Protein AF-0000000083546016 (afdb_homodimer)

Nearest PDB structures (foldseek):
  2onk-assembly2_I  TM=8.745E-01  e=1.067E-13  Archaeoglobus fulgidus
  3d31-assembly1_C  TM=8.884E-01  e=7.406E-13  unclassified
  7cad-assembly1_A  TM=8.449E-01  e=3.581E-08  Mycolicibacterium smegmatis MC2 155
  7ahh-assembly1_B  TM=7.602E-01  e=4.481E-05  Lactococcus lactis subsp. lactis
  7ahh-assembly1_A  TM=7.840E-01  e=1.034E-04  Lactococcus lactis subsp. lactis

Organism: NCBI:txid360422

Radius of gyration: 24.47 Å; Cα contacts (8 Å, |Δi|>4): 768; chains: 2; bounding box: 69×60×58 Å

Secondary structure (DSSP, 8-state):
--HHHHHHHHHHHHHHHHHHHHHHHHHHHHHS-HHHHHHHTTSHHHHHHHHHHHHHHHHHHHHHHHHHHHHHHHHHH---TTHHHHHHHHHHHHHS-HHHHHHHHHHHHSTTSTTHHHHGGGT---TTSHHHHHHHHHHHHHHHHHHHHHHHHHHS-HHHHHHHHHTT--HHHHIIIIIHHHTHHHHHHHHHHHHHHHHT--HHHHHHT---TTTT--HHHHHHHHHTT-HHHHHHHHHHHHHHHHHHHHHHHHHHHHHHHH--/--HHHHHHHHHHHHHHHHHHHHHHHHHHHHHS-HHHHHHHTTSHHHHHHHHHHHHHHHHHHHHHHHHHHHHHHHHHH---TTHHHHHHHHHHHHHS-HHHHHHHHHHHHSTTSTTHHHHGGGT---TTSHHHHHHHHHHHHHHHHHHHHHHHHHHS-HHHHHHHHHTT--HHHHIIIIIHHHTHHHHHHHHHHHHHHHHT--HHHHHHT---TTTT--HHHHHHHHHTT-HHHHHHHHHHHHHHHHHHHHHHHHHHHHHHHH--

Foldseek 3Di:
DVVVVVVVVVVVVVVVVVCCVVCVVVVVLVPQDQVVLVVCCPPLQLVLQACLLVVLLVVLLVVLCVPLLVVLLCLQPDDDPCSVVVLVVLCVLQVDDLQRLLVVLQQQCACPHVNVVVCVVVVDGQFQFSVQLNVSLNSNLSSLLNVLNNVLLNPFDVVQLVVCVVVPDDPVRCCVPGRCVSSVVSNLVSSLRSSLSSSQRDNSLCRGNNCDGSGSNHLNNSLVVCVVPDNSNSSSSVSVSVCVSVVVSVVSVCVSVVVVVVVD/DVVVVVVVVVVVVVVVVVVCVVCVVVVVLVPQDQVVLVVCCPPLQLVLQACLLVVLLVVLLVVLCVPLLVVLLCLQPDDDPCSVVVLVVLCVLQVDDLQRLLVLLQQQCACPHVNVVVCVVVVDGQFQFSVQLNVSLNSNLSSLLNVLNNVLLNVFDVVQLVVCVVVPDDPVRCCVPGRCVSSVVSNLVSSLRSSLSSSQRDNSLCRGNNCDGSGSNHLNNSLVVCVVPDNSNSSSSVSVSVCVSVVVSVVSVCVSVVVVVVVD

InterPro domains:
  IPR000515 ABC transporter type 1, transmembrane domain MetI-like [PF00528] (68-252)
  IPR000515 ABC transporter type 1, transmembrane domain MetI-like [PS50928] (50-252)
  IPR000515 ABC transporter type 1, transmembrane domain MetI-like [cd06261] (50-246)
  IPR006469 NifC-like ABC-type porter [TIGR01581] (37-250)
  IPR011867 Molybdenum transport system permease protein ModB [TIGR02141] (52-255)
  IPR035906 MetI-like superfamily [G3DSA:1.10.3720.10] (4-261)
  IPR035906 MetI-like superfamily [SSF161098] (6-252)

Structure (mmCIF, N/CA/C/O backbone):
data_AF-0000000083546016-model_v1
#
loop_
_entity.id
_entity.type
_entity.pdbx_description
1 polymer 'Molybdenum transport system permease'
#
loop_
_atom_site.group_PDB
_atom_site.id
_atom_site.type_symbol
_atom_site.label_atom_id
_atom_site.label_alt_id
_atom_site.label_comp_id
_atom_site.label_asym_id
_atom_site.label_entity_id
_atom_site.label_seq_id
_atom_site.pdbx_PDB_ins_code
_atom_site.Cartn_x
_atom_site.Cartn_y
_atom_site.Cartn_z
_atom_site.occupancy
_atom_site.B_iso_or_equiv
_atom_site.auth_seq_id
_atom_site.auth_comp_id
_atom_site.auth_asym_id
_atom_site.auth_atom_id
_atom_site.pdbx_PDB_model_num
ATOM 1 N N . MET A 1 1 ? -35.812 15.867 20.047 1 38.53 1 MET A N 1
ATOM 2 C CA . MET A 1 1 ? -34.75 15.422 20.938 1 38.53 1 MET A CA 1
ATOM 3 C C . MET A 1 1 ? -34.406 13.953 20.703 1 38.53 1 MET A C 1
ATOM 5 O O . MET A 1 1 ? -33.344 13.484 21.062 1 38.53 1 MET A O 1
ATOM 9 N N . LYS A 1 2 ? -35.688 13.141 20.5 1 45.38 2 LYS A N 1
ATOM 10 C CA . LYS A 1 2 ? -35.875 11.703 20.359 1 45.38 2 LYS A CA 1
ATOM 11 C C . LYS A 1 2 ? -35.156 11.18 19.109 1 45.38 2 LYS A C 1
ATOM 13 O O . LYS A 1 2 ? -34.594 10.086 19.125 1 45.38 2 LYS A O 1
ATOM 18 N N . ASP A 1 3 ? -35.188 12 17.922 1 54.38 3 ASP A N 1
ATOM 19 C CA . ASP A 1 3 ? -34.719 11.68 16.578 1 54.38 3 ASP A CA 1
ATOM 20 C C . ASP A 1 3 ? -33.219 11.633 16.516 1 54.38 3 ASP A C 1
ATOM 22 O O . ASP A 1 3 ? -32.625 10.875 15.727 1 54.38 3 ASP A O 1
ATOM 26 N N . LYS A 1 4 ? -32.594 12.281 17.641 1 64.38 4 LYS A N 1
ATOM 27 C CA . LYS A 1 4 ? -31.141 12.32 17.766 1 64.38 4 LYS A CA 1
ATOM 28 C C . LYS A 1 4 ? -30.594 10.977 18.203 1 64.38 4 LYS A C 1
ATOM 30 O O . LYS A 1 4 ? -29.531 10.539 17.734 1 64.38 4 LYS A O 1
ATOM 35 N N . GLY A 1 5 ? -31.672 10.273 18.812 1 83.12 5 GLY A N 1
ATOM 36 C CA . GLY A 1 5 ? -31.219 9.016 19.406 1 83.12 5 GLY A CA 1
ATOM 37 C C . GLY A 1 5 ? -31.125 7.887 18.406 1 83.12 5 GLY A C 1
ATOM 38 O O . GLY A 1 5 ? -30.141 7.152 18.375 1 83.12 5 GLY A O 1
ATOM 39 N N . LEU A 1 6 ? -32.156 7.836 17.516 1 90.44 6 LEU A N 1
ATOM 40 C CA . LEU A 1 6 ? -32.188 6.742 16.547 1 90.44 6 LEU A CA 1
ATOM 41 C C . LEU A 1 6 ? -31.078 6.883 15.523 1 90.44 6 LEU A C 1
ATOM 43 O O . LEU A 1 6 ? -30.438 5.891 15.148 1 90.44 6 LEU A O 1
ATOM 47 N N . PHE A 1 7 ? -30.875 8.109 15.141 1 93.75 7 PHE A N 1
ATOM 48 C CA . PHE A 1 7 ? -29.828 8.398 14.18 1 93.75 7 PHE A CA 1
ATOM 49 C C . PHE A 1 7 ? -28.469 8 14.742 1 93.75 7 PHE A C 1
ATOM 51 O O . PHE A 1 7 ? -27.688 7.328 14.062 1 93.75 7 PHE A O 1
ATOM 58 N N . ARG A 1 8 ? -28.266 8.312 15.922 1 93.88 8 ARG A N 1
ATOM 59 C CA . ARG A 1 8 ? -27.016 7.977 16.594 1 93.88 8 ARG A CA 1
ATOM 60 C C . ARG A 1 8 ? -26.859 6.465 16.734 1 93.88 8 ARG A C 1
ATOM 62 O O . ARG A 1 8 ? -25.766 5.926 16.547 1 93.88 8 ARG A O 1
ATOM 69 N N . ILE A 1 9 ? -27.953 5.824 17.031 1 95.62 9 ILE A N 1
ATOM 70 C CA . ILE A 1 9 ? -27.938 4.383 17.25 1 95.62 9 ILE A CA 1
ATOM 71 C C . ILE A 1 9 ? -27.641 3.672 15.93 1 95.62 9 ILE A C 1
ATOM 73 O O . ILE A 1 9 ? -26.859 2.715 15.891 1 95.62 9 ILE A O 1
ATOM 77 N N . ILE A 1 10 ? -28.219 4.145 14.875 1 96.5 10 ILE A N 1
ATOM 78 C CA . ILE A 1 10 ? -28 3.549 13.562 1 96.5 10 ILE A CA 1
ATOM 79 C C . ILE A 1 10 ? -26.547 3.713 13.148 1 96.5 10 ILE A C 1
ATOM 81 O O . ILE A 1 10 ? -25.922 2.768 12.656 1 96.5 10 ILE A O 1
ATOM 85 N N . LEU A 1 11 ? -26.016 4.898 13.383 1 96.81 11 LEU A N 1
ATOM 86 C CA . LEU A 1 11 ? -24.609 5.148 13.078 1 96.81 11 LEU A CA 1
ATOM 87 C C . LEU A 1 11 ? -23.703 4.238 13.906 1 96.81 11 LEU A C 1
ATOM 89 O O . LEU A 1 11 ? -22.734 3.682 13.391 1 96.81 11 LEU A O 1
ATOM 93 N N . ALA A 1 12 ? -24.047 4.098 15.141 1 96.69 12 ALA A N 1
ATOM 94 C CA . ALA A 1 12 ? -23.266 3.252 16.031 1 96.69 12 ALA A CA 1
ATOM 95 C C . ALA A 1 12 ? -23.312 1.793 15.586 1 96.69 12 ALA A C 1
ATOM 97 O O . ALA A 1 12 ? -22.297 1.09 15.656 1 96.69 12 ALA A O 1
ATOM 98 N N . LEU A 1 13 ? -24.453 1.396 15.141 1 97.38 13 LEU A N 1
ATOM 99 C CA . LEU A 1 13 ? -24.609 0.02 14.68 1 97.38 13 LEU A CA 1
ATOM 100 C C . LEU A 1 13 ? -23.781 -0.229 13.422 1 97.38 13 LEU A C 1
ATOM 102 O O . LEU A 1 13 ? -23.109 -1.264 13.305 1 97.38 13 LEU A O 1
ATOM 106 N N . ILE A 1 14 ? -23.781 0.69 12.523 1 97.81 14 ILE A N 1
ATOM 107 C CA . ILE A 1 14 ? -23.016 0.555 11.289 1 97.81 14 ILE A CA 1
ATOM 108 C C . ILE A 1 14 ? -21.531 0.559 11.602 1 97.81 14 ILE A C 1
ATOM 110 O O . ILE A 1 14 ? -20.766 -0.245 11.055 1 97.81 14 ILE A O 1
ATOM 114 N N . CYS A 1 15 ? -21.141 1.42 12.445 1 97.56 15 CYS A N 1
ATOM 115 C CA . CYS A 1 15 ? -19.75 1.455 12.898 1 97.56 15 CYS A CA 1
ATOM 116 C C . CYS A 1 15 ? -19.359 0.138 13.555 1 97.56 15 CYS A C 1
ATOM 118 O O . CYS A 1 15 ? -18.266 -0.382 13.312 1 97.56 15 CYS A O 1
ATOM 120 N N . GLY A 1 16 ? -20.281 -0.344 14.398 1 97.12 16 GLY A N 1
ATOM 121 C CA . GLY A 1 16 ? -20.031 -1.631 15.023 1 97.12 16 GLY A CA 1
ATOM 122 C C . GLY A 1 16 ? -19.844 -2.758 14.031 1 97.12 16 GLY A C 1
ATOM 123 O O . GLY A 1 16 ? -18.938 -3.588 14.188 1 97.12 16 GLY A O 1
ATOM 124 N N . ILE A 1 17 ? -20.609 -2.781 13.016 1 97.19 17 ILE A N 1
ATOM 125 C CA . ILE A 1 17 ? -20.516 -3.789 11.969 1 97.19 17 ILE A CA 1
ATOM 126 C C . ILE A 1 17 ? -19.188 -3.654 11.242 1 97.19 17 ILE A C 1
ATOM 128 O O . ILE A 1 17 ? -18.531 -4.656 10.953 1 97.19 17 ILE A O 1
ATOM 132 N N . CYS A 1 18 ? -18.797 -2.438 10.969 1 97.25 18 CYS A N 1
ATOM 133 C CA . CYS A 1 18 ? -17.531 -2.164 10.305 1 97.25 18 CYS A CA 1
ATOM 134 C C . CYS A 1 18 ? -16.359 -2.66 11.148 1 97.25 18 CYS A C 1
ATOM 136 O O . CYS A 1 18 ? -15.484 -3.357 10.648 1 97.25 18 CYS A O 1
ATOM 138 N N . VAL A 1 19 ? -16.438 -2.375 12.414 1 96.5 19 VAL A N 1
ATOM 139 C CA . VAL A 1 19 ? -15.375 -2.766 13.344 1 96.5 19 VAL A CA 1
ATOM 140 C C . VAL A 1 19 ? -15.32 -4.289 13.453 1 96.5 19 VAL A C 1
ATOM 142 O O . VAL A 1 19 ? -14.242 -4.879 13.445 1 96.5 19 VAL A O 1
ATOM 145 N N . LEU A 1 20 ? -16.469 -4.914 13.5 1 95.38 20 LEU A N 1
ATOM 146 C CA . LEU A 1 20 ? -16.531 -6.371 13.594 1 95.38 20 LEU A CA 1
ATOM 147 C C . LEU A 1 20 ? -15.953 -7.016 12.336 1 95.38 20 LEU A C 1
ATOM 149 O O . LEU A 1 20 ? -15.227 -8.008 12.422 1 95.38 20 LEU A O 1
ATOM 153 N N . PHE A 1 21 ? -16.297 -6.461 11.242 1 95.94 21 PHE A N 1
ATOM 154 C CA . PHE A 1 21 ? -15.781 -6.973 9.977 1 95.94 21 PHE A CA 1
ATOM 155 C C . PHE A 1 21 ? -14.258 -6.883 9.945 1 95.94 21 PHE A C 1
ATOM 157 O O . PHE A 1 21 ? -13.586 -7.82 9.5 1 95.94 21 PHE A O 1
ATOM 164 N N . LEU A 1 22 ? -13.68 -5.805 10.414 1 94.81 22 LEU A N 1
ATOM 165 C CA . LEU A 1 22 ? -12.25 -5.551 10.336 1 94.81 22 LEU A CA 1
ATOM 166 C C . LEU A 1 22 ? -11.492 -6.348 11.391 1 94.81 22 LEU A C 1
ATOM 168 O O . LEU A 1 22 ? -10.367 -6.789 11.156 1 94.81 22 LEU A O 1
ATOM 172 N N . ILE A 1 23 ? -12.102 -6.609 12.531 1 93.38 23 ILE A N 1
ATOM 173 C CA . ILE A 1 23 ? -11.398 -7.219 13.648 1 93.38 23 ILE A CA 1
ATOM 174 C C . ILE A 1 23 ? -11.484 -8.742 13.555 1 93.38 23 ILE A C 1
ATOM 176 O O . ILE A 1 23 ? -10.594 -9.453 14.023 1 93.38 23 ILE A O 1
ATOM 180 N N . THR A 1 24 ? -12.477 -9.32 12.961 1 92.88 24 THR A N 1
ATOM 181 C CA . THR A 1 24 ? -12.742 -10.75 12.969 1 92.88 24 THR A CA 1
ATOM 182 C C . THR A 1 24 ? -11.594 -11.523 12.32 1 92.88 24 THR A C 1
ATOM 184 O O . THR A 1 24 ? -11.102 -12.5 12.883 1 92.88 24 THR A O 1
ATOM 187 N N . PRO A 1 25 ? -11.055 -11.078 11.102 1 92.25 25 PRO A N 1
ATOM 188 C CA . PRO A 1 25 ? -9.906 -11.828 10.578 1 92.25 25 PRO A CA 1
ATOM 189 C C . PRO A 1 25 ? -8.688 -11.75 11.492 1 92.25 25 PRO A C 1
ATOM 191 O O . PRO A 1 25 ? -7.934 -12.719 11.602 1 92.25 25 PRO A O 1
ATOM 194 N N . ILE A 1 26 ? -8.555 -10.688 12.133 1 89.31 26 ILE A N 1
ATOM 195 C CA . ILE A 1 26 ? -7.387 -10.461 12.984 1 89.31 26 ILE A CA 1
ATOM 196 C C . ILE A 1 26 ? -7.465 -11.375 14.211 1 89.31 26 ILE A C 1
ATOM 198 O O . ILE A 1 26 ? -6.438 -11.812 14.727 1 89.31 26 ILE A O 1
ATOM 202 N N . ILE A 1 27 ? -8.664 -11.672 14.641 1 89.81 27 ILE A N 1
ATOM 203 C CA . ILE A 1 27 ? -8.883 -12.578 15.758 1 89.81 27 ILE A CA 1
ATOM 204 C C . ILE A 1 27 ? -8.32 -13.961 15.422 1 89.81 27 ILE A C 1
ATOM 206 O O . ILE A 1 27 ? -7.789 -14.648 16.297 1 89.81 27 ILE A O 1
ATOM 210 N N . ALA A 1 28 ? -8.383 -14.352 14.148 1 87.25 28 ALA A N 1
ATOM 211 C CA . ALA A 1 28 ? -7.859 -15.648 13.711 1 87.25 28 ALA A CA 1
ATOM 212 C C . ALA A 1 28 ? -6.367 -15.758 14 1 87.25 28 ALA A C 1
ATOM 214 O O . ALA A 1 28 ? -5.875 -16.844 14.336 1 87.25 28 ALA A O 1
ATOM 215 N N . LEU A 1 29 ? -5.734 -14.695 13.883 1 83.19 29 LEU A N 1
ATOM 216 C CA . LEU A 1 29 ? -4.305 -14.672 14.164 1 83.19 29 LEU A CA 1
ATOM 217 C C . LEU A 1 29 ? -4.027 -14.984 15.625 1 83.19 29 LEU A C 1
ATOM 219 O O . LEU A 1 29 ? -3.045 -15.664 15.945 1 83.19 29 LEU A O 1
ATOM 223 N N . PHE A 1 30 ? -4.965 -14.523 16.438 1 82.19 30 PHE A N 1
ATOM 224 C CA . PHE A 1 30 ? -4.754 -14.68 17.875 1 82.19 30 PHE A CA 1
ATOM 225 C C . PHE A 1 30 ? -5.219 -16.047 18.344 1 82.19 30 PHE A C 1
ATOM 227 O O . PHE A 1 30 ? -4.758 -16.547 19.375 1 82.19 30 PHE A O 1
ATOM 234 N N . THR A 1 31 ? -6.078 -16.656 17.656 1 81.56 31 THR A N 1
ATOM 235 C CA . THR A 1 31 ? -6.605 -17.953 18.062 1 81.56 31 THR A CA 1
ATOM 236 C C . THR A 1 31 ? -5.73 -19.078 17.531 1 81.56 31 THR A C 1
ATOM 238 O O . THR A 1 31 ? -5.855 -20.234 17.969 1 81.56 31 THR A O 1
ATOM 241 N N . PHE A 1 32 ? -4.941 -18.719 16.578 1 81.94 32 PHE A N 1
ATOM 242 C CA . PHE A 1 32 ? -4.02 -19.719 16.062 1 81.94 32 PHE A CA 1
ATOM 243 C C . PHE A 1 32 ? -2.982 -20.094 17.109 1 81.94 32 PHE A C 1
ATOM 245 O O . PHE A 1 32 ? -2.51 -19.234 17.859 1 81.94 32 PHE A O 1
ATOM 252 N N . PRO A 1 33 ? -2.766 -21.422 17.156 1 75 33 PRO A N 1
ATOM 253 C CA . PRO A 1 33 ? -1.81 -21.859 18.188 1 75 33 PRO A CA 1
ATOM 254 C C . PRO A 1 33 ? -0.412 -21.281 17.969 1 75 33 PRO A C 1
ATOM 256 O O . PRO A 1 33 ? 0.22 -21.562 16.938 1 75 33 PRO A O 1
ATOM 259 N N . TRP A 1 34 ? 0.053 -20.641 18.844 1 77.19 34 TRP A N 1
ATOM 260 C CA . TRP A 1 34 ? 1.316 -19.906 18.734 1 77.19 34 TRP A CA 1
ATOM 261 C C . TRP A 1 34 ? 2.498 -20.844 19 1 77.19 34 TRP A C 1
ATOM 263 O O . TRP A 1 34 ? 3.58 -20.656 18.438 1 77.19 34 TRP A O 1
ATOM 273 N N . GLY A 1 35 ? 2.303 -21.812 19.859 1 74.25 35 GLY A N 1
ATOM 274 C CA . GLY A 1 35 ? 3.361 -22.766 20.141 1 74.25 35 GLY A CA 1
ATOM 275 C C . GLY A 1 35 ? 3.838 -23.516 18.906 1 74.25 35 GLY A C 1
ATOM 276 O O . GLY A 1 35 ? 5.043 -23.625 18.672 1 74.25 35 GLY A O 1
ATOM 277 N N . ARG A 1 36 ? 2.971 -23.922 18.078 1 75.56 36 ARG A N 1
ATOM 278 C CA . ARG A 1 36 ? 3.301 -24.609 16.828 1 75.56 36 ARG A CA 1
ATOM 279 C C . ARG A 1 36 ? 3.99 -23.672 15.852 1 75.56 36 ARG A C 1
ATOM 281 O O . ARG A 1 36 ? 4.918 -24.062 15.148 1 75.56 36 ARG A O 1
ATOM 288 N N . SER A 1 37 ? 3.557 -22.422 15.891 1 76.5 37 SER A N 1
ATOM 289 C CA . SER A 1 37 ? 4.121 -21.438 14.984 1 76.5 37 SER A CA 1
ATOM 290 C C . SER A 1 37 ? 5.574 -21.125 15.328 1 76.5 37 SER A C 1
ATOM 292 O O . SER A 1 37 ? 6.414 -21 14.438 1 76.5 37 SER A O 1
ATOM 294 N N . LEU A 1 38 ? 5.836 -21.172 16.609 1 75.12 38 LEU A N 1
ATOM 295 C CA . LEU A 1 38 ? 7.199 -20.859 17.031 1 75.12 38 LEU A CA 1
ATOM 296 C C . LEU A 1 38 ? 8.141 -22.016 16.703 1 75.12 38 LEU A C 1
ATOM 298 O O . LEU A 1 38 ? 9.305 -21.797 16.375 1 75.12 38 LEU A O 1
ATOM 302 N N . ASN A 1 39 ? 7.586 -23.172 16.688 1 79.94 39 ASN A N 1
ATOM 303 C CA . ASN A 1 39 ? 8.383 -24.328 16.297 1 79.94 39 ASN A CA 1
ATOM 304 C C . ASN A 1 39 ? 8.695 -24.312 14.805 1 79.94 39 ASN A C 1
ATOM 306 O O . ASN A 1 39 ? 9.711 -24.875 14.375 1 79.94 39 ASN A O 1
ATOM 310 N N . LEU A 1 40 ? 7.832 -23.625 14.141 1 82.19 40 LEU A N 1
ATOM 311 C CA . LEU A 1 40 ? 8.023 -23.562 12.695 1 82.19 40 LEU A CA 1
ATOM 312 C C . LEU A 1 40 ? 9.172 -22.625 12.344 1 82.19 40 LEU A C 1
ATOM 314 O O . LEU A 1 40 ? 9.742 -22.703 11.258 1 82.19 40 LEU A O 1
ATOM 318 N N . ILE A 1 41 ? 9.484 -21.797 13.25 1 79.5 41 ILE A N 1
ATOM 319 C CA . ILE A 1 41 ? 10.586 -20.859 13.023 1 79.5 41 ILE A CA 1
ATOM 320 C C . ILE A 1 41 ? 11.875 -21.625 12.781 1 79.5 41 ILE A C 1
ATOM 322 O O . ILE A 1 41 ? 12.734 -21.188 12.016 1 79.5 41 ILE A O 1
ATOM 326 N N . LEU A 1 42 ? 11.875 -22.828 13.289 1 82.44 42 LEU A N 1
ATOM 327 C CA . LEU A 1 42 ? 13.094 -23.625 13.188 1 82.44 42 LEU A CA 1
ATOM 328 C C . LEU A 1 42 ? 13.047 -24.531 11.953 1 82.44 42 LEU A C 1
ATOM 330 O O . LEU A 1 42 ? 14.047 -25.156 11.609 1 82.44 42 LEU A O 1
ATOM 334 N N . ASP A 1 43 ? 11.945 -24.484 11.336 1 88.25 43 ASP A N 1
ATOM 335 C CA . ASP A 1 43 ? 11.836 -25.219 10.086 1 88.25 43 ASP A CA 1
ATOM 336 C C . ASP A 1 43 ? 12.695 -24.578 8.992 1 88.25 43 ASP A C 1
ATOM 338 O O . ASP A 1 43 ? 12.719 -23.359 8.852 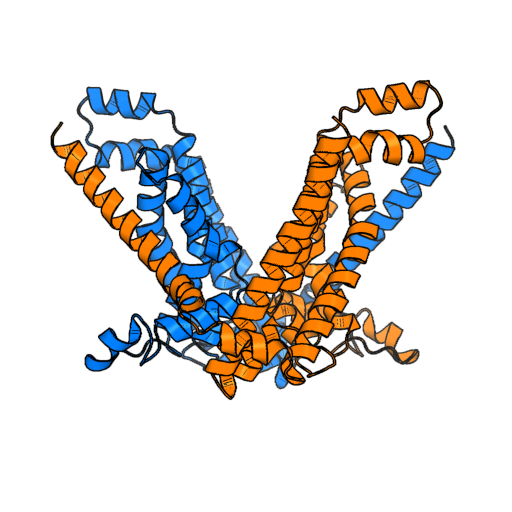1 88.25 43 ASP A O 1
ATOM 342 N N . SER A 1 44 ? 13.414 -25.438 8.273 1 90.88 44 SER A N 1
ATOM 343 C CA . SER A 1 44 ? 14.375 -24.953 7.281 1 90.88 44 SER A CA 1
ATOM 344 C C . SER A 1 44 ? 13.695 -24.062 6.25 1 90.88 44 SER A C 1
ATOM 346 O O . SER A 1 44 ? 14.25 -23.047 5.84 1 90.88 44 SER A O 1
ATOM 348 N N . PHE A 1 45 ? 12.492 -24.422 5.84 1 91.75 45 PHE A N 1
ATOM 34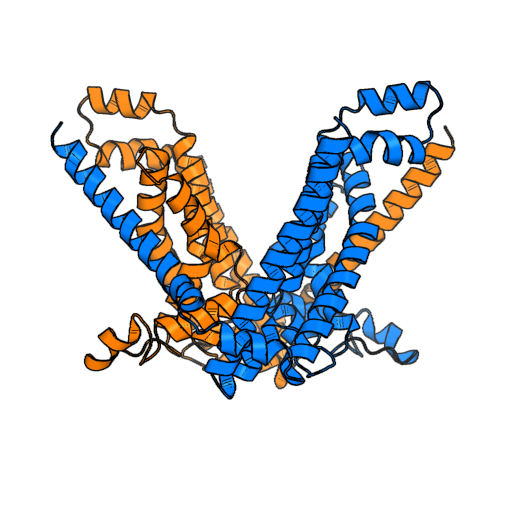9 C CA . PHE A 1 45 ? 11.719 -23.656 4.871 1 91.75 45 PHE A CA 1
ATOM 350 C C . PHE A 1 45 ? 11.398 -22.266 5.406 1 91.75 45 PHE A C 1
ATOM 352 O O . PHE A 1 45 ? 11.602 -21.266 4.715 1 91.75 45 PHE A O 1
ATOM 359 N N . VAL A 1 46 ? 10.969 -22.219 6.633 1 92 46 VAL A N 1
ATOM 360 C CA . VAL A 1 46 ? 10.555 -20.969 7.262 1 92 46 VAL A CA 1
ATOM 361 C C . VAL A 1 46 ? 11.789 -20.125 7.598 1 92 46 VAL A C 1
ATOM 363 O O . VAL A 1 46 ? 11.797 -18.906 7.379 1 92 46 VAL A O 1
ATOM 366 N N . LEU A 1 47 ? 12.797 -20.766 8.047 1 93.31 47 LEU A N 1
ATOM 367 C CA . LEU A 1 47 ? 14.023 -20.078 8.414 1 93.31 47 LEU A CA 1
ATOM 368 C C . LEU A 1 47 ? 14.648 -19.406 7.199 1 93.31 47 LEU A C 1
ATOM 370 O O . LEU A 1 47 ? 15.148 -18.281 7.293 1 93.31 47 LEU A O 1
ATOM 374 N N . LYS A 1 48 ? 14.672 -20.094 6.117 1 96.06 48 LYS A N 1
ATOM 375 C CA . LYS A 1 48 ? 15.219 -19.516 4.891 1 96.06 48 LYS A CA 1
ATOM 376 C C . LYS A 1 48 ? 14.445 -18.266 4.48 1 96.06 48 LYS A C 1
ATOM 378 O O . LYS A 1 48 ? 15.039 -17.266 4.078 1 96.06 48 LYS A O 1
ATOM 383 N N . ALA A 1 49 ? 13.148 -18.312 4.57 1 96.44 49 ALA A N 1
ATOM 384 C CA . ALA A 1 49 ? 12.305 -17.172 4.23 1 96.44 49 ALA A CA 1
ATOM 385 C C . ALA A 1 49 ? 12.555 -1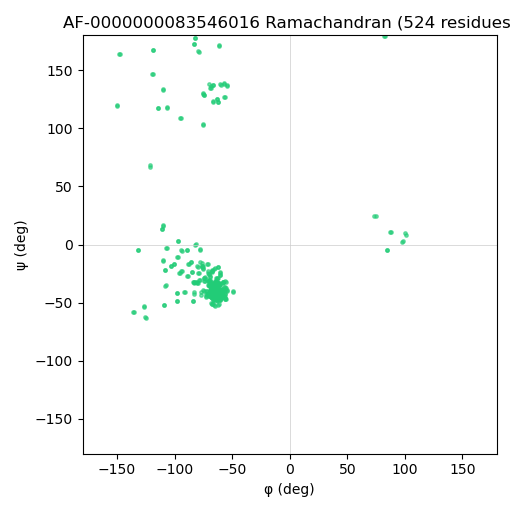6 5.184 1 96.44 49 ALA A C 1
ATOM 387 O O . ALA A 1 49 ? 12.586 -14.852 4.758 1 96.44 49 ALA A O 1
ATOM 388 N N . ILE A 1 50 ? 12.742 -16.328 6.469 1 94.62 50 ILE A N 1
ATOM 389 C CA . ILE A 1 50 ? 13.039 -15.312 7.465 1 94.62 50 ILE A CA 1
ATOM 390 C C . ILE A 1 50 ? 14.367 -14.633 7.125 1 94.62 50 ILE A C 1
ATOM 392 O O . ILE A 1 50 ? 14.461 -13.398 7.121 1 94.62 50 ILE A O 1
ATOM 396 N N . ILE A 1 51 ? 15.328 -15.422 6.797 1 96.56 51 ILE A N 1
ATOM 397 C CA . ILE A 1 51 ? 16.672 -14.914 6.512 1 96.56 51 ILE A CA 1
ATOM 398 C C . ILE A 1 51 ? 16.641 -14.039 5.262 1 96.56 51 ILE A C 1
ATOM 400 O O . ILE A 1 51 ? 17.172 -12.93 5.258 1 96.56 51 ILE A O 1
ATOM 404 N N . ILE A 1 52 ? 15.984 -14.508 4.23 1 97.88 52 ILE A N 1
ATOM 405 C CA . ILE A 1 52 ? 15.891 -13.742 2.99 1 97.88 52 ILE A CA 1
ATOM 406 C C . ILE A 1 52 ? 15.141 -12.438 3.25 1 97.88 52 ILE A C 1
ATOM 408 O O . ILE A 1 52 ? 15.547 -11.375 2.758 1 97.88 52 ILE A O 1
ATOM 412 N N . SER A 1 53 ? 14.062 -12.461 4.004 1 97.38 53 SER A N 1
ATOM 413 C CA . SER A 1 53 ? 13.281 -11.273 4.309 1 97.38 53 SER A CA 1
ATOM 414 C C . SER A 1 53 ? 14.109 -10.258 5.098 1 97.38 53 SER A C 1
ATOM 416 O O . SER A 1 53 ? 14.148 -9.078 4.742 1 97.38 53 SER A O 1
ATOM 418 N N . LEU A 1 54 ? 14.781 -10.711 6.121 1 95.75 54 LEU A N 1
ATOM 419 C CA . LEU A 1 54 ? 15.539 -9.805 6.977 1 95.75 54 LEU A CA 1
ATOM 420 C C . LEU A 1 54 ? 16.766 -9.266 6.246 1 95.75 54 LEU A C 1
ATOM 422 O O . LEU A 1 54 ? 17.062 -8.07 6.324 1 95.75 54 LEU A O 1
ATOM 426 N N . LYS A 1 55 ? 17.453 -10.141 5.523 1 98 55 LYS A N 1
ATOM 427 C CA . LYS A 1 55 ? 18.625 -9.711 4.781 1 98 55 LYS A CA 1
ATOM 428 C C . LYS A 1 55 ? 18.266 -8.711 3.691 1 98 55 LYS A C 1
ATOM 430 O O . LYS A 1 55 ? 18.922 -7.688 3.527 1 98 55 LYS A O 1
ATOM 435 N N . SER A 1 56 ? 17.25 -9.008 2.959 1 98.38 56 SER A N 1
ATOM 436 C CA . SER A 1 56 ? 16.875 -8.141 1.851 1 98.38 56 SER A CA 1
ATOM 437 C C . SER A 1 56 ? 16.344 -6.797 2.354 1 98.38 56 SER A C 1
ATOM 439 O O . SER A 1 56 ? 16.688 -5.746 1.812 1 98.38 56 SER A O 1
ATOM 441 N N . THR A 1 57 ? 15.516 -6.82 3.389 1 97.31 57 THR A N 1
ATOM 442 C CA . THR A 1 57 ? 14.961 -5.562 3.875 1 97.31 57 THR A CA 1
ATOM 443 C C . THR A 1 57 ? 16.031 -4.723 4.555 1 97.31 57 THR A C 1
ATOM 445 O O . THR A 1 57 ? 16 -3.492 4.496 1 97.31 57 THR A O 1
ATOM 448 N N . PHE A 1 58 ? 16.969 -5.383 5.184 1 96.62 58 PHE A N 1
ATOM 449 C CA . PHE A 1 58 ? 18.094 -4.664 5.77 1 96.62 58 PHE A CA 1
ATOM 450 C C . PHE A 1 58 ? 18.891 -3.938 4.695 1 96.62 58 PHE A C 1
ATOM 452 O O . PHE A 1 58 ? 19.172 -2.744 4.82 1 96.62 58 PHE A O 1
ATOM 459 N N . LEU A 1 59 ? 19.25 -4.652 3.715 1 98.56 59 LEU A N 1
ATOM 460 C CA . LEU A 1 59 ? 20.016 -4.059 2.617 1 98.56 59 LEU A CA 1
ATOM 461 C C . LEU A 1 59 ? 19.203 -2.975 1.92 1 98.56 59 LEU A C 1
ATOM 463 O O . LEU A 1 59 ? 19.734 -1.922 1.563 1 98.56 59 LEU A O 1
ATOM 467 N N . SER A 1 60 ? 17.906 -3.225 1.669 1 98.62 60 SER A N 1
ATOM 468 C CA . SER A 1 60 ? 17.031 -2.229 1.061 1 98.62 60 SER A CA 1
ATOM 469 C C . SER A 1 60 ? 16.984 -0.951 1.893 1 98.62 60 SER A C 1
ATOM 471 O O . SER A 1 60 ? 17.062 0.153 1.35 1 98.62 60 SER A O 1
ATOM 473 N N . LEU A 1 61 ? 16.859 -1.147 3.211 1 97.31 61 LEU A N 1
ATOM 474 C CA . LEU A 1 61 ? 16.781 0.014 4.09 1 97.31 61 LEU A CA 1
ATOM 475 C C . LEU A 1 61 ? 18.078 0.822 4.035 1 97.31 61 LEU A C 1
ATOM 477 O O . LEU A 1 61 ? 18.047 2.055 4.023 1 97.31 61 LEU A O 1
ATOM 481 N N . LEU A 1 62 ? 19.203 0.159 3.998 1 98.38 62 LEU A N 1
ATOM 482 C CA . LEU A 1 62 ? 20.484 0.836 3.891 1 98.38 62 LEU A CA 1
ATOM 483 C C . LEU A 1 62 ? 20.547 1.68 2.623 1 98.38 62 LEU A C 1
ATOM 485 O O . LEU A 1 62 ? 20.984 2.832 2.66 1 98.38 62 LEU A O 1
ATOM 489 N N . ILE A 1 63 ? 20.094 1.16 1.554 1 98.75 63 ILE A N 1
ATOM 490 C CA . ILE A 1 63 ? 20.109 1.87 0.279 1 98.75 63 ILE A CA 1
ATOM 491 C C . ILE A 1 63 ? 19.125 3.035 0.328 1 98.75 63 ILE A C 1
ATOM 493 O O . ILE A 1 63 ? 19.438 4.141 -0.119 1 98.75 63 ILE A O 1
ATOM 497 N N . ILE A 1 64 ? 17.953 2.805 0.885 1 98.69 64 ILE A N 1
ATOM 498 C CA . ILE A 1 64 ? 16.906 3.811 0.985 1 98.69 64 ILE A CA 1
ATOM 499 C C . ILE A 1 64 ? 17.406 5 1.802 1 98.69 64 ILE A C 1
ATOM 501 O O . ILE A 1 64 ? 17.203 6.152 1.415 1 98.69 64 ILE A O 1
ATOM 505 N N . ILE A 1 65 ? 18.094 4.707 2.859 1 98.19 65 ILE A N 1
ATOM 506 C CA . ILE A 1 65 ? 18.609 5.781 3.703 1 98.19 65 ILE A CA 1
ATOM 507 C C . ILE A 1 65 ? 19.766 6.477 3.008 1 98.19 65 ILE A C 1
ATOM 509 O O . ILE A 1 65 ? 19.828 7.711 2.961 1 98.19 65 ILE A O 1
ATOM 513 N N . ALA A 1 66 ? 20.688 5.758 2.434 1 98.5 66 ALA A N 1
ATOM 514 C CA . ALA A 1 66 ? 21.891 6.297 1.813 1 98.5 66 ALA A CA 1
ATOM 515 C C . ALA A 1 66 ? 21.547 7.207 0.639 1 98.5 66 ALA A C 1
ATOM 517 O O . ALA A 1 66 ? 22.172 8.25 0.442 1 98.5 66 ALA A O 1
ATOM 518 N N . VAL A 1 67 ? 20.531 6.852 -0.109 1 98.62 67 VAL A N 1
ATOM 519 C CA . VAL A 1 67 ? 20.156 7.609 -1.298 1 98.62 67 VAL A CA 1
ATOM 520 C C . VAL A 1 67 ? 19.016 8.57 -0.964 1 98.62 67 VAL A C 1
ATOM 522 O O . VAL A 1 67 ? 19.016 9.719 -1.409 1 98.62 67 VAL A O 1
ATOM 525 N N . GLY A 1 68 ? 18.078 8.07 -0.192 1 98.62 68 GLY A N 1
ATOM 526 C CA . GLY A 1 68 ? 16.875 8.844 0.11 1 98.62 68 GLY A CA 1
ATOM 527 C C . GLY A 1 68 ? 17.156 10.055 0.987 1 98.62 68 GLY A C 1
ATOM 528 O O . GLY A 1 68 ? 16.531 11.102 0.818 1 98.62 68 GLY A O 1
ATOM 529 N N . MET A 1 69 ? 18.047 9.898 1.917 1 98.44 69 MET A N 1
ATOM 530 C CA . MET A 1 69 ? 18.312 10.984 2.852 1 98.44 69 MET A CA 1
ATOM 531 C C . MET A 1 69 ? 18.922 12.188 2.129 1 98.44 69 MET A C 1
ATOM 533 O O . MET A 1 69 ? 18.406 13.305 2.238 1 98.44 69 MET A O 1
ATOM 537 N N . PRO A 1 70 ? 19.984 12 1.362 1 98.31 70 PRO A N 1
ATOM 538 C CA . PRO A 1 70 ? 20.5 13.148 0.618 1 98.31 70 PRO A CA 1
ATOM 539 C C . PRO A 1 70 ? 19.484 13.719 -0.379 1 98.31 70 PRO A C 1
ATOM 541 O O . PRO A 1 70 ? 19.438 14.93 -0.591 1 98.31 70 PRO A O 1
ATOM 544 N N . THR A 1 71 ? 18.703 12.875 -0.963 1 98.69 71 THR A N 1
ATOM 545 C CA . THR A 1 71 ? 17.688 13.328 -1.905 1 98.69 71 THR A CA 1
ATOM 546 C C . THR A 1 71 ? 16.641 14.188 -1.201 1 98.69 71 THR A C 1
ATOM 548 O O . THR A 1 71 ? 16.281 15.273 -1.683 1 98.69 71 THR A O 1
ATOM 551 N N . ALA A 1 72 ? 16.188 13.695 -0.09 1 98.62 72 ALA A N 1
ATOM 552 C CA . ALA A 1 72 ? 15.211 14.438 0.694 1 98.62 72 ALA A CA 1
ATOM 553 C C . ALA A 1 72 ? 15.766 15.797 1.123 1 98.62 72 ALA A C 1
ATOM 555 O O . ALA A 1 72 ? 15.055 16.812 1.081 1 98.62 72 ALA A O 1
ATOM 556 N N . TYR A 1 73 ? 17.016 15.812 1.554 1 98.38 73 TYR A N 1
ATOM 557 C CA . TYR A 1 73 ? 17.656 17.047 1.977 1 98.38 73 TYR A CA 1
ATOM 558 C C . TYR A 1 73 ? 17.75 18.031 0.816 1 98.38 73 TYR A C 1
ATOM 560 O O . TYR A 1 73 ? 17.469 19.219 0.972 1 98.38 73 TYR A O 1
ATOM 568 N N . TYR A 1 74 ? 18.156 17.5 -0.299 1 98 74 TYR A N 1
ATOM 569 C CA . TYR A 1 74 ? 18.25 18.328 -1.494 1 98 74 TYR A CA 1
ATOM 570 C C . TYR A 1 74 ? 16.906 18.953 -1.845 1 98 74 TYR A C 1
ATOM 572 O O . TYR A 1 74 ? 16.812 20.141 -2.123 1 98 74 TYR A O 1
ATOM 580 N N . MET A 1 75 ? 15.891 18.172 -1.795 1 97.56 75 MET A N 1
ATOM 581 C CA . MET A 1 75 ? 14.547 18.625 -2.15 1 97.56 75 MET A CA 1
ATOM 582 C C . MET A 1 75 ? 14.016 19.609 -1.12 1 97.56 75 MET A C 1
ATOM 584 O O . MET A 1 75 ? 13.227 20.5 -1.454 1 97.56 75 MET A O 1
ATOM 588 N N . ALA A 1 76 ? 14.469 19.484 0.072 1 97.44 76 ALA A N 1
ATOM 589 C CA . ALA A 1 76 ? 13.984 20.344 1.145 1 97.44 76 ALA A CA 1
ATOM 590 C C . ALA A 1 76 ? 14.68 21.703 1.103 1 97.44 76 ALA A C 1
ATOM 592 O O . ALA A 1 76 ? 14.07 22.734 1.41 1 97.44 76 ALA A O 1
ATOM 593 N N . ARG A 1 77 ? 15.938 21.781 0.683 1 96.12 77 ARG A N 1
ATOM 594 C CA . ARG A 1 77 ? 16.734 22.984 0.915 1 96.12 77 ARG A CA 1
ATOM 595 C C . ARG A 1 77 ? 16.953 23.75 -0.383 1 96.12 77 ARG A C 1
ATOM 597 O O . ARG A 1 77 ? 17.25 24.953 -0.358 1 96.12 77 ARG A O 1
ATOM 604 N N . TYR A 1 78 ? 16.828 23.062 -1.492 1 95.62 78 TYR A N 1
ATOM 605 C CA . TYR A 1 78 ? 17.188 23.75 -2.732 1 95.62 78 TYR A CA 1
ATOM 606 C C . TYR A 1 78 ? 15.984 23.844 -3.668 1 95.62 78 TYR A C 1
ATOM 608 O O . TYR A 1 78 ? 15.109 22.984 -3.658 1 95.62 78 TYR A O 1
ATOM 616 N N . SER A 1 79 ? 15.977 24.922 -4.383 1 94.56 79 SER A N 1
ATOM 617 C CA . SER A 1 79 ? 15.008 25.125 -5.457 1 94.56 79 SER A CA 1
ATOM 618 C C . SER A 1 79 ? 15.68 25.078 -6.824 1 94.56 79 SER A C 1
ATOM 620 O O . SER A 1 79 ? 16.828 25.516 -6.977 1 94.56 79 SER A O 1
ATOM 622 N N . PHE A 1 80 ? 15.141 24.406 -7.688 1 94.75 80 PHE A N 1
ATOM 623 C CA . PHE A 1 80 ? 15.672 24.281 -9.039 1 94.75 80 PHE A CA 1
ATOM 624 C C . PHE A 1 80 ? 14.547 24.109 -10.055 1 94.75 80 PHE A C 1
ATOM 626 O O . PHE A 1 80 ? 13.406 23.812 -9.68 1 94.75 80 PHE A O 1
ATOM 633 N N . TRP A 1 81 ? 14.953 24.328 -11.305 1 91.88 81 TRP A N 1
ATOM 634 C CA . TRP A 1 81 ? 13.992 24.188 -12.391 1 91.88 81 TRP A CA 1
ATOM 635 C C . TRP A 1 81 ? 13.555 22.734 -12.547 1 91.88 81 TRP A C 1
ATOM 637 O O . TRP A 1 81 ? 14.391 21.828 -12.578 1 91.88 81 TRP A O 1
ATOM 647 N N . GLY A 1 82 ? 12.227 22.406 -12.484 1 94.56 82 GLY A N 1
ATOM 648 C CA . GLY A 1 82 ? 11.695 21.062 -12.664 1 94.56 82 GLY A CA 1
ATOM 649 C C . GLY A 1 82 ? 11.43 20.344 -11.359 1 94.56 82 GLY A C 1
ATOM 650 O O . GLY A 1 82 ? 11.18 19.125 -11.352 1 94.56 82 GLY A O 1
ATOM 651 N N . LYS A 1 83 ? 11.664 21.031 -10.297 1 95.12 83 LYS A N 1
ATOM 652 C CA . LYS A 1 83 ? 11.492 20.453 -8.969 1 95.12 83 LYS A CA 1
ATOM 653 C C . LYS A 1 83 ? 10.133 19.766 -8.844 1 95.12 83 LYS A C 1
ATOM 655 O O . LYS A 1 83 ? 10.039 18.672 -8.281 1 95.12 83 LYS A O 1
ATOM 660 N N . ARG A 1 84 ? 9.156 20.359 -9.375 1 92.81 84 ARG A N 1
ATOM 661 C CA . ARG A 1 84 ? 7.812 19.781 -9.32 1 92.81 84 ARG A CA 1
ATOM 662 C C . ARG A 1 84 ? 7.762 18.438 -10.039 1 92.81 84 ARG A C 1
ATOM 664 O O . ARG A 1 84 ? 7.129 17.5 -9.555 1 92.81 84 ARG A O 1
ATOM 671 N N . PHE A 1 85 ? 8.422 18.344 -11.117 1 92.25 85 PHE A N 1
ATOM 672 C CA . PHE A 1 85 ? 8.453 17.094 -11.883 1 92.25 85 PHE A CA 1
ATOM 673 C C . PHE A 1 85 ? 9.195 16.016 -11.117 1 92.25 85 PHE A C 1
ATOM 675 O O . PHE A 1 85 ? 8.773 14.852 -11.117 1 92.25 85 PHE A O 1
ATOM 682 N N . VAL A 1 86 ? 10.273 16.391 -10.492 1 94.81 86 VAL A N 1
ATOM 683 C CA . VAL A 1 86 ? 11.031 15.438 -9.695 1 94.81 86 VAL A CA 1
ATOM 684 C C . VAL A 1 86 ? 10.164 14.906 -8.555 1 94.81 86 VAL A C 1
ATOM 686 O O . VAL A 1 86 ? 10.188 13.711 -8.25 1 94.81 86 VAL A O 1
ATOM 689 N N . GLU A 1 87 ? 9.406 15.773 -8 1 92.88 87 GLU A N 1
ATOM 690 C CA . GLU A 1 87 ? 8.5 15.391 -6.922 1 92.88 87 GLU A CA 1
ATOM 691 C C . GLU A 1 87 ? 7.465 14.375 -7.406 1 92.88 87 GLU A C 1
ATOM 693 O O . GLU A 1 87 ? 7.172 13.398 -6.715 1 92.88 87 GLU A O 1
ATOM 698 N N . ILE A 1 88 ? 6.949 14.555 -8.57 1 90.38 88 ILE A N 1
ATOM 699 C CA . ILE A 1 88 ? 5.953 13.664 -9.148 1 90.38 88 ILE A CA 1
ATOM 700 C C . ILE A 1 88 ? 6.574 12.289 -9.414 1 90.38 88 ILE A C 1
ATOM 702 O O . ILE A 1 88 ? 5.996 11.266 -9.055 1 90.38 88 ILE A O 1
ATOM 706 N N . ILE A 1 89 ? 7.738 12.297 -9.914 1 91.5 89 ILE A N 1
ATOM 707 C CA . ILE A 1 89 ? 8.43 11.055 -10.242 1 91.5 89 ILE A CA 1
ATOM 708 C C . ILE A 1 89 ? 8.688 10.258 -8.969 1 91.5 89 ILE A C 1
ATOM 710 O O . ILE A 1 89 ? 8.5 9.039 -8.938 1 91.5 89 ILE A O 1
ATOM 714 N N . MET A 1 90 ? 9.094 10.938 -7.957 1 93.25 90 MET A N 1
ATOM 715 C CA . MET A 1 90 ? 9.43 10.273 -6.699 1 93.25 90 MET A CA 1
ATOM 716 C C . MET A 1 90 ? 8.195 9.633 -6.07 1 93.25 90 MET A C 1
ATOM 718 O O . MET A 1 90 ? 8.305 8.648 -5.34 1 93.25 90 MET A O 1
ATOM 722 N N . GLN A 1 91 ? 7.035 10.062 -6.441 1 89.88 91 GLN A N 1
ATOM 723 C CA . GLN A 1 91 ? 5.801 9.57 -5.844 1 89.88 91 GLN A CA 1
ATOM 724 C C . GLN A 1 91 ? 5.168 8.484 -6.711 1 89.88 91 GLN A C 1
ATOM 726 O O . GLN A 1 91 ? 4.262 7.777 -6.27 1 89.88 91 GLN A O 1
ATOM 731 N N . LEU A 1 92 ? 5.598 8.266 -7.891 1 87.88 92 LEU A N 1
ATOM 732 C CA . LEU A 1 92 ? 4.98 7.383 -8.867 1 87.88 92 LEU A CA 1
ATOM 733 C C . LEU A 1 92 ? 4.941 5.945 -8.359 1 87.88 92 LEU A C 1
ATOM 735 O O . LEU A 1 92 ? 3.93 5.258 -8.508 1 87.88 92 LEU A O 1
ATOM 739 N N . PRO A 1 93 ? 6.016 5.441 -7.719 1 91.44 93 PRO A N 1
ATOM 740 C CA . PRO A 1 93 ? 5.965 4.059 -7.234 1 91.44 93 PRO A CA 1
ATOM 741 C C . PRO A 1 93 ? 4.848 3.834 -6.215 1 91.44 93 PRO A C 1
ATOM 743 O O . PRO A 1 93 ? 4.32 2.725 -6.105 1 91.44 93 PRO A O 1
ATOM 746 N N . LEU A 1 94 ? 4.449 4.895 -5.5 1 88.94 94 LEU A N 1
ATOM 747 C CA . LEU A 1 94 ? 3.414 4.777 -4.477 1 88.94 94 LEU A CA 1
ATOM 748 C C . LEU A 1 94 ? 2.051 4.527 -5.113 1 88.94 94 LEU A C 1
ATOM 750 O O . LEU A 1 94 ? 1.166 3.941 -4.484 1 88.94 94 LEU A O 1
ATOM 754 N N . VAL A 1 95 ? 1.897 4.957 -6.34 1 83.56 95 VAL A N 1
ATOM 755 C CA . VAL A 1 95 ? 0.591 4.902 -6.988 1 83.56 95 VAL A CA 1
ATOM 756 C C . VAL A 1 95 ? 0.531 3.699 -7.93 1 83.56 95 VAL A C 1
ATOM 758 O O . VAL A 1 95 ? -0.552 3.281 -8.344 1 83.56 95 VAL A O 1
ATOM 761 N N . LEU A 1 96 ? 1.644 3.164 -8.258 1 89.88 96 LEU A N 1
ATOM 762 C CA . LEU A 1 96 ? 1.698 2.041 -9.188 1 89.88 96 LEU A CA 1
ATOM 763 C C . LEU A 1 96 ? 1.254 0.751 -8.508 1 89.88 96 LEU A C 1
ATOM 765 O O . LEU A 1 96 ? 1.699 0.443 -7.402 1 89.88 96 LEU A O 1
ATOM 769 N N . PRO A 1 97 ? 0.331 0.049 -9.172 1 92 97 PRO A N 1
ATOM 770 C CA . PRO A 1 97 ? 0.061 -1.292 -8.648 1 92 97 PRO A CA 1
ATOM 771 C C . PRO A 1 97 ? 1.323 -2.143 -8.523 1 92 97 PRO A C 1
ATOM 773 O O . PRO A 1 97 ? 2.184 -2.109 -9.406 1 92 97 PRO A O 1
ATOM 776 N N . PRO A 1 98 ? 1.436 -2.834 -7.461 1 93.5 98 PRO A N 1
ATOM 777 C CA . PRO A 1 98 ? 2.652 -3.623 -7.254 1 93.5 98 PRO A CA 1
ATOM 778 C C . PRO A 1 98 ? 2.926 -4.594 -8.398 1 93.5 98 PRO A C 1
ATOM 780 O O . PRO A 1 98 ? 4.082 -4.789 -8.789 1 93.5 98 PRO A O 1
ATOM 783 N N . ALA A 1 99 ? 1.872 -5.191 -8.945 1 94.81 99 ALA A N 1
ATOM 784 C CA . ALA A 1 99 ? 2.043 -6.113 -10.062 1 94.81 99 ALA A CA 1
ATOM 785 C C . ALA A 1 99 ? 2.641 -5.402 -11.273 1 94.81 99 ALA A C 1
ATOM 787 O O . ALA A 1 99 ? 3.516 -5.949 -11.953 1 94.81 99 ALA A O 1
ATOM 788 N N . VAL A 1 100 ? 2.189 -4.211 -11.484 1 94.5 100 VAL A N 1
ATOM 789 C CA . VAL A 1 100 ? 2.705 -3.42 -12.602 1 94.5 100 VAL A CA 1
ATOM 790 C C . VAL A 1 100 ? 4.16 -3.035 -12.328 1 94.5 100 VAL A C 1
ATOM 792 O O . VAL A 1 100 ? 5.012 -3.154 -13.211 1 94.5 100 VAL A O 1
ATOM 795 N N . ALA A 1 101 ? 4.414 -2.584 -11.109 1 95.56 101 ALA A N 1
ATOM 796 C CA . ALA A 1 101 ? 5.777 -2.211 -10.734 1 95.56 101 ALA A CA 1
ATOM 797 C C . ALA A 1 101 ? 6.738 -3.375 -10.938 1 95.56 101 ALA A C 1
ATOM 799 O O . ALA A 1 101 ? 7.824 -3.201 -11.5 1 95.56 101 ALA A O 1
ATOM 800 N N . GLY A 1 102 ? 6.355 -4.562 -10.523 1 96.75 102 GLY A N 1
ATOM 801 C CA . GLY A 1 102 ? 7.188 -5.742 -10.695 1 96.75 102 GLY A CA 1
ATOM 802 C C . GLY A 1 102 ? 7.469 -6.062 -12.156 1 96.75 102 GLY A C 1
ATOM 803 O O . GLY A 1 102 ? 8.602 -6.379 -12.516 1 96.75 102 GLY A O 1
ATOM 804 N N . LEU A 1 103 ? 6.453 -5.965 -12.938 1 95.44 103 LEU A N 1
ATOM 805 C CA . LEU A 1 103 ? 6.613 -6.25 -14.359 1 95.44 103 LEU A CA 1
ATOM 806 C C . LEU A 1 103 ? 7.52 -5.219 -15.023 1 95.44 103 LEU A C 1
ATOM 808 O O . LEU A 1 103 ? 8.359 -5.57 -15.852 1 95.44 103 LEU A O 1
ATOM 812 N N . LEU A 1 104 ? 7.312 -4.004 -14.648 1 94.88 104 LEU A N 1
ATOM 813 C CA . LEU A 1 104 ? 8.133 -2.945 -15.219 1 94.88 104 LEU A CA 1
ATOM 814 C C . LEU A 1 104 ? 9.602 -3.131 -14.844 1 94.88 104 LEU A C 1
ATOM 816 O O . LEU A 1 104 ? 10.492 -2.906 -15.664 1 94.88 104 LEU A O 1
ATOM 820 N N . LEU A 1 105 ? 9.867 -3.506 -13.625 1 96.69 105 LEU A N 1
ATOM 821 C CA . LEU A 1 105 ? 11.227 -3.807 -13.211 1 96.69 105 LEU A CA 1
ATOM 822 C C . LEU A 1 105 ? 11.789 -4.98 -14.008 1 96.69 105 LEU A C 1
ATOM 824 O O . LEU A 1 105 ? 12.953 -4.961 -14.406 1 96.69 105 LEU A O 1
ATOM 828 N N . LEU A 1 106 ? 10.938 -6 -14.211 1 95.5 106 LEU A N 1
ATOM 829 C CA . LEU A 1 106 ? 11.352 -7.18 -14.969 1 95.5 106 LEU A CA 1
ATOM 830 C C . LEU A 1 106 ? 11.75 -6.801 -16.391 1 95.5 106 LEU A C 1
ATOM 832 O O . LEU A 1 106 ? 12.805 -7.215 -16.875 1 95.5 106 LEU A O 1
ATOM 836 N N . VAL A 1 107 ? 10.984 -5.992 -17.016 1 93.12 107 VAL A N 1
ATOM 837 C CA . VAL A 1 107 ? 11.234 -5.633 -18.406 1 93.12 107 VAL A CA 1
ATOM 838 C C . VAL A 1 107 ? 12.422 -4.672 -18.484 1 93.12 107 VAL A C 1
ATOM 840 O O . VAL A 1 107 ? 13.172 -4.684 -19.453 1 93.12 107 VAL A O 1
ATOM 843 N N . THR A 1 108 ? 12.648 -3.895 -17.469 1 94.69 108 THR A N 1
ATOM 844 C CA . THR A 1 108 ? 13.742 -2.926 -17.453 1 94.69 108 THR A CA 1
ATOM 845 C C . THR A 1 108 ? 15.07 -3.623 -17.188 1 94.69 108 THR A C 1
ATOM 847 O O . THR A 1 108 ? 16.062 -3.336 -17.875 1 94.69 108 THR A O 1
ATOM 850 N N . PHE A 1 109 ? 15.086 -4.555 -16.297 1 95.69 109 PHE A N 1
ATOM 851 C CA . PHE A 1 109 ? 16.344 -5.125 -15.836 1 95.69 109 PHE A CA 1
ATOM 852 C C . PHE A 1 109 ? 16.531 -6.531 -16.391 1 95.69 109 PHE A C 1
ATOM 854 O O . PHE A 1 109 ? 17.547 -7.184 -16.109 1 95.69 109 PHE A O 1
ATOM 861 N N . GLY A 1 110 ? 15.555 -7.016 -17.109 1 92.69 110 GLY A N 1
ATOM 862 C CA . GLY A 1 110 ? 15.711 -8.297 -17.766 1 92.69 110 GLY A CA 1
ATOM 863 C C . GLY A 1 110 ? 16.844 -8.32 -18.781 1 92.69 110 GLY A C 1
ATOM 864 O O . GLY A 1 110 ? 17.391 -7.273 -19.125 1 92.69 110 GLY A O 1
ATOM 865 N N . ARG A 1 111 ? 17.141 -9.484 -19.281 1 89.5 111 ARG A N 1
ATOM 866 C CA . ARG A 1 111 ? 18.297 -9.695 -20.141 1 89.5 111 ARG A CA 1
ATOM 867 C C . ARG A 1 111 ? 18.234 -8.781 -21.359 1 89.5 111 ARG A C 1
ATOM 869 O O . ARG A 1 111 ? 19.25 -8.234 -21.781 1 89.5 111 ARG A O 1
ATOM 876 N N . ASN A 1 112 ? 17.094 -8.516 -21.906 1 86.62 112 ASN A N 1
ATOM 877 C CA . ASN A 1 112 ? 16.938 -7.688 -23.094 1 86.62 112 ASN A CA 1
ATOM 878 C C . ASN A 1 112 ? 16.281 -6.352 -22.766 1 86.62 112 ASN A C 1
ATOM 880 O O . ASN A 1 112 ? 15.781 -5.66 -23.656 1 86.62 112 ASN A O 1
ATOM 884 N N . GLY A 1 113 ? 16.25 -6.008 -21.484 1 89.75 113 GLY A N 1
ATOM 885 C CA . GLY A 1 113 ? 15.578 -4.793 -21.062 1 89.75 113 GLY A CA 1
ATOM 886 C C . GLY A 1 113 ? 16.422 -3.547 -21.219 1 89.75 113 GLY A C 1
ATOM 887 O O . GLY A 1 113 ? 17.578 -3.625 -21.656 1 89.75 113 GLY A O 1
ATOM 888 N N . LEU A 1 114 ? 15.898 -2.457 -20.922 1 88.94 114 LEU A N 1
ATOM 889 C CA . LEU A 1 114 ? 16.531 -1.148 -21.078 1 88.94 114 LEU A CA 1
ATOM 890 C C . LEU A 1 114 ? 17.875 -1.099 -20.375 1 88.94 114 LEU A C 1
ATOM 892 O O . LEU A 1 114 ? 18.844 -0.545 -20.906 1 88.94 114 LEU A O 1
ATOM 896 N N . ILE A 1 115 ? 17.984 -1.703 -19.203 1 92.75 115 ILE A N 1
ATOM 897 C CA . ILE A 1 115 ? 19.219 -1.672 -18.422 1 92.75 115 ILE A CA 1
ATOM 898 C C . ILE A 1 115 ? 19.875 -3.049 -18.453 1 92.75 115 ILE A C 1
ATOM 900 O O . ILE A 1 115 ? 21.094 -3.154 -18.562 1 92.75 115 ILE A O 1
ATOM 904 N N . GLY A 1 116 ? 19.062 -4.035 -18.453 1 93.31 116 GLY A N 1
ATOM 905 C CA . GLY A 1 116 ? 19.578 -5.395 -18.375 1 93.31 116 GLY A CA 1
ATOM 906 C C . GLY A 1 116 ? 20.469 -5.762 -19.562 1 93.31 116 GLY A C 1
ATOM 907 O O . GLY A 1 116 ? 21.438 -6.5 -19.406 1 93.31 116 GLY A O 1
ATOM 908 N N . LYS A 1 117 ? 20.125 -5.211 -20.703 1 92.44 117 LYS A N 1
ATOM 909 C CA . LYS A 1 117 ? 20.875 -5.543 -21.906 1 92.44 117 LYS A CA 1
ATOM 910 C C . LYS A 1 117 ? 22.328 -5.086 -21.797 1 92.44 117 LYS A C 1
ATOM 912 O O . LYS A 1 117 ? 23.234 -5.684 -22.391 1 92.44 117 LYS A O 1
ATOM 917 N N . HIS A 1 118 ? 22.578 -4.043 -21.047 1 93 118 HIS A N 1
ATOM 918 C CA . HIS A 1 118 ? 23.938 -3.521 -20.875 1 93 118 HIS A CA 1
ATOM 919 C C . HIS A 1 118 ? 24.672 -4.254 -19.75 1 93 118 HIS A C 1
ATOM 921 O O . HIS A 1 118 ? 25.891 -4.195 -19.656 1 93 118 HIS A O 1
ATOM 927 N N . LEU A 1 119 ? 23.953 -4.977 -18.922 1 93.25 119 LEU A N 1
ATOM 928 C CA . LEU A 1 119 ? 24.547 -5.723 -17.828 1 93.25 119 LEU A CA 1
ATOM 929 C C . LEU A 1 119 ? 24.797 -7.172 -18.219 1 93.25 119 LEU A C 1
ATOM 931 O O . LEU A 1 119 ? 25.719 -7.809 -17.719 1 93.25 119 LEU A O 1
ATOM 935 N N . ALA A 1 120 ? 24.078 -7.664 -19.156 1 91.25 120 ALA A N 1
ATOM 936 C CA . ALA A 1 120 ? 24.078 -9.07 -19.547 1 91.25 120 ALA A CA 1
ATOM 937 C C . ALA A 1 120 ? 25.438 -9.484 -20.094 1 91.25 120 ALA A C 1
ATOM 939 O O . ALA A 1 120 ? 25.953 -10.562 -19.75 1 91.25 120 ALA A O 1
ATOM 940 N N . PRO A 1 121 ? 26.062 -8.602 -20.875 1 93.06 121 PRO A N 1
ATOM 941 C CA . PRO A 1 121 ? 27.375 -8.984 -21.391 1 93.06 121 PRO A CA 1
ATOM 942 C C . PRO A 1 121 ? 28.406 -9.203 -20.297 1 93.06 121 PRO A C 1
ATOM 944 O O . PRO A 1 121 ? 29.406 -9.914 -20.5 1 93.06 121 PRO A O 1
ATOM 947 N N . PHE A 1 122 ? 28.172 -8.695 -19.141 1 94.81 122 PHE A N 1
ATOM 948 C CA . PHE A 1 122 ? 29.094 -8.859 -18.016 1 94.81 122 PHE A CA 1
ATOM 949 C C . PHE A 1 122 ? 28.656 -10.008 -17.125 1 94.81 122 PHE A C 1
ATOM 951 O O . PHE A 1 122 ? 29.203 -10.18 -16.031 1 94.81 122 PHE A O 1
ATOM 958 N N . GLY A 1 123 ? 27.547 -10.703 -17.547 1 92.56 123 GLY A N 1
ATOM 959 C CA . GLY A 1 123 ? 27.078 -11.867 -16.812 1 92.56 123 GLY A CA 1
ATOM 960 C C . GLY A 1 123 ? 26.125 -11.523 -15.695 1 92.56 123 GLY A C 1
ATOM 961 O O . GLY A 1 123 ? 25.812 -12.367 -14.844 1 92.56 123 GLY A O 1
ATOM 962 N N . ILE A 1 124 ? 25.703 -10.32 -15.703 1 93 124 ILE A N 1
ATOM 963 C CA . ILE A 1 124 ? 24.812 -9.875 -14.633 1 93 124 ILE A CA 1
ATOM 964 C C . ILE A 1 124 ? 23.359 -9.992 -15.086 1 93 124 ILE A C 1
ATOM 966 O O . ILE A 1 124 ? 22.938 -9.328 -16.031 1 93 124 ILE A O 1
ATOM 970 N N . GLN A 1 125 ? 22.641 -10.969 -14.492 1 93.38 125 GLN A N 1
ATOM 971 C CA . GLN A 1 125 ? 21.203 -11.133 -14.68 1 93.38 125 GLN A CA 1
ATOM 972 C C . GLN A 1 125 ? 20.453 -10.883 -13.375 1 93.38 125 GLN A C 1
ATOM 974 O O . GLN A 1 125 ? 20.594 -11.648 -12.414 1 93.38 125 GLN A O 1
ATOM 979 N N . LEU A 1 126 ? 19.641 -9.93 -13.344 1 95.88 126 LEU A N 1
ATOM 980 C CA . LEU A 1 126 ? 19.078 -9.445 -12.086 1 95.88 126 LEU A CA 1
ATOM 981 C C . LEU A 1 126 ? 17.766 -10.148 -11.766 1 95.88 126 LEU A C 1
ATOM 983 O O . LEU A 1 126 ? 17.547 -10.57 -10.633 1 95.88 126 LEU A O 1
ATOM 987 N N . PRO A 1 127 ? 16.844 -10.398 -12.758 1 94.94 127 PRO A N 1
ATOM 988 C CA . PRO A 1 127 ? 15.586 -11.062 -12.414 1 94.94 127 PRO A CA 1
ATOM 989 C C . PRO A 1 127 ? 15.805 -12.414 -11.734 1 94.94 127 PRO A C 1
ATOM 991 O O . PRO A 1 127 ? 16.75 -13.125 -12.062 1 94.94 127 PRO A O 1
ATOM 994 N N . PHE A 1 128 ? 15 -12.711 -10.695 1 96.25 128 PHE A N 1
ATOM 995 C CA . PHE A 1 128 ? 14.961 -13.992 -10 1 96.25 128 PHE A CA 1
ATOM 996 C C . PHE A 1 128 ? 16.188 -14.18 -9.133 1 96.25 128 PHE A C 1
ATOM 998 O O . PHE A 1 128 ? 16.641 -15.305 -8.914 1 96.25 128 PHE A O 1
ATOM 1005 N N . THR A 1 129 ? 16.766 -13.055 -8.758 1 97.88 129 THR A N 1
ATOM 1006 C CA . THR A 1 129 ? 17.891 -13.086 -7.844 1 97.88 129 THR A CA 1
ATOM 1007 C C . THR A 1 129 ? 17.562 -12.336 -6.555 1 97.88 129 THR A C 1
ATOM 1009 O O . THR A 1 129 ? 16.578 -11.609 -6.484 1 97.88 129 THR A O 1
ATOM 1012 N N . PHE A 1 130 ? 18.422 -12.555 -5.605 1 98.5 130 PHE A N 1
ATOM 1013 C CA . PHE A 1 130 ? 18.312 -11.852 -4.332 1 98.5 130 PHE A CA 1
ATOM 1014 C C . PHE A 1 130 ? 18.375 -10.344 -4.539 1 98.5 130 PHE A C 1
ATOM 1016 O O . PHE A 1 130 ? 17.656 -9.586 -3.891 1 98.5 130 PHE A O 1
ATOM 1023 N N . ILE A 1 131 ? 19.172 -9.891 -5.414 1 98.25 131 ILE A N 1
ATOM 1024 C CA . ILE A 1 131 ? 19.328 -8.469 -5.688 1 98.25 131 ILE A CA 1
ATOM 1025 C C . ILE A 1 131 ? 18.031 -7.906 -6.27 1 98.25 131 ILE A C 1
ATOM 1027 O O . ILE A 1 131 ? 17.672 -6.758 -6.004 1 98.25 131 ILE A O 1
ATOM 1031 N N . ALA A 1 132 ? 17.328 -8.719 -7.047 1 98.56 132 ALA A N 1
ATOM 1032 C CA . ALA A 1 132 ? 16.031 -8.297 -7.59 1 98.56 132 ALA A CA 1
ATOM 1033 C C . ALA A 1 132 ? 15.031 -8.031 -6.477 1 98.56 132 ALA A C 1
ATOM 1035 O O . ALA A 1 132 ? 14.211 -7.113 -6.574 1 98.56 132 ALA A O 1
ATOM 1036 N N . VAL A 1 133 ? 15.086 -8.875 -5.398 1 98.75 133 VAL A N 1
ATOM 1037 C CA . VAL A 1 133 ? 14.234 -8.641 -4.234 1 98.75 133 VAL A CA 1
ATOM 1038 C C . VAL A 1 133 ? 14.531 -7.266 -3.646 1 98.75 133 VAL A C 1
ATOM 1040 O O . VAL A 1 133 ? 13.617 -6.473 -3.404 1 98.75 133 VAL A O 1
ATOM 1043 N N . VAL A 1 134 ? 15.773 -6.957 -3.51 1 98.88 134 VAL A N 1
ATOM 1044 C CA . VAL A 1 134 ? 16.219 -5.703 -2.914 1 98.88 134 VAL A CA 1
ATOM 1045 C C . VAL A 1 134 ? 15.789 -4.531 -3.793 1 98.88 134 VAL A C 1
ATOM 1047 O O . VAL A 1 134 ? 15.266 -3.533 -3.295 1 98.88 134 VAL A O 1
ATOM 1050 N N . ILE A 1 135 ? 15.961 -4.672 -5.094 1 98.62 135 ILE A N 1
ATOM 1051 C CA . ILE A 1 135 ? 15.617 -3.613 -6.039 1 98.62 135 ILE A CA 1
ATOM 1052 C C . ILE A 1 135 ? 14.117 -3.338 -5.977 1 98.62 135 ILE A C 1
ATOM 1054 O O . ILE A 1 135 ? 13.695 -2.18 -5.941 1 98.62 135 ILE A O 1
ATOM 1058 N N . ALA A 1 136 ? 13.32 -4.41 -5.973 1 98.5 136 ALA A N 1
ATOM 1059 C CA . ALA A 1 136 ? 11.875 -4.258 -5.875 1 98.5 136 ALA A CA 1
ATOM 1060 C C . ALA A 1 136 ? 11.484 -3.535 -4.59 1 98.5 136 ALA A C 1
ATOM 1062 O O . ALA A 1 136 ? 10.664 -2.611 -4.617 1 98.5 136 ALA A O 1
ATOM 1063 N N . GLN A 1 137 ? 12.07 -3.893 -3.467 1 98.56 137 GLN A N 1
ATOM 1064 C CA . GLN A 1 137 ? 11.789 -3.297 -2.166 1 98.56 137 GLN A CA 1
ATOM 1065 C C . GLN A 1 137 ? 12.188 -1.824 -2.137 1 98.56 137 GLN A C 1
ATOM 1067 O O . GLN A 1 137 ? 11.445 -0.982 -1.633 1 98.56 137 GLN A O 1
ATOM 1072 N N . VAL A 1 138 ? 13.336 -1.507 -2.691 1 98.69 138 VAL A N 1
ATOM 1073 C CA . VAL A 1 138 ? 13.812 -0.128 -2.727 1 98.69 138 VAL A CA 1
ATOM 1074 C C . VAL A 1 138 ? 12.875 0.722 -3.576 1 98.69 138 VAL A C 1
ATOM 1076 O O . VAL A 1 138 ? 12.492 1.828 -3.18 1 98.69 138 VAL A O 1
ATOM 1079 N N . PHE A 1 139 ? 12.477 0.203 -4.723 1 98.25 139 PHE A N 1
ATOM 1080 C CA . PHE A 1 139 ? 11.617 0.923 -5.652 1 98.25 139 PHE A CA 1
ATOM 1081 C C . PHE A 1 139 ? 10.289 1.281 -4.996 1 98.25 139 PHE A C 1
ATOM 1083 O O . PHE A 1 139 ? 9.805 2.404 -5.145 1 98.25 139 PHE A O 1
ATOM 1090 N N . ILE A 1 140 ? 9.805 0.346 -4.258 1 96.81 140 ILE A N 1
ATOM 1091 C CA . ILE A 1 140 ? 8.461 0.488 -3.711 1 96.81 140 ILE A CA 1
ATOM 1092 C C . ILE A 1 140 ? 8.508 1.318 -2.43 1 96.81 140 ILE A C 1
ATOM 1094 O O . ILE A 1 140 ? 7.602 2.115 -2.166 1 96.81 140 ILE A O 1
ATOM 1098 N N . ALA A 1 141 ? 9.547 1.27 -1.628 1 97.69 141 ALA A N 1
ATOM 1099 C CA . ALA A 1 141 ? 9.547 1.804 -0.268 1 97.69 141 ALA A CA 1
ATOM 1100 C C . ALA A 1 141 ? 10.289 3.135 -0.202 1 97.69 141 ALA A C 1
ATOM 1102 O O . ALA A 1 141 ? 10.07 3.93 0.716 1 97.69 141 ALA A O 1
ATOM 1103 N N . MET A 1 142 ? 11.086 3.455 -1.138 1 98 142 MET A N 1
ATOM 1104 C CA . MET A 1 142 ? 11.977 4.613 -1.092 1 98 142 MET A CA 1
ATOM 1105 C C . MET A 1 142 ? 11.172 5.91 -1.016 1 98 142 MET A C 1
ATOM 1107 O O . MET A 1 142 ? 11.5 6.805 -0.232 1 98 142 MET A O 1
ATOM 1111 N N . PRO A 1 143 ? 10.125 6.051 -1.804 1 97.19 143 PRO A N 1
ATOM 1112 C CA . PRO A 1 143 ? 9.367 7.301 -1.746 1 97.19 143 PRO A CA 1
ATOM 1113 C C . PRO A 1 143 ? 8.828 7.602 -0.348 1 97.19 143 PRO A C 1
ATOM 1115 O O . PRO A 1 143 ? 8.734 8.766 0.042 1 97.19 143 PRO A O 1
ATOM 1118 N N . ILE A 1 144 ? 8.508 6.559 0.384 1 96.31 144 ILE A N 1
ATOM 1119 C CA . ILE A 1 144 ? 7.965 6.723 1.729 1 96.31 144 ILE A CA 1
ATOM 1120 C C . ILE A 1 144 ? 9.016 7.379 2.627 1 96.31 144 ILE A C 1
ATOM 1122 O O . ILE A 1 144 ? 8.719 8.352 3.33 1 96.31 144 ILE A O 1
ATOM 1126 N N . PHE A 1 145 ? 10.219 6.949 2.564 1 97.94 145 PHE A N 1
ATOM 1127 C CA . PHE A 1 145 ? 11.289 7.52 3.363 1 97.94 145 PHE A CA 1
ATOM 1128 C C . PHE A 1 145 ? 11.586 8.953 2.934 1 97.94 145 PHE A C 1
ATOM 1130 O O . PHE A 1 145 ? 11.742 9.836 3.777 1 97.94 145 PHE A O 1
ATOM 1137 N N . ILE A 1 146 ? 11.664 9.172 1.635 1 98.38 146 ILE A N 1
ATOM 1138 C CA . ILE A 1 146 ? 12.016 10.484 1.111 1 98.38 146 ILE A CA 1
ATOM 1139 C C . ILE A 1 146 ? 10.977 11.516 1.554 1 98.38 146 ILE A C 1
ATOM 1141 O O . ILE A 1 146 ? 11.32 12.625 1.968 1 98.38 146 ILE A O 1
ATOM 1145 N N . GLN A 1 147 ? 9.734 11.133 1.494 1 96.62 147 GLN A N 1
ATOM 1146 C CA . GLN A 1 147 ? 8.672 12.055 1.881 1 96.62 147 GLN A CA 1
ATOM 1147 C C . GLN A 1 147 ? 8.758 12.398 3.365 1 96.62 147 GLN A C 1
ATOM 1149 O O . GLN A 1 147 ? 8.688 13.57 3.74 1 96.62 147 GLN A O 1
ATOM 1154 N N . ALA A 1 148 ? 8.922 11.422 4.184 1 95.94 148 ALA A N 1
ATOM 1155 C CA . ALA A 1 148 ? 9.023 11.648 5.625 1 95.94 148 ALA A CA 1
ATOM 1156 C C . ALA A 1 148 ? 10.25 12.484 5.965 1 95.94 148 ALA A C 1
ATOM 1158 O O . ALA A 1 148 ? 10.164 13.438 6.738 1 95.94 148 ALA A O 1
ATOM 1159 N N . ALA A 1 149 ? 11.352 12.164 5.363 1 97.94 149 ALA A N 1
ATOM 1160 C CA . ALA A 1 149 ? 12.609 12.867 5.621 1 97.94 149 ALA A CA 1
ATOM 1161 C C . ALA A 1 149 ? 12.523 14.32 5.16 1 97.94 149 ALA A C 1
ATOM 1163 O O . ALA A 1 149 ? 12.953 15.234 5.875 1 97.94 149 ALA A O 1
ATOM 1164 N N . ARG A 1 150 ? 11.969 14.5 3.996 1 97.94 150 ARG A N 1
ATOM 1165 C CA . ARG A 1 150 ? 11.836 15.852 3.461 1 97.94 150 ARG A CA 1
ATOM 1166 C C . ARG A 1 150 ? 10.992 16.719 4.379 1 97.94 150 ARG A C 1
ATOM 1168 O O . ARG A 1 150 ? 11.359 17.859 4.684 1 97.94 150 ARG A O 1
ATOM 1175 N N . THR A 1 151 ? 9.867 16.188 4.793 1 96.38 151 THR A N 1
ATOM 1176 C CA . THR A 1 151 ? 8.992 16.922 5.703 1 96.38 151 THR A CA 1
ATOM 1177 C C . THR A 1 151 ? 9.727 17.266 7 1 96.38 151 THR A C 1
ATOM 1179 O O . THR A 1 151 ? 9.578 18.375 7.527 1 96.38 151 THR A O 1
ATOM 1182 N N . GLY A 1 152 ? 10.484 16.344 7.5 1 96.75 152 GLY A N 1
ATOM 1183 C CA . GLY A 1 152 ? 11.289 16.594 8.688 1 96.75 152 GLY A CA 1
ATOM 1184 C C . GLY A 1 152 ? 12.32 17.688 8.484 1 96.75 152 GLY A C 1
ATOM 1185 O O . GLY A 1 152 ? 12.477 18.562 9.344 1 96.75 152 GLY A O 1
ATOM 1186 N N . PHE A 1 153 ? 13.016 17.672 7.383 1 98.19 153 PHE A N 1
ATOM 1187 C CA . PHE A 1 153 ? 14.023 18.672 7.078 1 98.19 153 PHE A CA 1
ATOM 1188 C C . PHE A 1 153 ? 13.391 20.047 6.926 1 98.19 153 PHE A C 1
ATOM 1190 O O . PHE A 1 153 ? 13.961 21.047 7.355 1 98.19 153 PHE A O 1
ATOM 1197 N N . GLU A 1 154 ? 12.234 20.062 6.32 1 97.38 154 GLU A N 1
ATOM 1198 C CA . GLU A 1 154 ? 11.555 21.328 6.066 1 97.38 154 GLU A CA 1
ATOM 1199 C C . GLU A 1 154 ? 11.102 21.984 7.367 1 97.38 154 GLU A C 1
ATOM 1201 O O . GLU A 1 154 ? 10.953 23.203 7.438 1 97.38 154 GLU A O 1
ATOM 1206 N N . LYS A 1 155 ? 10.945 21.219 8.344 1 96.44 155 LYS A N 1
ATOM 1207 C CA . LYS A 1 155 ? 10.484 21.734 9.633 1 96.44 155 LYS A CA 1
ATOM 1208 C C . LYS A 1 155 ? 11.625 22.391 10.406 1 96.44 155 LYS A C 1
ATOM 1210 O O . LYS A 1 155 ? 11.391 23.141 11.359 1 96.44 155 LYS A O 1
ATOM 1215 N N . VAL A 1 156 ? 12.828 22.094 10.062 1 96.5 156 VAL A N 1
ATOM 1216 C CA . VAL A 1 156 ? 13.984 22.688 10.727 1 96.5 156 VAL A CA 1
ATOM 1217 C C . VAL A 1 156 ? 14.156 24.141 10.289 1 96.5 156 VAL A C 1
ATOM 1219 O O . VAL A 1 156 ? 14.203 24.422 9.094 1 96.5 156 VAL A O 1
ATOM 1222 N N . ASP A 1 157 ? 14.281 25.031 11.219 1 96.5 157 ASP A N 1
ATOM 1223 C CA . ASP A 1 157 ? 14.438 26.453 10.945 1 96.5 157 ASP A CA 1
ATOM 1224 C C . ASP A 1 157 ? 15.734 26.734 10.188 1 96.5 157 ASP A C 1
ATOM 1226 O O . ASP A 1 157 ? 16.828 26.453 10.68 1 96.5 157 ASP A O 1
ATOM 1230 N N . ARG A 1 158 ? 15.617 27.344 9.141 1 95 158 ARG A N 1
ATOM 1231 C CA . ARG A 1 158 ? 16.766 27.641 8.297 1 95 158 ARG A CA 1
ATOM 1232 C C . ARG A 1 158 ? 17.703 28.641 8.969 1 95 158 ARG A C 1
ATOM 1234 O O . ARG A 1 158 ? 18.891 28.703 8.648 1 95 158 ARG A O 1
ATOM 1241 N N . GLU A 1 159 ? 17.156 29.375 9.883 1 96.25 159 GLU A N 1
ATOM 1242 C CA . GLU A 1 159 ? 17.953 30.359 10.586 1 96.25 159 GLU A CA 1
ATOM 1243 C C . GLU A 1 159 ? 19.062 29.703 11.414 1 96.25 159 GLU A C 1
ATOM 1245 O O . GLU A 1 159 ? 20.141 30.25 11.57 1 96.25 159 GLU A O 1
ATOM 1250 N N . LEU A 1 160 ? 18.797 28.5 11.922 1 95.88 160 LEU A N 1
ATOM 1251 C CA . LEU A 1 160 ? 19.797 27.75 12.664 1 95.88 160 LEU A CA 1
ATOM 1252 C C . LEU A 1 160 ? 20.953 27.344 11.766 1 95.88 160 LEU A C 1
ATOM 1254 O O . LEU A 1 160 ? 22.109 27.438 12.164 1 95.88 160 LEU A O 1
ATOM 1258 N N . GLU A 1 161 ? 20.625 26.922 10.617 1 94.88 161 GLU A N 1
ATOM 1259 C CA . GLU A 1 161 ? 21.656 26.531 9.656 1 94.88 161 GLU A CA 1
ATOM 1260 C C . GLU A 1 161 ? 22.469 27.734 9.195 1 94.88 161 GLU A C 1
ATOM 1262 O O . GLU A 1 161 ? 23.688 27.656 9.086 1 94.88 161 GLU A O 1
ATOM 1267 N N . ASN A 1 162 ? 21.812 28.859 8.938 1 94.5 162 ASN A N 1
ATOM 1268 C CA . ASN A 1 162 ? 22.469 30.078 8.508 1 94.5 162 ASN A CA 1
ATOM 1269 C C . ASN A 1 162 ? 23.422 30.609 9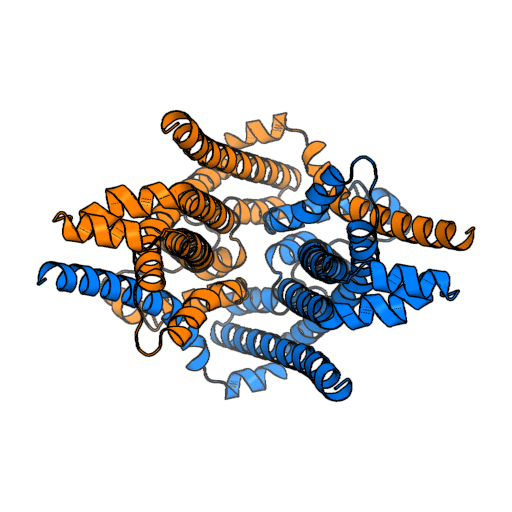.578 1 94.5 162 ASN A C 1
ATOM 1271 O O . ASN A 1 162 ? 24.531 31.047 9.266 1 94.5 162 ASN A O 1
ATOM 1275 N N . SER A 1 163 ? 22.969 30.609 10.789 1 96 163 SER A N 1
ATOM 1276 C CA . SER A 1 163 ? 23.812 31.062 11.898 1 96 163 SER A CA 1
ATOM 1277 C C . SER A 1 163 ? 25.062 30.219 12.023 1 96 163 SER A C 1
ATOM 1279 O O . SER A 1 163 ? 26.156 30.75 12.242 1 96 163 SER A O 1
ATOM 1281 N N . ALA A 1 164 ? 24.922 28.938 11.883 1 95.19 164 ALA A N 1
ATOM 1282 C CA . ALA A 1 164 ? 26.062 28.031 11.953 1 95.19 164 ALA A CA 1
ATOM 1283 C C . ALA A 1 164 ? 27.031 28.281 10.797 1 95.19 164 ALA A C 1
ATOM 1285 O O . ALA A 1 164 ? 28.25 28.172 10.969 1 95.19 164 ALA A O 1
ATOM 1286 N N . ALA A 1 165 ? 26.438 28.609 9.68 1 94 165 ALA A N 1
ATOM 1287 C CA . ALA A 1 165 ? 27.266 28.906 8.516 1 94 165 ALA A CA 1
ATOM 1288 C C . ALA A 1 165 ? 28.078 30.188 8.75 1 94 165 ALA A C 1
ATOM 1290 O O . ALA A 1 165 ? 29.25 30.266 8.359 1 94 165 ALA A O 1
ATOM 1291 N N . VAL A 1 166 ? 27.438 31.141 9.359 1 94.5 166 VAL A N 1
ATOM 1292 C CA . VAL A 1 166 ? 28.094 32.406 9.664 1 94.5 166 VAL A CA 1
ATOM 1293 C C . VAL A 1 166 ? 29.234 32.156 10.641 1 94.5 166 VAL A C 1
ATOM 1295 O O . VAL A 1 166 ? 30.281 32.812 10.555 1 94.5 166 VAL A O 1
ATOM 1298 N N . LEU A 1 167 ? 29.094 31.203 11.5 1 95.38 167 LEU A N 1
ATOM 1299 C CA . LEU A 1 167 ? 30.094 30.859 12.5 1 95.38 167 LEU A CA 1
ATOM 1300 C C . LEU A 1 167 ? 31.188 29.969 11.898 1 95.38 167 LEU A C 1
ATOM 1302 O O . LEU A 1 167 ? 32.094 29.562 12.602 1 95.38 167 LEU A O 1
ATOM 1306 N N . GLY A 1 168 ? 31.047 29.672 10.625 1 93.81 168 GLY A N 1
ATOM 1307 C CA . GLY A 1 168 ? 32.094 28.953 9.922 1 93.81 168 GLY A CA 1
ATOM 1308 C C . GLY A 1 168 ? 31.781 27.469 9.75 1 93.81 168 GLY A C 1
ATOM 1309 O O . GLY A 1 168 ? 32.656 26.703 9.344 1 93.81 168 GLY A O 1
ATOM 1310 N N . GLY A 1 169 ? 30.594 27.062 10.078 1 94.19 169 GLY A N 1
ATOM 1311 C CA . GLY A 1 169 ? 30.219 25.672 9.891 1 94.19 169 GLY A CA 1
ATOM 1312 C C . GLY A 1 169 ? 30.109 25.266 8.438 1 94.19 169 GLY A C 1
ATOM 1313 O O . GLY A 1 169 ? 29.547 26 7.617 1 94.19 169 GLY A O 1
ATOM 1314 N N . SER A 1 170 ? 30.656 24.078 8.148 1 95.31 170 SER A N 1
ATOM 1315 C CA . SER A 1 170 ? 30.516 23.547 6.797 1 95.31 170 SER A CA 1
ATOM 1316 C C . SER A 1 170 ? 29.141 22.922 6.578 1 95.31 170 SER A C 1
ATOM 1318 O O . SER A 1 170 ? 28.422 22.672 7.539 1 95.31 170 SER A O 1
ATOM 1320 N N . ASN A 1 171 ? 28.797 22.672 5.336 1 95.12 171 ASN A N 1
ATOM 1321 C CA . ASN A 1 171 ? 27.5 22.094 5.008 1 95.12 171 ASN A CA 1
ATOM 1322 C C . ASN A 1 171 ? 27.328 20.719 5.656 1 95.12 171 ASN A C 1
ATOM 1324 O O . ASN A 1 171 ? 26.25 20.391 6.152 1 95.12 171 ASN A O 1
ATOM 1328 N N . LEU A 1 172 ? 28.359 19.953 5.59 1 95.25 172 LEU A N 1
ATOM 1329 C CA . LEU A 1 172 ? 28.297 18.625 6.172 1 95.25 172 LEU A CA 1
ATOM 1330 C C . LEU A 1 172 ? 28.156 18.688 7.691 1 95.25 172 LEU A C 1
ATOM 1332 O O . LEU A 1 172 ? 27.438 17.891 8.289 1 95.25 172 LEU A O 1
ATOM 1336 N N . GLN A 1 173 ? 28.875 19.672 8.305 1 95.75 173 GLN A N 1
ATOM 1337 C CA . GLN A 1 173 ? 28.781 19.875 9.75 1 95.75 173 GLN A CA 1
ATOM 1338 C C . GLN A 1 173 ? 27.375 20.312 10.148 1 95.75 173 GLN A C 1
ATOM 1340 O O . GLN A 1 173 ? 26.828 19.828 11.133 1 95.75 173 GLN A O 1
ATOM 1345 N N . ILE A 1 174 ? 26.891 21.203 9.359 1 96.69 174 ILE A N 1
ATOM 1346 C CA . ILE A 1 174 ? 25.562 21.734 9.633 1 96.69 174 ILE A CA 1
ATOM 1347 C C . ILE A 1 174 ? 24.531 20.625 9.484 1 96.69 174 ILE A C 1
ATOM 1349 O O . ILE A 1 174 ? 23.641 20.484 10.328 1 96.69 174 ILE A O 1
ATOM 1353 N N . PHE A 1 175 ? 24.688 19.797 8.445 1 96.94 175 PHE A N 1
ATOM 1354 C CA . PHE A 1 175 ? 23.766 18.703 8.234 1 96.94 175 PHE A CA 1
ATOM 1355 C C . PHE A 1 175 ? 23.828 17.719 9.398 1 96.94 175 PHE A C 1
ATOM 1357 O O . PHE A 1 175 ? 22.797 17.359 9.977 1 96.94 175 PHE A O 1
ATOM 1364 N N . TYR A 1 176 ? 24.984 17.297 9.82 1 96.56 176 TYR A N 1
ATOM 1365 C CA . TYR A 1 176 ? 25.156 16.219 10.781 1 96.56 176 TYR A CA 1
ATOM 1366 C C . TYR A 1 176 ? 24.906 16.703 12.203 1 96.56 176 TYR A C 1
ATOM 1368 O O . TYR A 1 176 ? 24.422 15.938 13.047 1 96.56 176 TYR A O 1
ATOM 1376 N N . HIS A 1 177 ? 25.078 18.031 12.477 1 96.44 177 HIS A N 1
ATOM 1377 C CA . HIS A 1 177 ? 25.031 18.484 13.859 1 96.44 177 HIS A CA 1
ATOM 1378 C C . HIS A 1 177 ? 23.766 19.312 14.125 1 96.44 177 HIS A C 1
ATOM 1380 O O . HIS A 1 177 ? 23.406 19.531 15.281 1 96.44 177 HIS A O 1
ATOM 1386 N N . ILE A 1 178 ? 23.094 19.719 13.102 1 96.69 178 ILE A N 1
ATOM 1387 C CA . ILE A 1 178 ? 21.922 20.562 13.305 1 96.69 178 ILE A CA 1
ATOM 1388 C C . ILE A 1 178 ? 20.703 19.938 12.633 1 96.69 178 ILE A C 1
ATOM 1390 O O . ILE A 1 178 ? 19.797 19.438 13.305 1 96.69 178 ILE A O 1
ATOM 1394 N N . THR A 1 179 ? 20.734 19.797 11.328 1 97.5 179 THR A N 1
ATOM 1395 C CA . THR A 1 179 ? 19.547 19.406 10.555 1 97.5 179 THR A CA 1
ATOM 1396 C C . THR A 1 179 ? 19.125 17.984 10.883 1 97.5 179 THR A C 1
ATOM 1398 O O . THR A 1 179 ? 17.969 17.719 11.195 1 97.5 179 THR A O 1
ATOM 1401 N N . MET A 1 180 ? 20.094 17.062 10.828 1 97.19 180 MET A N 1
ATOM 1402 C CA . MET A 1 180 ? 19.797 15.641 11.016 1 97.19 180 MET A CA 1
ATOM 1403 C C . MET A 1 180 ? 19.297 15.383 12.43 1 97.19 180 MET A C 1
ATOM 1405 O O . MET A 1 180 ? 18.234 14.766 12.617 1 97.19 180 MET A O 1
ATOM 1409 N N . PRO A 1 181 ? 19.969 15.945 13.469 1 96 181 PRO A N 1
ATOM 1410 C CA . PRO A 1 181 ? 19.484 15.711 14.828 1 96 181 PRO A CA 1
ATOM 1411 C C . PRO A 1 181 ? 18.109 16.328 15.086 1 96 181 PRO A C 1
ATOM 1413 O O . PRO A 1 181 ? 17.297 15.758 15.797 1 96 181 PRO A O 1
ATOM 1416 N N . LEU A 1 182 ? 17.844 17.484 14.492 1 96 182 LEU A N 1
ATOM 1417 C CA . LEU A 1 182 ? 16.578 18.172 14.719 1 96 182 LEU A CA 1
ATOM 1418 C C . LEU A 1 182 ? 15.445 17.5 13.93 1 96 182 LEU A C 1
ATOM 1420 O O . LEU A 1 182 ? 14.266 17.734 14.211 1 96 182 LEU A O 1
ATOM 1424 N N . SER A 1 183 ? 15.75 16.656 12.938 1 96.69 183 SER A N 1
ATOM 1425 C CA . SER A 1 183 ? 14.75 15.969 12.133 1 96.69 183 SER A CA 1
ATOM 1426 C C . SER A 1 183 ? 14.75 14.469 12.422 1 96.69 183 SER A C 1
ATOM 1428 O O . SER A 1 183 ? 14.195 13.688 11.648 1 96.69 183 SER A O 1
ATOM 1430 N N . LYS A 1 184 ? 15.359 14.055 13.43 1 94.25 184 LYS A N 1
ATOM 1431 C CA . LYS A 1 184 ? 15.602 12.641 13.703 1 94.25 184 LYS A CA 1
ATOM 1432 C C . LYS A 1 184 ? 14.297 11.859 13.797 1 94.25 184 LYS A C 1
ATOM 1434 O O . LYS A 1 184 ? 14.211 10.719 13.344 1 94.25 184 LYS A O 1
ATOM 1439 N N . ASN A 1 185 ? 13.273 12.461 14.414 1 91.56 185 ASN A N 1
ATOM 1440 C CA . ASN A 1 185 ? 12 11.766 14.562 1 91.56 185 ASN A CA 1
ATOM 1441 C C . ASN A 1 185 ? 11.367 11.469 13.211 1 91.56 185 ASN A C 1
ATOM 1443 O O . ASN A 1 185 ? 10.852 10.367 12.984 1 91.56 185 ASN A O 1
ATOM 1447 N N . SER A 1 186 ? 11.445 12.406 12.336 1 94.81 186 SER A N 1
ATOM 1448 C CA . SER A 1 186 ? 10.914 12.211 10.992 1 94.81 186 SER A CA 1
ATOM 1449 C C . SER A 1 186 ? 11.719 11.164 10.227 1 94.81 186 SER A C 1
ATOM 1451 O O . SER A 1 186 ? 11.156 10.359 9.484 1 94.81 186 SER A O 1
ATOM 1453 N N . LEU A 1 187 ? 13.039 11.148 10.406 1 95.75 187 LEU A N 1
ATOM 1454 C CA . LEU A 1 187 ? 13.898 10.18 9.734 1 95.75 187 LEU A CA 1
ATOM 1455 C C . LEU A 1 187 ? 13.617 8.766 10.234 1 95.75 187 LEU A C 1
ATOM 1457 O O . LEU A 1 187 ? 13.508 7.836 9.43 1 95.75 187 LEU A O 1
ATOM 1461 N N . ILE A 1 188 ? 13.453 8.656 11.484 1 92.88 188 ILE A N 1
ATOM 1462 C CA . ILE A 1 188 ? 13.195 7.352 12.086 1 92.88 188 ILE A CA 1
ATOM 1463 C C . ILE A 1 188 ? 11.82 6.844 11.648 1 92.88 188 ILE A C 1
ATOM 1465 O O . ILE A 1 188 ? 11.68 5.68 11.266 1 92.88 188 ILE A O 1
ATOM 1469 N N . THR A 1 189 ? 10.828 7.746 11.719 1 91.75 189 THR A N 1
ATOM 1470 C CA . THR A 1 189 ? 9.484 7.379 11.281 1 91.75 189 THR A CA 1
ATOM 1471 C C . THR A 1 189 ? 9.492 6.934 9.828 1 91.75 189 THR A C 1
ATOM 1473 O O . THR A 1 189 ? 8.891 5.914 9.477 1 91.75 189 THR A O 1
ATOM 1476 N N . GLY A 1 190 ? 10.211 7.699 9.023 1 94.38 190 GLY A N 1
ATOM 1477 C CA . GLY A 1 190 ? 10.336 7.32 7.629 1 94.38 190 GLY A CA 1
ATOM 1478 C C . GLY A 1 190 ? 11.016 5.977 7.434 1 94.38 190 GLY A C 1
ATOM 1479 O O . GLY A 1 190 ? 10.586 5.172 6.605 1 94.38 190 GLY A O 1
ATOM 1480 N N . ALA A 1 191 ? 12.047 5.727 8.188 1 94.81 191 ALA A N 1
ATOM 1481 C CA . ALA A 1 191 ? 12.781 4.469 8.094 1 94.81 191 ALA A CA 1
ATOM 1482 C C . ALA A 1 191 ? 11.906 3.287 8.5 1 94.81 191 ALA A C 1
ATOM 1484 O O . ALA A 1 191 ? 11.898 2.252 7.828 1 94.81 191 ALA A O 1
ATOM 1485 N N . ILE A 1 192 ? 11.164 3.463 9.508 1 92.19 192 ILE A N 1
ATOM 1486 C CA . ILE A 1 192 ? 10.297 2.412 10.023 1 92.19 192 ILE A CA 1
ATOM 1487 C C . ILE A 1 192 ? 9.203 2.105 9.008 1 92.19 192 ILE A C 1
ATOM 1489 O O . ILE A 1 192 ? 8.961 0.942 8.672 1 92.19 192 ILE A O 1
ATOM 1493 N N . LEU A 1 193 ? 8.57 3.16 8.508 1 91.5 193 LEU A N 1
ATOM 1494 C CA . LEU A 1 193 ? 7.465 2.982 7.57 1 91.5 193 LEU A CA 1
ATOM 1495 C C . LEU A 1 193 ? 7.953 2.363 6.266 1 91.5 193 LEU A C 1
ATOM 1497 O O . LEU A 1 193 ? 7.281 1.502 5.695 1 91.5 193 LEU A O 1
ATOM 1501 N N . SER A 1 194 ? 9.102 2.826 5.797 1 95.44 194 SER A N 1
ATOM 1502 C CA . SER A 1 194 ? 9.648 2.275 4.559 1 95.44 194 SER A CA 1
ATOM 1503 C C . SER A 1 194 ? 10.078 0.824 4.742 1 95.44 194 SER A C 1
ATOM 1505 O O . SER A 1 194 ? 9.914 0.004 3.836 1 95.44 194 SER A O 1
ATOM 1507 N N . TRP A 1 195 ? 10.664 0.512 5.844 1 94.56 195 TRP A N 1
ATOM 1508 C CA . TRP A 1 195 ? 11.055 -0.87 6.109 1 94.56 195 TRP A CA 1
ATOM 1509 C C . TRP A 1 195 ? 9.828 -1.775 6.168 1 94.56 195 TRP A C 1
ATOM 1511 O O . TRP A 1 195 ? 9.828 -2.873 5.605 1 94.56 195 TRP A O 1
ATOM 1521 N N . ALA A 1 196 ? 8.812 -1.351 6.895 1 92.5 196 ALA A N 1
ATOM 1522 C CA . ALA A 1 196 ? 7.574 -2.117 6.992 1 92.5 196 ALA A CA 1
ATOM 1523 C C . ALA A 1 196 ? 6.98 -2.373 5.609 1 92.5 196 ALA A C 1
ATOM 1525 O O . ALA A 1 196 ? 6.504 -3.475 5.328 1 92.5 196 ALA A O 1
ATOM 1526 N N . ARG A 1 197 ? 7.023 -1.337 4.812 1 93.44 197 ARG A N 1
ATOM 1527 C CA . ARG A 1 197 ? 6.512 -1.469 3.449 1 93.44 197 ARG A CA 1
ATOM 1528 C C . ARG A 1 197 ? 7.332 -2.479 2.652 1 93.44 197 ARG A C 1
ATOM 1530 O O . ARG A 1 197 ? 6.777 -3.26 1.877 1 93.44 197 ARG A O 1
ATOM 1537 N N . ALA A 1 198 ? 8.625 -2.457 2.834 1 96.69 198 ALA A N 1
ATOM 1538 C CA . ALA A 1 198 ? 9.516 -3.385 2.143 1 96.69 198 ALA A CA 1
ATOM 1539 C C . ALA A 1 198 ? 9.273 -4.82 2.605 1 96.69 198 ALA A C 1
ATOM 1541 O O . ALA A 1 198 ? 9.242 -5.742 1.791 1 96.69 198 ALA A O 1
ATOM 1542 N N . LEU A 1 199 ? 9.125 -4.969 3.861 1 95.56 199 LEU A N 1
ATOM 1543 C CA . LEU A 1 199 ? 8.938 -6.293 4.441 1 95.56 199 LEU A CA 1
ATOM 1544 C C . LEU A 1 199 ? 7.625 -6.91 3.961 1 95.56 199 LEU A C 1
ATOM 1546 O O . LEU A 1 199 ? 7.539 -8.125 3.77 1 95.56 199 LEU A O 1
ATOM 1550 N N . ALA A 1 200 ? 6.656 -6.082 3.729 1 94.5 200 ALA A N 1
ATOM 1551 C CA . ALA A 1 200 ? 5.309 -6.539 3.389 1 94.5 200 ALA A CA 1
ATOM 1552 C C . ALA A 1 200 ? 5.152 -6.715 1.881 1 94.5 200 ALA A C 1
ATOM 1554 O O . ALA A 1 200 ? 4.098 -7.137 1.404 1 94.5 200 ALA A O 1
ATOM 1555 N N . GLU A 1 201 ? 6.203 -6.332 1.191 1 95.75 201 GLU A N 1
ATOM 1556 C CA . GLU A 1 201 ? 6.113 -6.363 -0.265 1 95.75 201 GLU A CA 1
ATOM 1557 C C . GLU A 1 201 ? 5.832 -7.777 -0.771 1 95.75 201 GLU A C 1
ATOM 1559 O O . GLU A 1 201 ? 6.426 -8.742 -0.285 1 95.75 201 GLU A O 1
ATOM 1564 N N . PHE A 1 202 ? 4.938 -7.949 -1.756 1 96.31 202 PHE A N 1
ATOM 1565 C CA . PHE A 1 202 ? 4.516 -9.242 -2.275 1 96.31 202 PHE A CA 1
ATOM 1566 C C . PHE A 1 202 ? 4.477 -9.227 -3.799 1 96.31 202 PHE A C 1
ATOM 1568 O O . PHE A 1 202 ? 5.238 -9.945 -4.453 1 96.31 202 PHE A O 1
ATOM 1575 N N . GLY A 1 203 ? 3.721 -8.352 -4.379 1 95.75 203 GLY A N 1
ATOM 1576 C CA . GLY A 1 203 ? 3.416 -8.375 -5.801 1 95.75 203 GLY A CA 1
ATOM 1577 C C . GLY A 1 203 ? 4.625 -8.086 -6.676 1 95.75 203 GLY A C 1
ATOM 1578 O O . GLY A 1 203 ? 4.922 -8.852 -7.602 1 95.75 203 GLY A O 1
ATOM 1579 N N . ALA A 1 204 ? 5.332 -7.004 -6.383 1 97.19 204 ALA A N 1
ATOM 1580 C CA . ALA A 1 204 ? 6.496 -6.637 -7.184 1 97.19 204 ALA A CA 1
ATOM 1581 C C . ALA A 1 204 ? 7.59 -7.695 -7.078 1 97.19 204 ALA A C 1
ATOM 1583 O O . ALA A 1 204 ? 8.227 -8.039 -8.078 1 97.19 204 ALA A O 1
ATOM 1584 N N . THR A 1 205 ? 7.781 -8.211 -5.883 1 97.5 205 THR A N 1
ATOM 1585 C CA . THR A 1 205 ? 8.797 -9.234 -5.656 1 97.5 205 THR A CA 1
ATOM 1586 C C . THR A 1 205 ? 8.445 -10.516 -6.398 1 97.5 205 THR A C 1
ATOM 1588 O O . THR A 1 205 ? 9.305 -11.125 -7.039 1 97.5 205 THR A O 1
ATOM 1591 N N . MET A 1 206 ? 7.223 -10.891 -6.332 1 96.62 206 MET A N 1
ATOM 1592 C CA . MET A 1 206 ? 6.762 -12.109 -7 1 96.62 206 MET A CA 1
ATOM 1593 C C . MET A 1 206 ? 7.039 -12.047 -8.5 1 96.62 206 MET A C 1
ATOM 1595 O O . MET A 1 206 ? 7.496 -13.023 -9.094 1 96.62 206 MET A O 1
ATOM 1599 N N . LEU A 1 207 ? 6.746 -10.906 -9.086 1 96.25 207 LEU A N 1
ATOM 1600 C CA . LEU A 1 207 ? 6.812 -10.805 -10.539 1 96.25 207 LEU A CA 1
ATOM 1601 C C . LEU A 1 207 ? 8.25 -10.578 -11 1 96.25 207 LEU A C 1
ATOM 1603 O O . LEU A 1 207 ? 8.648 -11.078 -12.055 1 96.25 207 LEU A O 1
ATOM 1607 N N . PHE A 1 208 ? 9.055 -9.891 -10.234 1 97.44 208 PHE A N 1
ATOM 1608 C CA . PHE A 1 208 ? 10.391 -9.477 -10.664 1 97.44 208 PHE A CA 1
ATOM 1609 C C . PHE A 1 208 ? 11.445 -10.438 -10.141 1 97.44 208 PHE A C 1
ATOM 1611 O O . PHE A 1 208 ? 12.297 -10.914 -10.898 1 97.44 208 PHE A O 1
ATOM 1618 N N . ALA A 1 209 ? 11.406 -10.758 -8.836 1 97.62 209 ALA A N 1
ATOM 1619 C CA . ALA A 1 209 ? 12.422 -11.594 -8.203 1 97.62 209 ALA A CA 1
ATOM 1620 C C . ALA A 1 209 ? 12.008 -13.055 -8.188 1 97.62 209 ALA A C 1
ATOM 1622 O O . ALA A 1 209 ? 12.852 -13.953 -8.07 1 97.62 209 ALA A O 1
ATOM 1623 N N . GLY A 1 210 ? 10.75 -13.32 -8.273 1 96.44 210 GLY A N 1
ATOM 1624 C CA . GLY A 1 210 ? 10.266 -14.688 -8.227 1 96.44 210 GLY A CA 1
ATOM 1625 C C . GLY A 1 210 ? 10.141 -15.234 -6.82 1 96.44 210 GLY A C 1
ATOM 1626 O O . GLY A 1 210 ? 10.367 -14.516 -5.848 1 96.44 210 GLY A O 1
ATOM 1627 N N . ASN A 1 211 ? 9.703 -16.438 -6.719 1 96.69 211 ASN A N 1
ATOM 1628 C CA . ASN A 1 211 ? 9.414 -17.125 -5.473 1 96.69 211 ASN A CA 1
ATOM 1629 C C . ASN A 1 211 ? 10.242 -18.406 -5.34 1 96.69 211 ASN A C 1
ATOM 1631 O O . ASN A 1 211 ? 9.688 -19.516 -5.309 1 96.69 211 ASN A O 1
ATOM 1635 N N . LEU A 1 212 ? 11.539 -18.234 -5.207 1 97.06 212 LEU A N 1
ATOM 1636 C CA . LEU A 1 212 ? 12.469 -19.359 -5.145 1 97.06 212 LEU A CA 1
ATOM 1637 C C . LEU A 1 212 ? 12.984 -19.547 -3.719 1 97.06 212 LEU A C 1
ATOM 1639 O O . LEU A 1 212 ? 13.68 -18.688 -3.18 1 97.06 212 LEU A O 1
ATOM 1643 N N . ALA A 1 213 ? 12.711 -20.688 -3.146 1 95.69 213 ALA A N 1
ATOM 1644 C CA . ALA A 1 213 ? 13.086 -20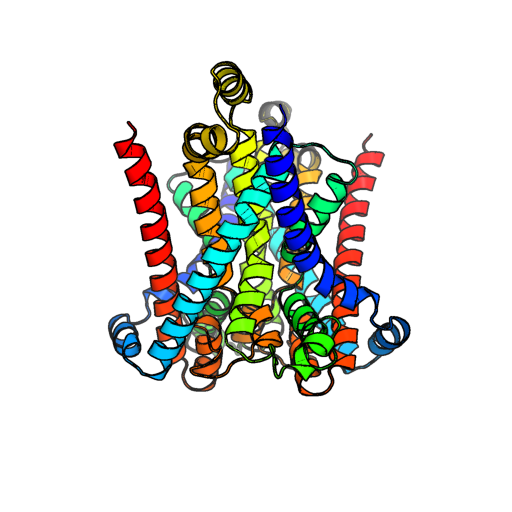.984 -1.77 1 95.69 213 ALA A CA 1
ATOM 1645 C C . ALA A 1 213 ? 14.594 -20.844 -1.57 1 95.69 213 ALA A C 1
ATOM 1647 O O . ALA A 1 213 ? 15.383 -21.391 -2.348 1 95.69 213 ALA A O 1
ATOM 1648 N N . GLY A 1 214 ? 14.953 -20.078 -0.598 1 95.62 214 GLY A N 1
ATOM 1649 C CA . GLY A 1 214 ? 16.359 -19.922 -0.255 1 95.62 214 GLY A CA 1
ATOM 1650 C C . GLY A 1 214 ? 17.062 -18.875 -1.089 1 95.62 214 GLY A C 1
ATOM 1651 O O . GLY A 1 214 ? 18.219 -18.547 -0.828 1 95.62 214 GLY A O 1
ATOM 1652 N N . LYS A 1 215 ? 16.328 -18.359 -2.023 1 97.19 215 LYS A N 1
ATOM 1653 C CA . LYS A 1 215 ? 16.969 -17.406 -2.918 1 97.19 215 LYS A CA 1
ATOM 1654 C C . LYS A 1 215 ? 16.203 -16.094 -2.979 1 97.19 215 LYS A C 1
ATOM 1656 O O . LYS A 1 215 ? 16.766 -15.023 -2.738 1 97.19 215 LYS A O 1
ATOM 1661 N N . THR A 1 216 ? 14.906 -16.141 -3.271 1 98.25 216 THR A N 1
ATOM 1662 C CA . THR A 1 216 ? 14.125 -14.922 -3.426 1 98.25 216 THR A CA 1
ATOM 1663 C C . THR A 1 216 ? 12.828 -15.008 -2.623 1 98.25 216 THR A C 1
ATOM 1665 O O . THR A 1 216 ? 12.078 -14.031 -2.551 1 98.25 216 THR A O 1
ATOM 1668 N N . GLN A 1 217 ? 12.555 -16.156 -2.014 1 98.38 217 GLN A N 1
ATOM 1669 C CA . GLN A 1 217 ? 11.305 -16.359 -1.294 1 98.38 217 GLN A CA 1
ATOM 1670 C C . GLN A 1 217 ? 11.312 -15.633 0.051 1 98.38 217 GLN A C 1
ATOM 1672 O O . GLN A 1 217 ? 11.875 -16.141 1.027 1 98.38 217 GLN A O 1
ATOM 1677 N N . THR A 1 218 ? 10.617 -14.508 0.108 1 97.94 218 THR A N 1
ATOM 1678 C CA . THR A 1 218 ? 10.43 -13.758 1.346 1 97.94 218 THR A CA 1
ATOM 1679 C C . THR A 1 218 ? 9.273 -14.336 2.158 1 97.94 218 THR A C 1
ATOM 1681 O O . THR A 1 218 ? 8.562 -15.227 1.689 1 97.94 218 THR A O 1
ATOM 1684 N N . LEU A 1 219 ? 9.086 -13.867 3.348 1 96.44 219 LEU A N 1
ATOM 1685 C CA . LEU A 1 219 ? 8.055 -14.391 4.238 1 96.44 219 LEU A CA 1
ATOM 1686 C C . LEU A 1 219 ? 6.672 -14.273 3.602 1 96.44 219 LEU A C 1
ATOM 1688 O O . LEU A 1 219 ? 5.902 -15.234 3.594 1 96.44 219 LEU A O 1
ATOM 1692 N N . PRO A 1 220 ? 6.301 -13.117 2.973 1 97.06 220 PRO A N 1
ATOM 1693 C CA . PRO A 1 220 ? 4.996 -13.047 2.314 1 97.06 220 PRO A CA 1
ATOM 1694 C C . PRO A 1 220 ? 4.832 -14.086 1.21 1 97.06 220 PRO A C 1
ATOM 1696 O O . PRO A 1 220 ? 3.764 -14.695 1.084 1 97.06 220 PRO A O 1
ATOM 1699 N N . LEU A 1 221 ? 5.883 -14.344 0.437 1 97.5 221 LEU A N 1
ATOM 1700 C CA . LEU A 1 221 ? 5.828 -15.328 -0.64 1 97.5 221 LEU A CA 1
ATOM 1701 C C . LEU A 1 221 ? 5.758 -16.75 -0.08 1 97.5 221 LEU A C 1
ATOM 1703 O O . LEU A 1 221 ? 5.117 -17.625 -0.669 1 97.5 221 LEU A O 1
ATOM 1707 N N . ALA A 1 222 ? 6.438 -16.984 1.043 1 97.06 222 ALA A N 1
ATOM 1708 C CA . ALA A 1 222 ? 6.383 -18.281 1.703 1 97.06 222 ALA A CA 1
ATOM 1709 C C . ALA A 1 222 ? 4.973 -18.594 2.186 1 97.06 222 ALA A C 1
ATOM 1711 O O . ALA A 1 222 ? 4.551 -19.75 2.18 1 97.06 222 ALA A O 1
ATOM 1712 N N . ILE A 1 223 ? 4.254 -17.594 2.656 1 95.88 223 ILE A N 1
ATOM 1713 C CA . ILE A 1 223 ? 2.861 -17.766 3.051 1 95.88 223 ILE A CA 1
ATOM 1714 C C . ILE A 1 223 ? 2.055 -18.312 1.872 1 95.88 223 ILE A C 1
ATOM 1716 O O . ILE A 1 223 ? 1.277 -19.266 2.025 1 95.88 223 ILE A O 1
ATOM 1720 N N . TYR A 1 224 ? 2.299 -17.75 0.737 1 95.12 224 TYR A N 1
ATOM 1721 C CA . TYR A 1 224 ? 1.598 -18.156 -0.476 1 95.12 224 TYR A CA 1
ATOM 1722 C C . TYR A 1 224 ? 1.933 -19.594 -0.84 1 95.12 224 TYR A C 1
ATOM 1724 O O . TYR A 1 224 ? 1.039 -20.391 -1.146 1 95.12 224 TYR A O 1
ATOM 1732 N N . THR A 1 225 ? 3.193 -19.922 -0.811 1 95.75 225 THR A N 1
ATOM 1733 C CA . THR A 1 225 ? 3.637 -21.266 -1.139 1 95.75 225 THR A CA 1
ATOM 1734 C C . THR A 1 225 ? 3.051 -22.281 -0.159 1 95.75 225 THR A C 1
ATOM 1736 O O . THR A 1 225 ? 2.543 -23.328 -0.569 1 95.75 225 THR A O 1
ATOM 1739 N N . ALA A 1 226 ? 3.074 -21.969 1.104 1 93.56 226 ALA A N 1
ATOM 1740 C CA . ALA A 1 226 ? 2.637 -22.891 2.146 1 93.56 226 ALA A CA 1
ATOM 1741 C C . ALA A 1 226 ? 1.124 -23.078 2.113 1 93.56 226 ALA A C 1
ATOM 1743 O O . ALA A 1 226 ? 0.619 -24.156 2.443 1 93.56 226 ALA A O 1
ATOM 1744 N N . MET A 1 227 ? 0.418 -22.016 1.697 1 91.38 227 MET A N 1
ATOM 1745 C CA . MET A 1 227 ? -1.041 -22.078 1.69 1 91.38 227 MET A CA 1
ATOM 1746 C C . MET A 1 227 ? -1.537 -23.125 0.71 1 91.38 227 MET A C 1
ATOM 1748 O O . MET A 1 227 ? -2.584 -23.75 0.929 1 91.38 227 MET A O 1
ATOM 1752 N N . GLU A 1 228 ? -0.782 -23.375 -0.327 1 89.44 228 GLU A N 1
ATOM 1753 C CA . GLU A 1 228 ? -1.143 -24.344 -1.354 1 89.44 228 GLU A CA 1
ATOM 1754 C C . GLU A 1 228 ? -0.925 -25.781 -0.864 1 89.44 228 GLU A C 1
ATOM 1756 O O . GLU A 1 228 ? -1.482 -26.719 -1.425 1 89.44 228 GLU A O 1
ATOM 1761 N N . VAL A 1 229 ? -0.15 -25.953 0.169 1 88.81 229 VAL A N 1
ATOM 1762 C CA . VAL A 1 229 ? 0.214 -27.281 0.649 1 88.81 229 VAL A CA 1
ATOM 1763 C C . VAL A 1 229 ? -0.479 -27.562 1.981 1 88.81 229 VAL A C 1
ATOM 1765 O O . VAL A 1 229 ? -1.165 -28.578 2.133 1 88.81 229 VAL A O 1
ATOM 1768 N N . ASP A 1 230 ? -0.311 -26.594 2.941 1 89.69 230 ASP A N 1
ATOM 1769 C CA . ASP A 1 230 ? -0.845 -26.766 4.289 1 89.69 230 ASP A CA 1
ATOM 1770 C C . ASP A 1 230 ? -1.206 -25.406 4.906 1 89.69 230 ASP A C 1
ATOM 1772 O O . ASP A 1 230 ? -0.323 -24.609 5.227 1 89.69 230 ASP A O 1
ATOM 1776 N N . LEU A 1 231 ? -2.449 -25.281 5.219 1 87.88 231 LEU A N 1
ATOM 1777 C CA . LEU A 1 231 ? -2.967 -24.031 5.73 1 87.88 231 LEU A CA 1
ATOM 1778 C C . LEU A 1 231 ? -2.408 -23.734 7.117 1 87.88 231 LEU A C 1
ATOM 1780 O O . LEU A 1 231 ? -2.188 -22.562 7.469 1 87.88 231 LEU A O 1
ATOM 1784 N N . ASN A 1 232 ? -2.166 -24.734 7.867 1 86 232 ASN A N 1
ATOM 1785 C CA . ASN A 1 232 ? -1.644 -24.547 9.219 1 86 232 ASN A CA 1
ATOM 1786 C C . ASN A 1 232 ? -0.211 -24.016 9.195 1 86 232 ASN A C 1
ATOM 1788 O O . ASN A 1 232 ? 0.154 -23.156 10 1 86 232 ASN A O 1
ATOM 1792 N N . ILE A 1 233 ? 0.539 -24.562 8.258 1 87.94 233 ILE A N 1
ATOM 1793 C CA . ILE A 1 233 ? 1.909 -24.094 8.102 1 87.94 233 ILE A CA 1
ATOM 1794 C C . ILE A 1 233 ? 1.901 -22.641 7.633 1 87.94 233 ILE A C 1
ATOM 1796 O O . ILE A 1 233 ? 2.658 -21.812 8.148 1 87.94 233 ILE A O 1
ATOM 1800 N N . SER A 1 234 ? 1.018 -22.359 6.719 1 92.25 234 SER A N 1
ATOM 1801 C CA . SER A 1 234 ? 0.892 -21 6.211 1 92.25 234 SER A CA 1
ATOM 1802 C C . SER A 1 234 ? 0.505 -20.031 7.32 1 92.25 234 SER A C 1
ATOM 1804 O O . SER A 1 234 ? 1.041 -18.922 7.398 1 92.25 234 SER A O 1
ATOM 1806 N N . MET A 1 235 ? -0.394 -20.422 8.188 1 90.88 235 MET A N 1
ATOM 1807 C CA . MET A 1 235 ? -0.789 -19.594 9.32 1 90.88 235 MET A CA 1
ATOM 1808 C C . MET A 1 235 ? 0.381 -19.375 10.273 1 90.88 235 MET A C 1
ATOM 1810 O O . MET A 1 235 ? 0.566 -18.281 10.805 1 90.88 235 MET A O 1
ATOM 1814 N N . GLY A 1 236 ? 1.104 -20.438 10.445 1 90.62 236 GLY A N 1
ATOM 1815 C CA . GLY A 1 236 ? 2.295 -20.297 11.266 1 90.62 236 GLY A CA 1
ATOM 1816 C C . GLY A 1 236 ? 3.275 -19.266 10.727 1 90.62 236 GLY A C 1
ATOM 1817 O O . GLY A 1 236 ? 3.814 -18.453 11.477 1 90.62 236 GLY A O 1
ATOM 1818 N N . ILE A 1 237 ? 3.502 -19.297 9.445 1 92.81 237 ILE A N 1
ATOM 1819 C CA . ILE A 1 237 ? 4.406 -18.359 8.797 1 92.81 237 ILE A CA 1
ATOM 1820 C C . ILE A 1 237 ? 3.844 -16.953 8.898 1 92.81 237 ILE A C 1
ATOM 1822 O O . ILE A 1 237 ? 4.594 -15.984 9.086 1 92.81 237 ILE A O 1
ATOM 1826 N N . SER A 1 238 ? 2.545 -16.812 8.766 1 92.88 238 SER A N 1
ATOM 1827 C CA . SER A 1 238 ? 1.896 -15.508 8.891 1 92.88 238 SER A CA 1
ATOM 1828 C C . SER A 1 238 ? 2.1 -14.922 10.281 1 92.88 238 SER A C 1
ATOM 1830 O O . SER A 1 238 ? 2.355 -13.727 10.422 1 92.88 238 SER A O 1
ATOM 1832 N N . VAL A 1 239 ? 1.99 -15.742 11.281 1 88.94 239 VAL A N 1
ATOM 1833 C CA . VAL A 1 239 ? 2.242 -15.305 12.648 1 88.94 239 VAL A CA 1
ATOM 1834 C C . VAL A 1 239 ? 3.695 -14.859 12.789 1 88.94 239 VAL A C 1
ATOM 1836 O O . VAL A 1 239 ? 3.975 -13.828 13.406 1 88.94 239 VAL A O 1
ATOM 1839 N N . CYS A 1 240 ? 4.57 -15.586 12.172 1 87.56 240 CYS A N 1
ATOM 1840 C CA . CYS A 1 240 ? 5.984 -15.227 12.203 1 87.56 240 CYS A CA 1
ATOM 1841 C C . CYS A 1 240 ? 6.215 -13.867 11.547 1 87.56 240 CYS A C 1
ATOM 1843 O O . CYS A 1 240 ? 6.953 -13.039 12.078 1 87.56 240 CYS A O 1
ATOM 1845 N N . LEU A 1 241 ? 5.598 -13.703 10.438 1 90.06 241 LEU A N 1
ATOM 1846 C CA . LEU A 1 241 ? 5.727 -12.43 9.734 1 90.06 241 LEU A CA 1
ATOM 1847 C C . LEU A 1 241 ? 5.23 -11.273 10.594 1 90.06 241 LEU A C 1
ATOM 1849 O O . LEU A 1 241 ? 5.895 -10.242 10.703 1 90.06 241 LEU A O 1
ATOM 1853 N N . VAL A 1 242 ? 4.09 -11.445 11.227 1 86.94 242 VAL A N 1
ATOM 1854 C CA . VAL A 1 242 ? 3.51 -10.391 12.055 1 86.94 242 VAL A CA 1
ATOM 1855 C C . VAL A 1 242 ? 4.414 -10.125 13.258 1 86.94 242 VAL A C 1
ATOM 1857 O O . VAL A 1 242 ? 4.684 -8.969 13.594 1 86.94 242 VAL A O 1
ATOM 1860 N N . VAL A 1 243 ? 4.914 -11.133 13.828 1 83.69 243 VAL A N 1
ATOM 1861 C CA . VAL A 1 243 ? 5.797 -11.008 14.977 1 83.69 243 VAL A CA 1
ATOM 1862 C C . VAL A 1 243 ? 7.082 -10.289 14.57 1 83.69 243 VAL A C 1
ATOM 1864 O O . VAL A 1 243 ? 7.523 -9.359 15.258 1 83.69 243 VAL A O 1
ATOM 1867 N N . VAL A 1 244 ? 7.605 -10.68 13.438 1 82.06 244 VAL A N 1
ATOM 1868 C CA . VAL A 1 244 ? 8.82 -10.055 12.938 1 82.06 244 VAL A CA 1
ATOM 1869 C C . VAL A 1 244 ? 8.555 -8.586 12.609 1 82.06 244 VAL A C 1
ATOM 1871 O O . VAL A 1 244 ? 9.367 -7.715 12.93 1 82.06 244 VAL A O 1
ATOM 1874 N N . SER A 1 245 ? 7.426 -8.383 12 1 84.31 245 SER A N 1
ATOM 1875 C CA . SER A 1 245 ? 7.059 -7.02 11.633 1 84.31 245 SER A CA 1
ATOM 1876 C C . SER A 1 245 ? 6.941 -6.125 12.859 1 84.31 245 SER A C 1
ATOM 1878 O O . SER A 1 245 ? 7.535 -5.047 12.906 1 84.31 245 SER A O 1
ATOM 1880 N N . ILE A 1 246 ? 6.277 -6.535 13.883 1 81.75 246 ILE A N 1
ATOM 1881 C CA . ILE A 1 246 ? 6.07 -5.762 15.102 1 81.75 246 ILE A CA 1
ATOM 1882 C C . ILE A 1 246 ? 7.391 -5.641 15.859 1 81.75 246 ILE A C 1
ATOM 1884 O O . ILE A 1 246 ? 7.715 -4.57 16.391 1 81.75 246 ILE A O 1
ATOM 1888 N N . GLY A 1 247 ? 8.102 -6.738 15.945 1 80.06 247 GLY A N 1
ATOM 1889 C CA . GLY A 1 247 ? 9.383 -6.727 16.625 1 80.06 247 GLY A CA 1
ATOM 1890 C C . GLY A 1 247 ? 10.352 -5.699 16.062 1 80.06 247 GLY A C 1
ATOM 1891 O O . GLY A 1 247 ? 10.914 -4.902 16.812 1 80.06 247 GLY A O 1
ATOM 1892 N N . VAL A 1 248 ? 10.453 -5.688 14.789 1 74.56 248 VAL A N 1
ATOM 1893 C CA . VAL A 1 248 ? 11.391 -4.77 14.156 1 74.56 248 VAL A CA 1
ATOM 1894 C C . VAL A 1 248 ? 10.891 -3.334 14.305 1 74.56 248 VAL A C 1
ATOM 1896 O O . VAL A 1 248 ? 11.68 -2.416 14.539 1 74.56 248 VAL A O 1
ATOM 1899 N N . LEU A 1 249 ? 9.555 -3.201 14.258 1 71.38 249 LEU A N 1
ATOM 1900 C CA . LEU A 1 249 ? 8.977 -1.877 14.445 1 71.38 249 LEU A CA 1
ATOM 1901 C C . LEU A 1 249 ? 9.273 -1.346 15.844 1 71.38 249 LEU A C 1
ATOM 1903 O O . LEU A 1 249 ? 9.633 -0.177 16 1 71.38 249 LEU A O 1
ATOM 1907 N N . VAL A 1 250 ? 9.172 -2.16 16.828 1 75.44 250 VAL A N 1
ATOM 1908 C CA . VAL A 1 250 ? 9.422 -1.788 18.219 1 75.44 250 VAL A CA 1
ATOM 1909 C C . VAL A 1 250 ? 10.906 -1.459 18.391 1 75.44 250 VAL A C 1
ATOM 1911 O O . VAL A 1 250 ? 11.25 -0.47 19.047 1 75.44 250 VAL A O 1
ATOM 1914 N N . ILE A 1 251 ? 11.742 -2.211 17.781 1 74.5 251 ILE A N 1
ATOM 1915 C CA . ILE A 1 251 ? 13.18 -1.996 17.875 1 74.5 251 ILE A CA 1
ATOM 1916 C C . ILE A 1 251 ? 13.547 -0.656 17.234 1 74.5 251 ILE A C 1
ATOM 1918 O O . ILE A 1 251 ? 14.273 0.143 17.828 1 74.5 251 ILE A O 1
ATOM 1922 N N . LEU A 1 252 ? 13 -0.394 16.156 1 68.12 252 LEU A N 1
ATOM 1923 C CA . LEU A 1 252 ? 13.289 0.847 15.438 1 68.12 252 LEU A CA 1
ATOM 1924 C C . LEU A 1 252 ? 12.758 2.051 16.219 1 68.12 252 LEU A C 1
ATOM 1926 O O . LEU A 1 252 ? 13.414 3.096 16.266 1 68.12 252 LEU A O 1
ATOM 1930 N N . LYS A 1 253 ? 11.648 1.912 16.891 1 67.38 253 LYS A N 1
ATOM 1931 C CA . LYS A 1 253 ? 11.07 2.99 17.688 1 67.38 253 LYS A CA 1
ATOM 1932 C C . LYS A 1 253 ? 11.883 3.244 18.953 1 67.38 253 LYS A C 1
ATOM 1934 O O . LYS A 1 253 ? 12.062 4.395 19.359 1 67.38 253 LYS A O 1
ATOM 1939 N N . CYS A 1 254 ? 12.297 2.184 19.641 1 71.75 254 CYS A N 1
ATOM 1940 C CA . CYS A 1 254 ? 13.07 2.293 20.859 1 71.75 254 CYS A CA 1
ATOM 1941 C C . CYS A 1 254 ? 14.422 2.947 20.594 1 71.75 254 CYS A C 1
ATOM 1943 O O . CYS A 1 254 ? 14.906 3.74 21.406 1 71.75 254 CYS A O 1
ATOM 1945 N N . ILE A 1 255 ? 14.984 2.561 19.578 1 65.81 255 ILE A N 1
ATOM 1946 C CA . ILE A 1 255 ? 16.266 3.15 19.219 1 65.81 255 ILE A CA 1
ATOM 1947 C C . ILE A 1 255 ? 16.109 4.66 19.062 1 65.81 255 ILE A C 1
ATOM 1949 O O . ILE A 1 255 ? 16.984 5.43 19.484 1 65.81 255 ILE A O 1
ATOM 1953 N N . VAL A 1 256 ? 14.992 4.988 18.641 1 59 256 VAL A N 1
ATOM 1954 C CA . VAL A 1 256 ? 14.758 6.398 18.344 1 59 256 VAL A CA 1
ATOM 1955 C C . VAL A 1 256 ? 14.367 7.129 19.625 1 59 256 VAL A C 1
ATOM 1957 O O . VAL A 1 256 ? 14.781 8.266 19.859 1 59 256 VAL A O 1
ATOM 1960 N N . ARG A 1 257 ? 13.375 6.562 20.406 1 59 257 ARG A N 1
ATOM 1961 C CA . ARG A 1 257 ? 12.969 7.168 21.672 1 59 257 ARG A CA 1
ATOM 1962 C C . ARG A 1 257 ? 14.164 7.336 22.609 1 59 257 ARG A C 1
ATOM 1964 O O . ARG A 1 257 ? 14.266 8.328 23.328 1 59 257 ARG A O 1
ATOM 1971 N N . SER A 1 258 ? 14.898 6.305 22.688 1 53.16 258 SER A N 1
ATOM 1972 C CA . SER A 1 258 ? 16.047 6.383 23.594 1 53.16 258 SER A CA 1
ATOM 1973 C C . SER A 1 258 ? 16.938 7.562 23.25 1 53.16 258 SER A C 1
ATOM 1975 O O . SER A 1 258 ? 17.531 8.18 24.125 1 53.16 258 SER A O 1
ATOM 1977 N N . GLU A 1 259 ? 16.938 7.797 22.062 1 50.25 259 GLU A N 1
ATOM 1978 C CA . GLU A 1 259 ? 17.781 8.93 21.703 1 50.25 259 GLU A CA 1
ATOM 1979 C C . GLU A 1 259 ? 17.141 10.25 22.109 1 50.25 259 GLU A C 1
ATOM 1981 O O . GLU A 1 259 ? 17.844 11.219 22.406 1 50.25 259 GLU A O 1
ATOM 1986 N N . GLU A 1 260 ? 15.797 10.227 22.062 1 48.69 260 GLU A N 1
ATOM 1987 C CA . GLU A 1 260 ? 15.133 11.43 22.562 1 48.69 260 GLU A CA 1
ATOM 1988 C C . GLU A 1 260 ? 15.375 11.602 24.062 1 48.69 260 GLU A C 1
ATOM 1990 O O . GLU A 1 260 ? 15.484 12.727 24.562 1 48.69 260 GLU A O 1
ATOM 1995 N N . ASP A 1 261 ? 15.297 10.484 24.797 1 45.25 261 ASP A N 1
ATOM 1996 C CA . ASP A 1 261 ? 15.516 10.609 26.234 1 45.25 261 ASP A CA 1
ATOM 1997 C C . ASP A 1 261 ? 16.953 11 26.531 1 45.25 261 ASP A C 1
ATOM 1999 O O . ASP A 1 261 ? 17.234 11.633 27.547 1 45.25 261 ASP A O 1
ATOM 2003 N N . ILE A 1 262 ? 17.828 10.531 25.781 1 40.59 262 ILE A N 1
ATOM 2004 C CA . ILE A 1 262 ? 19.203 10.867 26.125 1 40.59 262 ILE A CA 1
ATOM 2005 C C . ILE A 1 262 ? 19.469 12.336 25.812 1 40.59 262 ILE A C 1
ATOM 2007 O O . ILE A 1 262 ? 20.281 12.977 26.484 1 40.59 262 ILE A O 1
ATOM 2011 N N . ASN A 1 263 ? 18.938 12.766 24.703 1 38.44 263 ASN A N 1
ATOM 2012 C CA . ASN A 1 263 ? 19.312 14.141 24.391 1 38.44 263 ASN A CA 1
ATOM 2013 C C . ASN A 1 263 ? 18.516 15.141 25.234 1 38.44 263 ASN A C 1
ATOM 2015 O O . ASN A 1 263 ? 18.625 16.344 25.016 1 38.44 263 ASN A O 1
ATOM 2019 N N . VAL A 1 264 ? 17.531 14.641 26.062 1 35.41 264 VAL A N 1
ATOM 2020 C CA . VAL A 1 264 ? 17.062 15.57 27.078 1 35.41 264 VAL A CA 1
ATOM 2021 C C . VAL A 1 264 ? 17.891 15.398 28.359 1 35.41 264 VAL A C 1
ATOM 2023 O O . VAL A 1 264 ? 18.188 14.273 28.75 1 35.41 264 VAL A O 1
ATOM 2026 N N . MET B 1 1 ? 32.656 29.75 0.558 1 38.12 1 MET B N 1
ATOM 2027 C CA . MET B 1 1 ? 31.641 29.984 -0.464 1 38.12 1 MET B CA 1
ATOM 2028 C C . MET B 1 1 ? 31.547 28.812 -1.421 1 38.12 1 MET B C 1
ATOM 2030 O O . MET B 1 1 ? 30.531 28.625 -2.094 1 38.12 1 MET B O 1
ATOM 2034 N N . LYS B 1 2 ? 32.906 28.281 -1.801 1 45.31 2 LYS B N 1
ATOM 2035 C CA . LYS B 1 2 ? 33.281 27.25 -2.768 1 45.31 2 LYS B CA 1
ATOM 2036 C C . LYS B 1 2 ? 32.719 25.891 -2.357 1 45.31 2 LYS B C 1
ATOM 2038 O O . LYS B 1 2 ? 32.312 25.109 -3.207 1 45.31 2 LYS B O 1
ATOM 2043 N N . ASP B 1 3 ? 32.719 25.547 -0.967 1 54.91 3 ASP B N 1
ATOM 2044 C CA . ASP B 1 3 ? 32.406 24.281 -0.341 1 54.91 3 ASP B CA 1
ATOM 2045 C C . ASP B 1 3 ? 30.891 24 -0.416 1 54.91 3 ASP B C 1
ATOM 2047 O O . ASP B 1 3 ? 30.469 22.844 -0.488 1 54.91 3 ASP B O 1
ATOM 2051 N N . LYS B 1 4 ? 30.156 25.172 -0.707 1 64 4 LYS B N 1
ATOM 2052 C CA . LYS B 1 4 ? 28.703 25.094 -0.837 1 64 4 LYS B CA 1
ATOM 2053 C C . LYS B 1 4 ? 28.297 24.484 -2.176 1 64 4 LYS B C 1
ATOM 2055 O O . LYS B 1 4 ? 27.328 23.719 -2.246 1 64 4 LYS B O 1
ATOM 2060 N N . GLY B 1 5 ? 29.406 24.609 -3.035 1 83.5 5 GLY B N 1
ATOM 2061 C CA . GLY B 1 5 ? 29.094 24.172 -4.387 1 83.5 5 GLY B CA 1
ATOM 2062 C C . GLY B 1 5 ? 29.203 22.672 -4.566 1 83.5 5 GLY B C 1
ATOM 2063 O O . GLY B 1 5 ? 28.312 22.047 -5.148 1 83.5 5 GLY B O 1
ATOM 2064 N N . LEU B 1 6 ? 30.281 22.094 -3.979 1 90.62 6 LEU B N 1
ATOM 2065 C CA . LEU B 1 6 ? 30.5 20.672 -4.152 1 90.62 6 LEU B CA 1
ATOM 2066 C C . LEU B 1 6 ? 29.422 19.859 -3.426 1 90.62 6 LEU B C 1
ATOM 2068 O O . LEU B 1 6 ? 28.938 18.859 -3.947 1 90.62 6 LEU B O 1
ATOM 2072 N N . PHE B 1 7 ? 29.094 20.359 -2.271 1 93.94 7 PHE B N 1
ATOM 2073 C CA . PHE B 1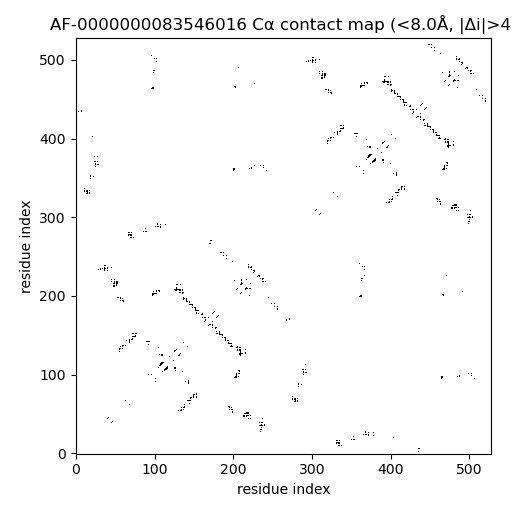 7 ? 28.062 19.703 -1.477 1 93.94 7 PHE B CA 1
ATOM 2074 C C . PHE B 1 7 ? 26.734 19.688 -2.221 1 93.94 7 PHE B C 1
ATOM 2076 O O . PHE B 1 7 ? 26.078 18.656 -2.314 1 93.94 7 PHE B O 1
ATOM 2083 N N . ARG B 1 8 ? 26.438 20.75 -2.785 1 93.88 8 ARG B N 1
ATOM 2084 C CA . ARG B 1 8 ? 25.203 20.875 -3.545 1 93.88 8 ARG B CA 1
ATOM 2085 C C . ARG B 1 8 ? 25.219 19.969 -4.777 1 93.88 8 ARG B C 1
ATOM 2087 O O . ARG B 1 8 ? 24.219 19.344 -5.109 1 93.88 8 ARG B O 1
ATOM 2094 N N . ILE B 1 9 ? 26.391 19.906 -5.395 1 95.75 9 ILE B N 1
ATOM 2095 C CA . ILE B 1 9 ? 26.516 19.109 -6.613 1 95.75 9 ILE B CA 1
ATOM 2096 C C . ILE B 1 9 ? 26.391 17.625 -6.277 1 95.75 9 ILE B C 1
ATOM 2098 O O . ILE B 1 9 ? 25.734 16.875 -7.008 1 95.75 9 ILE B O 1
ATOM 2102 N N . ILE B 1 10 ? 26.969 17.219 -5.191 1 96.56 10 ILE B N 1
ATOM 2103 C CA . ILE B 1 10 ? 26.891 15.828 -4.773 1 96.56 10 ILE B CA 1
ATOM 2104 C C . ILE B 1 10 ? 25.453 15.453 -4.457 1 96.56 10 ILE B C 1
ATOM 2106 O O . ILE B 1 10 ? 24.969 14.391 -4.867 1 96.56 10 ILE B O 1
ATOM 2110 N N . LEU B 1 11 ? 24.781 16.328 -3.764 1 96.88 11 LEU B N 1
ATOM 2111 C CA . LEU B 1 11 ? 23.375 16.109 -3.455 1 96.88 11 LEU B CA 1
ATOM 2112 C C . LEU B 1 11 ? 22.547 16.016 -4.73 1 96.88 11 LEU B C 1
ATOM 2114 O O . LEU B 1 11 ? 21.672 15.141 -4.855 1 96.88 11 LEU B O 1
ATOM 2118 N N . ALA B 1 12 ? 22.812 16.875 -5.637 1 96.75 12 ALA B N 1
ATOM 2119 C CA . ALA B 1 12 ? 22.094 16.906 -6.906 1 96.75 12 ALA B CA 1
ATOM 2120 C C . ALA B 1 12 ? 22.344 15.609 -7.691 1 96.75 12 ALA B C 1
ATOM 2122 O O . ALA B 1 12 ? 21.422 15.078 -8.312 1 96.75 12 ALA B O 1
ATOM 2123 N N . LEU B 1 13 ? 23.547 15.156 -7.625 1 97.44 13 LEU B N 1
ATOM 2124 C CA . LEU B 1 13 ? 23.891 13.93 -8.336 1 97.44 13 LEU B CA 1
ATOM 2125 C C . LEU B 1 13 ? 23.172 12.727 -7.73 1 97.44 13 LEU B C 1
ATOM 2127 O O . LEU B 1 13 ? 22.656 11.883 -8.461 1 97.44 13 LEU B O 1
ATOM 2131 N N . ILE B 1 14 ? 23.109 12.672 -6.457 1 97.88 14 ILE B N 1
ATOM 2132 C CA . ILE B 1 14 ? 22.438 11.57 -5.777 1 97.88 14 ILE B CA 1
ATOM 2133 C C . ILE B 1 14 ? 20.938 11.625 -6.066 1 97.88 14 ILE B C 1
ATOM 2135 O O . ILE B 1 14 ? 20.312 10.594 -6.344 1 97.88 14 ILE B O 1
ATOM 2139 N N . CYS B 1 15 ? 20.406 12.773 -6.004 1 97.62 15 CYS B N 1
ATOM 2140 C CA . CYS B 1 15 ? 19 12.969 -6.355 1 97.62 15 CYS B CA 1
ATOM 2141 C C . CYS B 1 15 ? 18.75 12.547 -7.797 1 97.62 15 CYS B C 1
ATOM 2143 O O . CYS B 1 15 ? 17.734 11.891 -8.086 1 97.62 15 CYS B O 1
ATOM 2145 N N . GLY B 1 16 ? 19.672 12.961 -8.664 1 97.12 16 GLY B N 1
ATOM 2146 C CA . GLY B 1 16 ? 19.547 12.555 -10.062 1 97.12 16 GLY B CA 1
ATOM 2147 C C . GLY B 1 16 ? 19.547 11.047 -10.242 1 97.12 16 GLY B C 1
ATOM 2148 O O . GLY B 1 16 ? 18.75 10.516 -11.023 1 97.12 16 GLY B O 1
ATOM 2149 N N . ILE B 1 17 ? 20.375 10.367 -9.547 1 97.19 17 ILE B N 1
ATOM 2150 C CA . ILE B 1 17 ? 20.453 8.914 -9.602 1 97.19 17 ILE B CA 1
ATOM 2151 C C . ILE B 1 17 ? 19.156 8.297 -9.094 1 97.19 17 ILE B C 1
ATOM 2153 O O . ILE B 1 17 ? 18.641 7.348 -9.688 1 97.19 17 ILE B O 1
ATOM 2157 N N . CYS B 1 18 ? 18.641 8.852 -8.031 1 97.31 18 CYS B N 1
ATOM 2158 C CA . CYS B 1 18 ? 17.391 8.383 -7.465 1 97.31 18 CYS B CA 1
ATOM 2159 C C . CYS B 1 18 ? 16.234 8.547 -8.461 1 97.31 18 CYS B C 1
ATOM 2161 O O . CYS B 1 18 ? 15.477 7.602 -8.695 1 97.31 18 CYS B O 1
ATOM 2163 N N . VAL B 1 19 ? 16.203 9.695 -9.078 1 96.5 19 VAL B N 1
ATOM 2164 C CA . VAL B 1 19 ? 15.156 10 -10.047 1 96.5 19 VAL B CA 1
ATOM 2165 C C . VAL B 1 19 ? 15.281 9.078 -11.258 1 96.5 19 VAL B C 1
ATOM 2167 O O . VAL B 1 19 ? 14.281 8.555 -11.75 1 96.5 19 VAL B O 1
ATOM 2170 N N . LEU B 1 20 ? 16.484 8.836 -11.688 1 95.38 20 LEU B N 1
ATOM 2171 C CA . LEU B 1 20 ? 16.719 7.957 -12.828 1 95.38 20 LEU B CA 1
ATOM 2172 C C . LEU B 1 20 ? 16.297 6.527 -12.508 1 95.38 20 LEU B C 1
ATOM 2174 O O . LEU B 1 20 ? 15.703 5.852 -13.344 1 95.38 20 LEU B O 1
ATOM 2178 N N . PHE B 1 21 ? 16.641 6.117 -11.344 1 96 21 PHE B N 1
ATOM 2179 C CA . PHE B 1 21 ? 16.25 4.777 -10.914 1 96 21 PHE B CA 1
ATOM 2180 C C . PHE B 1 21 ? 14.742 4.625 -10.914 1 96 21 PHE B C 1
ATOM 2182 O O . PHE B 1 21 ? 14.211 3.605 -11.359 1 96 21 PHE B O 1
ATOM 2189 N N . LEU B 1 22 ? 14.008 5.609 -10.461 1 94.88 22 LEU B N 1
ATOM 2190 C CA . LEU B 1 22 ? 12.562 5.535 -10.297 1 94.88 22 LEU B CA 1
ATOM 2191 C C . LEU B 1 22 ? 11.852 5.711 -11.633 1 94.88 22 LEU B C 1
ATOM 2193 O O . LEU B 1 22 ? 10.805 5.117 -11.867 1 94.88 22 LEU B O 1
ATOM 2197 N N . ILE B 1 23 ? 12.43 6.469 -12.547 1 93.38 23 ILE B N 1
ATOM 2198 C CA . ILE B 1 23 ? 11.75 6.82 -13.789 1 93.38 23 ILE B CA 1
ATOM 2199 C C . ILE B 1 23 ? 12.023 5.754 -14.844 1 93.38 23 ILE B C 1
ATOM 2201 O O . ILE B 1 23 ? 11.203 5.527 -15.734 1 93.38 23 ILE B O 1
ATOM 2205 N N . THR B 1 24 ? 13.102 5.051 -14.812 1 92.88 24 THR B N 1
ATOM 2206 C CA . THR B 1 24 ? 13.539 4.148 -15.867 1 92.88 24 THR B CA 1
ATOM 2207 C C . THR B 1 24 ? 12.531 3.021 -16.078 1 92.88 24 THR B C 1
ATOM 2209 O O . THR B 1 24 ? 12.133 2.736 -17.203 1 92.88 24 THR B O 1
ATOM 2212 N N . PRO B 1 25 ? 12.008 2.34 -14.969 1 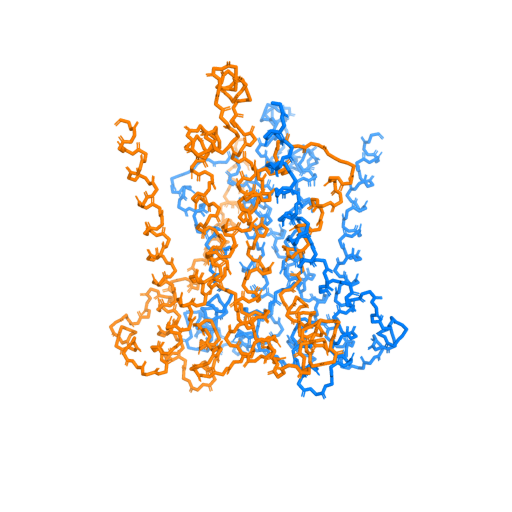92.31 25 PRO B N 1
ATOM 2213 C CA . PRO B 1 25 ? 10.992 1.318 -15.242 1 92.31 25 PRO B CA 1
ATOM 2214 C C . PRO B 1 25 ? 9.727 1.898 -15.867 1 92.31 25 PRO B C 1
ATOM 2216 O O . PRO B 1 25 ? 9.094 1.249 -16.703 1 92.31 25 PRO B O 1
ATOM 2219 N N . ILE B 1 26 ? 9.422 3.059 -15.5 1 89.31 26 ILE B N 1
ATOM 2220 C CA . ILE B 1 26 ? 8.195 3.697 -15.969 1 89.31 26 ILE B CA 1
ATOM 2221 C C . ILE B 1 26 ? 8.32 4.016 -17.453 1 89.31 26 ILE B C 1
ATOM 2223 O O . ILE B 1 26 ? 7.324 3.986 -18.188 1 89.31 26 ILE B O 1
ATOM 2227 N N . ILE B 1 27 ? 9.523 4.277 -17.906 1 89.81 27 ILE B N 1
ATOM 2228 C CA . ILE B 1 27 ? 9.789 4.543 -19.312 1 89.81 27 ILE B CA 1
ATOM 2229 C C . ILE B 1 27 ? 9.414 3.32 -20.141 1 89.81 27 ILE B C 1
ATOM 2231 O O . ILE B 1 27 ? 8.922 3.451 -21.266 1 89.81 27 ILE B O 1
ATOM 2235 N N . ALA B 1 28 ? 9.586 2.117 -19.578 1 87.25 28 ALA B N 1
ATOM 2236 C CA . ALA B 1 28 ? 9.25 0.881 -20.281 1 87.25 28 ALA B CA 1
ATOM 2237 C C . ALA B 1 28 ? 7.766 0.843 -20.641 1 87.25 28 ALA B C 1
ATOM 2239 O O . ALA B 1 28 ? 7.391 0.323 -21.688 1 87.25 28 ALA B O 1
ATOM 2240 N N . LEU B 1 29 ? 7.012 1.395 -19.812 1 83.12 29 LEU B N 1
ATOM 2241 C CA . LEU B 1 29 ? 5.578 1.453 -20.062 1 83.12 29 LEU B CA 1
ATOM 2242 C C . LEU B 1 29 ? 5.27 2.303 -21.297 1 83.12 29 LEU B C 1
ATOM 2244 O O . LEU B 1 29 ? 4.363 1.981 -22.062 1 83.12 29 LEU B O 1
ATOM 2248 N N . PHE B 1 30 ? 6.113 3.314 -21.438 1 82.19 30 PHE B N 1
ATOM 2249 C CA . PHE B 1 30 ? 5.855 4.254 -22.516 1 82.19 30 PHE B CA 1
ATOM 2250 C C . PHE B 1 30 ? 6.457 3.754 -23.828 1 82.19 30 PHE B C 1
ATOM 2252 O O . PHE B 1 30 ? 6.008 4.137 -24.906 1 82.19 30 PHE B O 1
ATOM 2259 N N . THR B 1 31 ? 7.418 2.93 -23.75 1 81.5 31 THR B N 1
ATOM 2260 C CA . THR B 1 31 ? 8.078 2.439 -24.969 1 81.5 31 THR B CA 1
ATOM 2261 C C . THR B 1 31 ? 7.371 1.196 -25.5 1 81.5 31 THR B C 1
ATOM 2263 O O . THR B 1 31 ? 7.617 0.774 -26.625 1 81.5 31 THR B O 1
ATOM 2266 N N . PHE B 1 32 ? 6.582 0.634 -24.625 1 81.94 32 PHE B N 1
ATOM 2267 C CA . PHE B 1 32 ? 5.812 -0.52 -25.078 1 81.94 32 PHE B CA 1
ATOM 2268 C C . PHE B 1 32 ? 4.777 -0.11 -26.125 1 81.94 32 PHE B C 1
ATOM 2270 O O . PHE B 1 32 ? 4.176 0.959 -26.016 1 81.94 32 PHE B O 1
ATOM 2277 N N . PRO B 1 33 ? 4.715 -0.975 -27.141 1 75.25 33 PRO B N 1
ATOM 2278 C CA . PRO B 1 33 ? 3.768 -0.622 -28.203 1 75.25 33 PRO B CA 1
ATOM 2279 C C . PRO B 1 33 ? 2.324 -0.569 -27.703 1 75.25 33 PRO B C 1
ATOM 2281 O O . PRO B 1 33 ? 1.781 -1.584 -27.266 1 75.25 33 PRO B O 1
ATOM 2284 N N . TRP B 1 34 ? 1.739 0.446 -27.844 1 77.56 34 TRP B N 1
ATOM 2285 C CA . TRP B 1 34 ? 0.403 0.702 -27.312 1 77.56 34 TRP B CA 1
ATOM 2286 C C . TRP B 1 34 ? -0.667 0.142 -28.234 1 77.56 34 TRP B C 1
ATOM 2288 O O . TRP B 1 34 ? -1.733 -0.282 -27.781 1 77.56 34 TRP B O 1
ATOM 2298 N N . GLY B 1 35 ? -0.388 0.154 -29.531 1 74.81 35 GLY B N 1
ATOM 2299 C CA . GLY B 1 35 ? -1.337 -0.39 -30.484 1 74.81 35 GLY B CA 1
ATOM 2300 C C . GLY B 1 35 ? -1.652 -1.854 -30.25 1 74.81 35 GLY B C 1
ATOM 2301 O O . GLY B 1 35 ? -2.82 -2.246 -30.219 1 74.81 35 GLY B O 1
ATOM 2302 N N . ARG B 1 36 ? -0.697 -2.627 -29.953 1 76 36 ARG B N 1
ATOM 2303 C CA . ARG B 1 36 ? -0.877 -4.043 -29.641 1 76 36 ARG B CA 1
ATOM 2304 C C . ARG B 1 36 ? -1.619 -4.23 -28.328 1 76 36 ARG B C 1
ATOM 2306 O O . ARG B 1 36 ? -2.455 -5.129 -28.203 1 76 36 ARG B O 1
ATOM 2313 N N . SER B 1 37 ? -1.342 -3.34 -27.406 1 76.88 37 SER B N 1
ATOM 2314 C CA . SER B 1 37 ? -1.967 -3.428 -26.094 1 76.88 37 SER B CA 1
ATOM 2315 C C . SER B 1 37 ? -3.461 -3.141 -26.172 1 76.88 37 SER B C 1
ATOM 2317 O O . SER B 1 37 ? -4.262 -3.812 -25.516 1 76.88 37 SER B O 1
ATOM 2319 N N . LEU B 1 38 ? -3.783 -2.236 -27.047 1 75.5 38 LEU B N 1
ATOM 2320 C CA . LEU B 1 38 ? -5.191 -1.879 -27.188 1 75.5 38 LEU B CA 1
ATOM 2321 C C . LEU B 1 38 ? -5.973 -2.992 -27.875 1 75.5 38 LEU B C 1
ATOM 2323 O O . LEU B 1 38 ? -7.141 -3.223 -27.562 1 75.5 38 LEU B O 1
ATOM 2327 N N . ASN B 1 39 ? -5.289 -3.695 -28.703 1 80.25 39 ASN B N 1
ATOM 2328 C CA . ASN B 1 39 ? -5.922 -4.836 -29.344 1 80.25 39 ASN B CA 1
ATOM 2329 C C . ASN B 1 39 ? -6.156 -5.984 -28.375 1 80.25 39 ASN B C 1
ATOM 2331 O O . ASN B 1 39 ? -7.07 -6.789 -28.562 1 80.25 39 ASN B O 1
ATOM 2335 N N . LEU B 1 40 ? -5.355 -5.926 -27.359 1 82.69 40 LEU B N 1
ATOM 2336 C CA . LEU B 1 40 ? -5.48 -6.984 -26.375 1 82.69 40 LEU B CA 1
ATOM 2337 C C . LEU B 1 40 ? -6.711 -6.766 -25.5 1 82.69 40 LEU B C 1
ATOM 2339 O O . LEU B 1 40 ? -7.207 -7.703 -24.875 1 82.69 40 LEU B O 1
ATOM 2343 N N . ILE B 1 41 ? -7.176 -5.59 -25.5 1 79.62 41 ILE B N 1
ATOM 2344 C CA . ILE B 1 41 ? -8.359 -5.273 -24.703 1 79.62 41 ILE B CA 1
ATOM 2345 C C . ILE B 1 41 ? -9.539 -6.125 -25.188 1 79.62 41 ILE B C 1
ATOM 2347 O O . ILE B 1 41 ? -10.398 -6.504 -24.391 1 79.62 41 ILE B O 1
ATOM 2351 N N . LEU B 1 42 ? -9.414 -6.531 -26.438 1 82.56 42 LEU B N 1
ATOM 2352 C CA . LEU B 1 42 ? -10.523 -7.281 -27.016 1 82.56 42 LEU B CA 1
ATOM 2353 C C . LEU B 1 42 ? -10.297 -8.781 -26.859 1 82.56 42 LEU B C 1
ATOM 2355 O O . LEU B 1 42 ? -11.188 -9.578 -27.156 1 82.56 42 LEU B O 1
ATOM 2359 N N . ASP B 1 43 ? -9.18 -9.094 -26.375 1 88.38 43 ASP B N 1
ATOM 2360 C CA . ASP B 1 43 ? -8.914 -10.5 -26.078 1 88.38 43 ASP B CA 1
ATOM 2361 C C . ASP B 1 43 ? -9.781 -10.992 -24.922 1 88.38 43 ASP B C 1
ATOM 2363 O O . ASP B 1 43 ? -9.945 -10.297 -23.922 1 88.38 43 ASP B O 1
ATOM 2367 N N . SER B 1 44 ? -10.359 -12.18 -25.125 1 90.94 44 SER B N 1
ATOM 2368 C CA . SER B 1 44 ? -11.312 -12.711 -24.156 1 90.94 44 SER B CA 1
ATOM 2369 C C . SER B 1 44 ? -10.695 -12.805 -22.766 1 90.94 44 SER B C 1
ATOM 2371 O O . SER B 1 44 ? -11.359 -12.516 -21.766 1 90.94 44 SER B O 1
ATOM 2373 N N . PHE B 1 45 ? -9.438 -13.211 -22.688 1 91.88 45 PHE B N 1
ATOM 2374 C CA . PHE B 1 45 ? -8.719 -13.336 -21.438 1 91.88 45 PHE B CA 1
ATOM 2375 C C . PHE B 1 45 ? -8.594 -11.984 -20.734 1 91.88 45 PHE B C 1
ATOM 2377 O O . PHE B 1 45 ? -8.891 -11.867 -19.547 1 91.88 45 PHE B O 1
ATOM 2384 N N . VAL B 1 46 ? -8.25 -10.984 -21.5 1 92 46 VAL B N 1
ATOM 2385 C CA . VAL B 1 46 ? -8.023 -9.648 -20.969 1 92 46 VAL B CA 1
ATOM 2386 C C . VAL B 1 46 ? -9.359 -8.992 -20.641 1 92 46 VAL B C 1
ATOM 2388 O O . VAL B 1 46 ? -9.508 -8.359 -19.594 1 92 46 VAL B O 1
ATOM 2391 N N . LEU B 1 47 ? -10.305 -9.203 -21.469 1 93.38 47 LEU B N 1
ATOM 2392 C CA . LEU B 1 47 ? -11.625 -8.617 -21.25 1 93.38 47 LEU B CA 1
ATOM 2393 C C . LEU B 1 47 ? -12.258 -9.156 -19.984 1 93.38 47 LEU B C 1
ATOM 2395 O O . LEU B 1 47 ? -12.891 -8.406 -19.234 1 93.38 47 LEU B O 1
ATOM 2399 N N . LYS B 1 48 ? -12.141 -10.422 -19.781 1 96.06 48 LYS B N 1
ATOM 2400 C CA . LYS B 1 48 ? -12.688 -11.023 -18.562 1 96.06 48 LYS B CA 1
ATOM 2401 C C . LYS B 1 48 ? -12.047 -10.414 -17.312 1 96.06 48 LYS B C 1
ATOM 2403 O O . LYS B 1 48 ? -12.734 -10.125 -16.344 1 96.06 48 LYS B O 1
ATOM 2408 N N . ALA B 1 49 ? -10.758 -10.219 -17.344 1 96.44 49 ALA B N 1
ATOM 2409 C CA . ALA B 1 49 ? -10.039 -9.625 -16.219 1 96.44 49 ALA B CA 1
ATOM 2410 C C . ALA B 1 49 ? -10.477 -8.18 -16 1 96.44 49 ALA B C 1
ATOM 2412 O O . ALA B 1 49 ? -10.625 -7.734 -14.859 1 96.44 49 ALA B O 1
ATOM 2413 N N . ILE B 1 50 ? -10.695 -7.453 -17.125 1 94.62 50 ILE B N 1
ATOM 2414 C CA . ILE B 1 50 ? -11.164 -6.074 -17.031 1 94.62 50 ILE B CA 1
ATOM 2415 C C . ILE B 1 50 ? -12.539 -6.043 -16.375 1 94.62 50 ILE B C 1
ATOM 2417 O O . ILE B 1 50 ? -12.781 -5.25 -15.461 1 94.62 50 ILE B O 1
ATOM 2421 N N . ILE B 1 51 ? -13.383 -6.926 -16.797 1 96.56 51 ILE B N 1
ATOM 2422 C CA . ILE B 1 51 ? -14.758 -6.965 -16.297 1 96.56 51 ILE B CA 1
ATOM 2423 C C . ILE B 1 51 ? -14.758 -7.316 -14.812 1 96.56 51 ILE B C 1
ATOM 2425 O O . ILE B 1 51 ? -15.43 -6.656 -14.016 1 96.56 51 ILE B O 1
ATOM 2429 N N . ILE B 1 52 ? -14.016 -8.312 -14.445 1 97.88 52 ILE B N 1
ATOM 2430 C CA . ILE B 1 52 ? -13.945 -8.719 -13.039 1 97.88 52 ILE B CA 1
ATOM 2431 C C . ILE B 1 52 ? -13.383 -7.578 -12.203 1 97.88 52 ILE B C 1
ATOM 2433 O O . ILE B 1 52 ? -13.883 -7.297 -11.109 1 97.88 52 ILE B O 1
ATOM 2437 N N . SER B 1 53 ? -12.336 -6.902 -12.664 1 97.38 53 SER B N 1
ATOM 2438 C CA . SER B 1 53 ? -11.727 -5.797 -11.938 1 97.38 53 SER B CA 1
ATOM 2439 C C . SER B 1 53 ? -12.711 -4.648 -11.75 1 97.38 53 SER B C 1
ATOM 2441 O O . SER B 1 53 ? -12.875 -4.141 -10.641 1 97.38 53 SER B O 1
ATOM 2443 N N . LEU B 1 54 ? -13.391 -4.27 -12.812 1 95.69 54 LEU B N 1
ATOM 2444 C CA . LEU B 1 54 ? -14.297 -3.131 -12.742 1 95.69 54 LEU B CA 1
ATOM 2445 C C . LEU B 1 54 ? -15.539 -3.471 -11.922 1 95.69 54 LEU B C 1
ATOM 2447 O O . LEU B 1 54 ? -15.984 -2.666 -11.102 1 95.69 54 LEU B O 1
ATOM 2451 N N . LYS B 1 55 ? -16.078 -4.668 -12.125 1 98 55 LYS B N 1
ATOM 2452 C CA . LYS B 1 55 ? -17.25 -5.082 -11.375 1 98 55 LYS B CA 1
ATOM 2453 C C . LYS B 1 55 ? -16.953 -5.188 -9.883 1 98 55 LYS B C 1
ATOM 2455 O O . LYS B 1 55 ? -17.734 -4.719 -9.055 1 98 55 LYS B O 1
ATOM 2460 N N . SER B 1 56 ? -15.875 -5.805 -9.57 1 98.38 56 SER B N 1
ATOM 2461 C CA . SER B 1 56 ? -15.539 -6.012 -8.164 1 98.38 56 SER B CA 1
ATOM 2462 C C . SER B 1 56 ? -15.211 -4.691 -7.477 1 98.38 56 SER B C 1
ATOM 2464 O O . SER B 1 56 ? -15.648 -4.445 -6.352 1 98.38 56 SER B O 1
ATOM 2466 N N . THR B 1 57 ? -14.43 -3.84 -8.125 1 97.31 57 THR B N 1
ATOM 2467 C CA . THR B 1 57 ? -14.062 -2.584 -7.484 1 97.31 57 THR B CA 1
ATOM 2468 C C . THR B 1 57 ? -15.266 -1.653 -7.375 1 97.31 57 THR B C 1
ATOM 2470 O O . THR B 1 57 ? -15.375 -0.885 -6.418 1 97.31 57 THR B O 1
ATOM 2473 N N . PHE B 1 58 ? -16.141 -1.729 -8.344 1 96.56 58 PHE B N 1
ATOM 2474 C CA . PHE B 1 58 ? -17.375 -0.954 -8.258 1 96.56 58 PHE B CA 1
ATOM 2475 C C . PHE B 1 58 ? -18.203 -1.375 -7.047 1 96.56 58 PHE B C 1
ATOM 2477 O O . PHE B 1 58 ? -18.625 -0.53 -6.258 1 96.56 58 PHE B O 1
ATOM 2484 N N . LEU B 1 59 ? -18.406 -2.619 -6.941 1 98.56 59 LEU B N 1
ATOM 2485 C CA . LEU B 1 59 ? -19.172 -3.137 -5.809 1 98.56 59 LEU B CA 1
ATOM 2486 C C . LEU B 1 59 ? -18.469 -2.844 -4.492 1 98.56 59 LEU B C 1
ATOM 2488 O O . LEU B 1 59 ? -19.109 -2.482 -3.502 1 98.56 59 LEU B O 1
ATOM 2492 N N . SER B 1 60 ? -17.156 -3.037 -4.441 1 98.62 60 SER B N 1
ATOM 2493 C CA . SER B 1 60 ? -16.375 -2.73 -3.246 1 98.62 60 SER B CA 1
ATOM 2494 C C . SER B 1 60 ? -16.531 -1.268 -2.846 1 98.62 60 SER B C 1
ATOM 2496 O O . SER B 1 60 ? -16.703 -0.958 -1.666 1 98.62 60 SER B O 1
ATOM 2498 N N . LEU B 1 61 ? -16.453 -0.404 -3.869 1 97.38 61 LEU B N 1
ATOM 2499 C CA . LEU B 1 61 ? -16.562 1.021 -3.582 1 97.38 61 LEU B CA 1
ATOM 2500 C C . LEU B 1 61 ? -17.938 1.355 -3.014 1 97.38 61 LEU B C 1
ATOM 2502 O O . LEU B 1 61 ? -18.047 2.16 -2.086 1 97.38 61 LEU B O 1
ATOM 2506 N N . LEU B 1 62 ? -18.953 0.756 -3.541 1 98.44 62 LEU B N 1
ATOM 2507 C CA . LEU B 1 62 ? -20.312 0.966 -3.035 1 98.44 62 LEU B CA 1
ATOM 2508 C C . LEU B 1 62 ? -20.406 0.566 -1.567 1 98.44 62 LEU B C 1
ATOM 2510 O O . LEU B 1 62 ? -20.984 1.297 -0.758 1 98.44 62 LEU B O 1
ATOM 2514 N N . ILE B 1 63 ? -19.844 -0.517 -1.221 1 98.75 63 ILE B N 1
ATOM 2515 C CA . ILE B 1 63 ? -19.875 -1.003 0.155 1 98.75 63 ILE B CA 1
ATOM 2516 C C . ILE B 1 63 ? -19.047 -0.082 1.043 1 98.75 63 ILE B C 1
ATOM 2518 O O . ILE B 1 63 ? -19.453 0.274 2.146 1 98.75 63 ILE B O 1
ATOM 2522 N N . ILE B 1 64 ? -17.891 0.321 0.565 1 98.69 64 ILE B N 1
ATOM 2523 C CA . ILE B 1 64 ? -16.969 1.182 1.306 1 98.69 64 ILE B CA 1
ATOM 2524 C C . ILE B 1 64 ? -17.656 2.51 1.622 1 98.69 64 ILE B C 1
ATOM 2526 O O . ILE B 1 64 ? -17.578 3.002 2.75 1 98.69 64 ILE B O 1
ATOM 2530 N N . ILE B 1 65 ? -18.359 3.025 0.658 1 98.19 65 ILE B N 1
ATOM 2531 C CA . ILE B 1 65 ? -19.047 4.297 0.87 1 98.19 65 ILE B CA 1
ATOM 2532 C C . ILE B 1 65 ? -20.25 4.098 1.788 1 98.19 65 ILE B C 1
ATOM 2534 O O . ILE B 1 65 ? -20.453 4.863 2.734 1 98.19 65 ILE B O 1
ATOM 2538 N N . ALA B 1 66 ? -21.031 3.084 1.581 1 98.5 66 ALA B N 1
ATOM 2539 C CA . ALA B 1 66 ? -22.25 2.832 2.332 1 98.5 66 ALA B CA 1
ATOM 2540 C C . ALA B 1 66 ? -21.953 2.598 3.809 1 98.5 66 ALA B C 1
ATOM 2542 O O . ALA B 1 66 ? -22.703 3.062 4.68 1 98.5 66 ALA B O 1
ATOM 2543 N N . VAL B 1 67 ? -20.875 1.931 4.102 1 98.62 67 VAL B N 1
ATOM 2544 C CA . VAL B 1 67 ? -20.547 1.586 5.477 1 98.62 67 VAL B CA 1
ATOM 2545 C C . VAL B 1 67 ? -19.547 2.598 6.031 1 98.62 67 VAL B C 1
ATOM 2547 O O . VAL B 1 67 ? -19.656 3.021 7.184 1 98.62 67 VAL B O 1
ATOM 2550 N N . GLY B 1 68 ? -18.578 2.963 5.199 1 98.62 68 GLY B N 1
ATOM 2551 C CA . GLY B 1 68 ? -17.5 3.838 5.641 1 98.62 68 GLY B CA 1
ATOM 2552 C C . GLY B 1 68 ? -17.969 5.25 5.941 1 98.62 68 GLY B C 1
ATOM 2553 O O . GLY B 1 68 ? -17.469 5.891 6.871 1 98.62 68 GLY B O 1
ATOM 2554 N N . MET B 1 69 ? -18.875 5.738 5.16 1 98.44 69 MET B N 1
ATOM 2555 C CA . MET B 1 69 ? -19.328 7.113 5.336 1 98.44 69 MET B CA 1
ATOM 2556 C C . MET B 1 69 ? -20.031 7.289 6.676 1 98.44 69 MET B C 1
ATOM 2558 O O . MET B 1 69 ? -19.672 8.172 7.461 1 98.44 69 MET B O 1
ATOM 2562 N N . PRO B 1 70 ? -21.031 6.461 6.988 1 98.31 70 PRO B N 1
ATOM 2563 C CA . PRO B 1 70 ? -21.656 6.598 8.312 1 98.31 70 PRO B CA 1
ATOM 2564 C C . PRO B 1 70 ? -20.672 6.348 9.445 1 98.31 70 PRO B C 1
ATOM 2566 O O . PRO B 1 70 ? -20.75 6.992 10.5 1 98.31 70 PRO B O 1
ATOM 2569 N N . THR B 1 71 ? -19.75 5.457 9.266 1 98.69 71 THR B N 1
ATOM 2570 C CA . THR B 1 71 ? -18.734 5.176 10.281 1 98.69 71 THR B CA 1
ATOM 2571 C C . THR B 1 71 ? -17.844 6.391 10.508 1 98.69 71 THR B C 1
ATOM 2573 O O . THR B 1 71 ? -17.609 6.785 11.656 1 98.69 71 THR B O 1
ATOM 2576 N N . ALA B 1 72 ? -17.406 6.949 9.422 1 98.62 72 ALA B N 1
ATOM 2577 C CA . ALA B 1 72 ? -16.562 8.141 9.508 1 98.62 72 ALA B CA 1
ATOM 2578 C C . ALA B 1 72 ? -17.297 9.281 10.203 1 98.62 72 ALA B C 1
ATOM 2580 O O . ALA B 1 72 ? -16.719 10 11.023 1 98.62 72 ALA B O 1
ATOM 2581 N N . TYR B 1 73 ? -18.562 9.461 9.859 1 98.38 73 TYR B N 1
ATOM 2582 C CA . TYR B 1 73 ? -19.375 10.516 10.469 1 98.38 73 TYR B CA 1
ATOM 2583 C C . TYR B 1 73 ? -19.531 10.289 11.969 1 98.38 73 TYR B C 1
ATOM 2585 O O . TYR B 1 73 ? -19.391 11.219 12.766 1 98.38 73 TYR B O 1
ATOM 2593 N N . TYR B 1 74 ? -19.797 9.055 12.297 1 98 74 TYR B N 1
ATOM 2594 C CA . TYR B 1 74 ? -19.922 8.703 13.711 1 98 74 TYR B CA 1
ATOM 2595 C C . TYR B 1 74 ? -18.641 9.008 14.469 1 98 74 TYR B C 1
ATOM 2597 O O . TYR B 1 74 ? -18.688 9.594 15.555 1 98 74 TYR B O 1
ATOM 2605 N N . MET B 1 75 ? -17.547 8.648 13.906 1 97.62 75 MET B N 1
ATOM 2606 C CA . MET B 1 75 ? -16.266 8.844 14.555 1 97.62 75 MET B CA 1
ATOM 2607 C C . MET B 1 75 ? -15.906 10.328 14.633 1 97.62 75 MET B C 1
ATOM 2609 O O . MET B 1 75 ? -15.219 10.758 15.562 1 97.62 75 MET B O 1
ATOM 2613 N N . ALA B 1 76 ? -16.406 11.078 13.719 1 97.44 76 ALA B N 1
ATOM 2614 C CA . ALA B 1 76 ? -16.094 12.508 13.68 1 97.44 76 ALA B CA 1
ATOM 2615 C C . ALA B 1 76 ? -16.938 13.281 14.688 1 97.44 76 ALA B C 1
ATOM 2617 O O . ALA B 1 76 ? -16.469 14.258 15.273 1 97.44 76 ALA B O 1
ATOM 2618 N N . ARG B 1 77 ? -18.172 12.859 14.953 1 96.12 77 ARG B N 1
ATOM 2619 C CA . ARG B 1 77 ? -19.125 13.727 15.648 1 96.12 77 ARG B CA 1
ATOM 2620 C C . ARG B 1 77 ? -19.359 13.234 17.078 1 96.12 77 ARG B C 1
ATOM 2622 O O . ARG B 1 77 ? -19.812 14 17.922 1 96.12 77 ARG B O 1
ATOM 2629 N N . TYR B 1 78 ? -19.078 11.984 17.312 1 95.62 78 TYR B N 1
ATOM 2630 C CA . TYR B 1 78 ? -19.453 11.461 18.625 1 95.62 78 TYR B CA 1
ATOM 2631 C C . TYR B 1 78 ? -18.219 10.977 19.375 1 95.62 78 TYR B C 1
ATOM 2633 O O . TYR B 1 78 ? -17.25 10.523 18.781 1 95.62 78 TYR B O 1
ATOM 2641 N N . SER B 1 79 ? -18.297 11.148 20.656 1 94.5 79 SER B N 1
ATOM 2642 C CA . SER B 1 79 ? -17.312 10.594 21.578 1 94.5 79 SER B CA 1
ATOM 2643 C C . SER B 1 79 ? -17.891 9.461 22.406 1 94.5 79 SER B C 1
ATOM 2645 O O . SER B 1 79 ? -19.078 9.492 22.766 1 94.5 79 SER B O 1
ATOM 2647 N N . PHE B 1 80 ? -17.234 8.43 22.5 1 94.69 80 PHE B N 1
ATOM 2648 C CA . PHE B 1 80 ? -17.672 7.281 23.281 1 94.69 80 PHE B CA 1
ATOM 2649 C C . PHE B 1 80 ? -16.469 6.551 23.891 1 94.69 80 PHE B C 1
ATOM 2651 O O . PHE B 1 80 ? -15.328 6.785 23.484 1 94.69 80 PHE B O 1
ATOM 2658 N N . TRP B 1 81 ? -16.828 5.711 24.875 1 91.88 81 TRP B N 1
ATOM 2659 C CA . TRP B 1 81 ? -15.805 4.934 25.547 1 91.88 81 TRP B CA 1
ATOM 2660 C C . TRP B 1 81 ? -15.18 3.918 24.594 1 91.88 81 TRP B C 1
ATOM 2662 O O . TRP B 1 81 ? -15.891 3.199 23.891 1 91.88 81 TRP B O 1
ATOM 2672 N N . GLY B 1 82 ? -13.828 3.926 24.359 1 94.56 82 GLY B N 1
ATOM 2673 C CA . GLY B 1 82 ? -13.125 2.975 23.516 1 94.56 82 GLY B CA 1
ATOM 2674 C C . GLY B 1 82 ? -12.852 3.506 22.125 1 94.56 82 GLY B C 1
ATOM 2675 O O . GLY B 1 82 ? -12.445 2.754 21.234 1 94.56 82 GLY B O 1
ATOM 2676 N N . LYS B 1 83 ? -13.219 4.723 21.922 1 95.19 83 LYS B N 1
ATOM 2677 C CA . LYS B 1 83 ? -13.055 5.348 20.625 1 95.19 83 LYS B CA 1
ATOM 2678 C C . LYS B 1 83 ? -11.641 5.156 20.094 1 95.19 83 LYS B C 1
ATOM 2680 O O . LYS B 1 83 ? -11.445 4.863 18.906 1 95.19 83 LYS B O 1
ATOM 2685 N N . ARG B 1 84 ? -10.703 5.285 20.938 1 92.88 84 ARG B N 1
ATOM 2686 C CA . ARG B 1 84 ? -9.305 5.113 20.547 1 92.88 84 ARG B CA 1
ATOM 2687 C C . ARG B 1 84 ? -9.055 3.703 20.031 1 92.88 84 ARG B C 1
ATOM 2689 O O . ARG B 1 84 ? -8.336 3.52 19.047 1 92.88 84 ARG B O 1
ATOM 2696 N N . PHE B 1 85 ? -9.641 2.748 20.641 1 92.31 85 PHE B N 1
ATOM 2697 C CA . PHE B 1 85 ? -9.477 1.359 20.219 1 92.31 85 PHE B CA 1
ATOM 2698 C C . PHE B 1 85 ? -10.125 1.122 18.859 1 92.31 85 PHE B C 1
ATOM 2700 O O . PHE B 1 85 ? -9.57 0.413 18.016 1 92.31 85 PHE B O 1
ATOM 2707 N N . VAL B 1 86 ? -11.266 1.701 18.672 1 94.81 86 VAL B N 1
ATOM 2708 C CA . VAL B 1 86 ? -11.961 1.58 17.391 1 94.81 86 VAL B CA 1
ATOM 2709 C C . VAL B 1 86 ? -11.102 2.188 16.281 1 94.81 86 VAL B C 1
ATOM 2711 O O . VAL B 1 86 ? -10.992 1.624 15.195 1 94.81 86 VAL B O 1
ATOM 2714 N N . GLU B 1 87 ? -10.484 3.268 16.594 1 93 87 GLU B N 1
ATOM 2715 C CA . GLU B 1 87 ? -9.594 3.926 15.641 1 93 87 GLU B CA 1
ATOM 2716 C C . GLU B 1 87 ? -8.422 3.025 15.258 1 93 87 GLU B C 1
ATOM 2718 O O . GLU B 1 87 ? -8.055 2.936 14.086 1 93 87 GLU B O 1
ATOM 2723 N N . ILE B 1 88 ? -7.867 2.33 16.188 1 90.5 88 ILE B N 1
ATOM 2724 C CA . ILE B 1 88 ? -6.738 1.433 15.961 1 90.5 88 ILE B CA 1
ATOM 2725 C C . ILE B 1 88 ? -7.176 0.263 15.086 1 90.5 88 ILE B C 1
ATOM 2727 O O . ILE B 1 88 ? -6.5 -0.079 14.109 1 90.5 88 ILE B O 1
ATOM 2731 N N . ILE B 1 89 ? -8.297 -0.249 15.367 1 91.69 89 ILE B N 1
ATOM 2732 C CA . ILE B 1 89 ? -8.82 -1.393 14.625 1 91.69 89 ILE B CA 1
ATOM 2733 C C . ILE B 1 89 ? -9.055 -1.001 13.164 1 91.69 89 ILE B C 1
ATOM 2735 O O . ILE B 1 89 ? -8.719 -1.759 12.25 1 91.69 89 ILE B O 1
ATOM 2739 N N . MET B 1 90 ? -9.586 0.154 12.977 1 93.31 90 MET B N 1
ATOM 2740 C CA . MET B 1 90 ? -9.906 0.615 11.625 1 93.31 90 MET B CA 1
ATOM 2741 C C . MET B 1 90 ? -8.641 0.809 10.797 1 93.31 90 MET B C 1
ATOM 2743 O O . MET B 1 90 ? -8.672 0.678 9.578 1 93.31 90 MET B O 1
ATOM 2747 N N . GLN B 1 91 ? -7.531 0.962 11.438 1 90.06 91 GLN B N 1
ATOM 2748 C CA . GLN B 1 91 ? -6.277 1.229 10.734 1 90.06 91 GLN B CA 1
ATOM 2749 C C . GLN B 1 91 ? -5.473 -0.053 10.539 1 90.06 91 GLN B C 1
ATOM 2751 O O . GLN B 1 91 ? -4.512 -0.079 9.766 1 90.06 91 GLN B O 1
ATOM 2756 N N . LEU B 1 92 ? -5.812 -1.125 11.141 1 88 92 LEU B N 1
ATOM 2757 C CA . LEU B 1 92 ? -5.039 -2.361 11.172 1 88 92 LEU B CA 1
ATOM 2758 C C . LEU B 1 92 ? -4.855 -2.92 9.766 1 88 92 LEU B C 1
ATOM 2760 O O . LEU B 1 92 ? -3.762 -3.363 9.406 1 88 92 LEU B O 1
ATOM 2764 N N . PRO B 1 93 ? -5.898 -2.91 8.898 1 91.5 93 PRO B N 1
ATOM 2765 C CA . PRO B 1 93 ? -5.707 -3.447 7.551 1 91.5 93 PRO B CA 1
ATOM 2766 C C . PRO B 1 93 ? -4.629 -2.701 6.766 1 91.5 93 PRO B C 1
ATOM 2768 O O . PRO B 1 93 ? -3.98 -3.285 5.891 1 91.5 93 PRO B O 1
ATOM 2771 N N . LEU B 1 94 ? -4.398 -1.424 7.102 1 89.06 94 LEU B N 1
ATOM 2772 C CA . LEU B 1 94 ? -3.416 -0.614 6.395 1 89.06 94 LEU B CA 1
ATOM 2773 C C . LEU B 1 94 ? -1.999 -1.084 6.703 1 89.06 94 LEU B C 1
ATOM 2775 O O . LEU B 1 94 ? -1.085 -0.891 5.898 1 89.06 94 LEU B O 1
ATOM 2779 N N . VAL B 1 95 ? -1.829 -1.703 7.844 1 83.69 95 VAL B N 1
ATOM 2780 C CA . VAL B 1 95 ? -0.493 -2.062 8.305 1 83.69 95 VAL B CA 1
ATOM 2781 C C . VAL B 1 95 ? -0.235 -3.545 8.031 1 83.69 95 VAL B C 1
ATOM 2783 O O . VAL B 1 95 ? 0.912 -3.996 8.062 1 83.69 95 VAL B O 1
ATOM 2786 N N . LEU B 1 96 ? -1.253 -4.285 7.793 1 89.94 96 LEU B N 1
ATOM 2787 C CA . LEU B 1 96 ? -1.12 -5.723 7.57 1 89.94 96 LEU B CA 1
ATOM 2788 C C . LEU B 1 96 ? -0.559 -6.008 6.184 1 89.94 96 LEU B C 1
ATOM 2790 O O . LEU B 1 96 ? -1.021 -5.438 5.191 1 89.94 96 LEU B O 1
ATOM 2794 N N . PRO B 1 97 ? 0.474 -6.844 6.145 1 92 97 PRO B N 1
ATOM 2795 C CA . PRO B 1 97 ? 0.875 -7.305 4.812 1 92 97 PRO B CA 1
ATOM 2796 C C . PRO B 1 97 ? -0.28 -7.926 4.031 1 92 97 PRO B C 1
ATOM 2798 O O . PRO B 1 97 ? -1.088 -8.664 4.598 1 92 97 PRO B O 1
ATOM 2801 N N . PRO B 1 98 ? -0.368 -7.594 2.811 1 93.5 98 PRO B N 1
ATOM 2802 C CA . PRO B 1 98 ? -1.491 -8.109 2.021 1 93.5 98 PRO B CA 1
ATOM 2803 C C . PRO B 1 98 ? -1.583 -9.633 2.047 1 93.5 98 PRO B C 1
ATOM 2805 O O . PRO B 1 98 ? -2.684 -10.188 2.094 1 93.5 98 PRO B O 1
ATOM 2808 N N . ALA B 1 99 ? -0.44 -10.305 2.025 1 94.81 99 ALA B N 1
ATOM 2809 C CA . ALA B 1 99 ? -0.437 -11.766 2.076 1 94.81 99 ALA B CA 1
ATOM 2810 C C . ALA B 1 99 ? -1.05 -12.266 3.381 1 94.81 99 ALA B C 1
ATOM 2812 O O . ALA B 1 99 ? -1.816 -13.234 3.381 1 94.81 99 ALA B O 1
ATOM 2813 N N . VAL B 1 100 ? -0.73 -11.586 4.43 1 94.5 100 VAL B N 1
ATOM 2814 C CA . VAL B 1 100 ? -1.277 -11.961 5.73 1 94.5 100 VAL B CA 1
ATOM 2815 C C . VAL B 1 100 ? -2.779 -11.68 5.758 1 94.5 100 VAL B C 1
ATOM 2817 O O . VAL B 1 100 ? -3.562 -12.523 6.211 1 94.5 100 VAL B O 1
ATOM 2820 N N . ALA B 1 101 ? -3.156 -10.508 5.27 1 95.56 101 ALA B N 1
ATOM 2821 C CA . ALA B 1 101 ? -4.57 -10.148 5.223 1 95.56 101 ALA B CA 1
ATOM 2822 C C . ALA B 1 101 ? -5.375 -11.188 4.441 1 95.56 101 ALA B C 1
ATOM 2824 O O . ALA B 1 101 ? -6.438 -11.625 4.887 1 95.56 101 ALA B O 1
ATOM 2825 N N . GLY B 1 102 ? -4.867 -11.602 3.299 1 96.75 102 GLY B N 1
ATOM 2826 C CA . GLY B 1 102 ? -5.539 -12.609 2.492 1 96.75 102 GLY B CA 1
ATOM 2827 C C . GLY B 1 102 ? -5.699 -13.938 3.211 1 96.75 102 GLY B C 1
ATOM 2828 O O . GLY B 1 102 ? -6.766 -14.555 3.156 1 96.75 102 GLY B O 1
ATOM 2829 N N . LEU B 1 103 ? -4.652 -14.336 3.863 1 95.44 103 LEU B N 1
ATOM 2830 C CA . LEU B 1 103 ? -4.703 -15.602 4.59 1 95.44 103 LEU B CA 1
ATOM 2831 C C . LEU B 1 103 ? -5.691 -15.523 5.75 1 95.44 103 LEU B C 1
ATOM 2833 O O . LEU B 1 103 ? -6.441 -16.469 5.996 1 95.44 103 LEU B O 1
ATOM 2837 N N . LEU B 1 104 ? -5.66 -14.422 6.418 1 94.81 104 LEU B N 1
ATOM 2838 C CA . LEU B 1 104 ? -6.574 -14.25 7.543 1 94.81 104 LEU B CA 1
ATOM 2839 C C . LEU B 1 104 ? -8.023 -14.273 7.07 1 94.81 104 LEU B C 1
ATOM 2841 O O . LEU B 1 104 ? -8.891 -14.844 7.734 1 94.81 104 LEU B O 1
ATOM 2845 N N . LEU B 1 105 ? -8.312 -13.648 5.969 1 96.69 105 LEU B N 1
ATOM 2846 C CA . LEU B 1 105 ? -9.648 -13.695 5.395 1 96.69 105 LEU B CA 1
ATOM 2847 C C . LEU B 1 105 ? -10.023 -15.125 5.016 1 96.69 105 LEU B C 1
ATOM 2849 O O . LEU B 1 105 ? -11.156 -15.555 5.238 1 96.69 105 LEU B O 1
ATOM 2853 N N . LEU B 1 106 ? -9.039 -15.852 4.441 1 95.5 106 LEU B N 1
ATOM 2854 C CA . LEU B 1 106 ? -9.266 -17.234 4.043 1 95.5 106 LEU B CA 1
ATOM 2855 C C . LEU B 1 106 ? -9.625 -18.094 5.25 1 95.5 106 LEU B C 1
ATOM 2857 O O . LEU B 1 106 ? -10.594 -18.859 5.207 1 95.5 106 LEU B O 1
ATOM 2861 N N . VAL B 1 107 ? -8.914 -17.938 6.312 1 93.12 107 VAL B N 1
ATOM 2862 C CA . VAL B 1 107 ? -9.133 -18.766 7.492 1 93.12 107 VAL B CA 1
ATOM 2863 C C . VAL B 1 107 ? -10.422 -18.328 8.195 1 93.12 107 VAL B C 1
ATOM 2865 O O . VAL B 1 107 ? -11.117 -19.156 8.789 1 93.12 107 VAL B O 1
ATOM 2868 N N . THR B 1 108 ? -10.805 -17.109 8.086 1 94.69 108 THR B N 1
ATOM 2869 C CA . THR B 1 108 ? -12 -16.578 8.727 1 94.69 108 THR B CA 1
ATOM 2870 C C . THR B 1 108 ? -13.25 -17.016 7.969 1 94.69 108 THR B C 1
ATOM 2872 O O . THR B 1 108 ? -14.234 -17.453 8.578 1 94.69 108 THR B O 1
ATOM 2875 N N . PHE B 1 109 ? -13.203 -16.953 6.68 1 95.69 109 PHE B N 1
ATOM 2876 C CA . PHE B 1 109 ? -14.414 -17.141 5.879 1 95.69 109 PHE B CA 1
ATOM 2877 C C . PHE B 1 109 ? -14.398 -18.5 5.191 1 95.69 109 PHE B C 1
ATOM 2879 O O . PHE B 1 109 ? -15.336 -18.844 4.469 1 95.69 109 PHE B O 1
ATOM 2886 N N . GLY B 1 110 ? -13.32 -19.234 5.371 1 92.62 110 GLY B N 1
ATOM 2887 C CA . GLY B 1 110 ? -13.273 -20.594 4.848 1 92.62 110 GLY B CA 1
ATOM 2888 C C . GLY B 1 110 ? -14.328 -21.5 5.449 1 92.62 110 GLY B C 1
ATOM 2889 O O . GLY B 1 110 ? -14.992 -21.125 6.418 1 92.62 110 GLY B O 1
ATOM 2890 N N . ARG B 1 111 ? -14.453 -22.672 4.898 1 89.38 111 ARG B N 1
ATOM 2891 C CA . ARG B 1 111 ? -15.523 -23.594 5.258 1 89.38 111 ARG B CA 1
ATOM 2892 C C . ARG B 1 111 ? -15.516 -23.891 6.754 1 89.38 111 ARG B C 1
ATOM 2894 O O . ARG B 1 111 ? -16.562 -23.969 7.387 1 89.38 111 ARG B O 1
ATOM 2901 N N . ASN B 1 112 ? -14.391 -23.984 7.379 1 86.44 112 ASN B N 1
ATOM 2902 C CA . ASN B 1 112 ? -14.273 -24.297 8.797 1 86.44 112 ASN B CA 1
ATOM 2903 C C . ASN B 1 112 ? -13.797 -23.094 9.602 1 86.44 112 ASN B C 1
ATOM 2905 O O . ASN B 1 112 ? -13.344 -23.25 10.734 1 86.44 112 ASN B O 1
ATOM 2909 N N . GLY B 1 113 ? -13.891 -21.922 9.008 1 89.69 113 GLY B N 1
ATOM 2910 C CA . GLY B 1 113 ? -13.391 -20.719 9.656 1 89.69 113 GLY B CA 1
ATOM 2911 C C . GLY B 1 113 ? -14.367 -20.125 10.648 1 89.69 113 GLY B C 1
ATOM 2912 O O . GLY B 1 113 ? -15.477 -20.641 10.828 1 89.69 113 GLY B O 1
ATOM 2913 N N . LEU B 1 114 ? -13.992 -19.125 11.281 1 89 114 LEU B N 1
ATOM 2914 C CA . LEU B 1 114 ? -14.766 -18.453 12.328 1 89 114 LEU B CA 1
ATOM 2915 C C . LEU B 1 114 ? -16.156 -18.062 11.828 1 89 114 LEU B C 1
ATOM 2917 O O . LEU B 1 114 ? -17.141 -18.219 12.547 1 89 114 LEU B O 1
ATOM 2921 N N . ILE B 1 115 ? -16.25 -17.594 10.602 1 92.75 115 ILE B N 1
ATOM 2922 C CA . ILE B 1 115 ? -17.516 -17.156 10.039 1 92.75 115 ILE B CA 1
ATOM 2923 C C . ILE B 1 115 ? -18.016 -18.156 9 1 92.75 115 ILE B C 1
ATOM 2925 O O . ILE B 1 115 ? -19.203 -18.469 8.93 1 92.75 115 ILE B O 1
ATOM 2929 N N . GLY B 1 116 ? -17.078 -18.719 8.305 1 93.31 116 GLY B N 1
ATOM 2930 C CA . GLY B 1 116 ? -17.438 -19.625 7.219 1 93.31 116 GLY B CA 1
ATOM 2931 C C . GLY B 1 116 ? -18.203 -20.844 7.684 1 93.31 116 GLY B C 1
ATOM 2932 O O . GLY B 1 116 ? -19.078 -21.344 6.977 1 93.31 116 GLY B O 1
ATOM 2933 N N . LYS B 1 117 ? -17.859 -21.297 8.867 1 92.38 117 LYS B N 1
ATOM 2934 C CA . LYS B 1 117 ? -18.5 -22.5 9.383 1 92.38 117 LYS B CA 1
ATOM 2935 C C . LYS B 1 117 ? -20 -22.281 9.562 1 92.38 117 LYS B C 1
ATOM 2937 O O . LYS B 1 117 ? -20.781 -23.234 9.469 1 92.38 117 LYS B O 1
ATOM 2942 N N . HIS B 1 118 ? -20.438 -21.078 9.82 1 92.94 118 HIS B N 1
ATOM 2943 C CA . HIS B 1 118 ? -21.844 -20.781 10.016 1 92.94 118 HIS B CA 1
ATOM 2944 C C . HIS B 1 118 ? -22.547 -20.516 8.688 1 92.94 118 HIS B C 1
ATOM 2946 O O . HIS B 1 118 ? -23.766 -20.562 8.602 1 92.94 118 HIS B O 1
ATOM 2952 N N . LEU B 1 119 ? -21.781 -20.297 7.648 1 93.19 119 LEU B N 1
ATOM 2953 C CA . LEU B 1 119 ? -22.344 -20.031 6.324 1 93.19 119 LEU B CA 1
ATOM 2954 C C . LEU B 1 119 ? -22.391 -21.312 5.5 1 93.19 119 LEU B C 1
ATOM 2956 O O . LEU B 1 119 ? -23.266 -21.469 4.637 1 93.19 119 LEU B O 1
ATOM 2960 N N . ALA B 1 120 ? -21.578 -22.234 5.801 1 91.25 120 ALA B N 1
ATOM 2961 C CA . ALA B 1 120 ? -21.375 -23.453 5.02 1 91.25 120 ALA B CA 1
ATOM 2962 C C . ALA B 1 120 ? -22.641 -24.297 4.992 1 91.25 120 ALA B C 1
ATOM 2964 O O . ALA B 1 120 ? -23.031 -24.812 3.943 1 91.25 120 ALA B O 1
ATOM 2965 N N . PRO B 1 121 ? -23.328 -24.375 6.141 1 93 121 PRO B N 1
ATOM 2966 C CA . PRO B 1 121 ? -24.562 -25.172 6.125 1 93 121 PRO B CA 1
ATOM 2967 C C . PRO B 1 121 ? -25.609 -24.625 5.168 1 93 121 PRO B C 1
ATOM 2969 O O . PRO B 1 121 ? -26.5 -25.359 4.719 1 93 121 PRO B O 1
ATOM 2972 N N . PHE B 1 122 ? -25.5 -23.406 4.801 1 94.75 122 PHE B N 1
ATOM 2973 C CA . PHE B 1 122 ? -26.453 -22.781 3.885 1 94.75 122 PHE B CA 1
ATOM 2974 C C . PHE B 1 122 ? -25.922 -22.812 2.453 1 94.75 122 PHE B C 1
ATOM 2976 O O . PHE B 1 122 ? -26.5 -22.172 1.564 1 94.75 122 PHE B O 1
ATOM 2983 N N . GLY B 1 123 ? -24.719 -23.453 2.277 1 92.5 123 GLY B N 1
ATOM 2984 C CA . GLY B 1 123 ? -24.141 -23.625 0.953 1 92.5 123 GLY B CA 1
ATOM 2985 C C . GLY B 1 123 ? -23.297 -22.438 0.516 1 92.5 123 GLY B C 1
ATOM 2986 O O . GLY B 1 123 ? -22.938 -22.328 -0.658 1 92.5 123 GLY B O 1
ATOM 2987 N N . ILE B 1 124 ? -23.047 -21.609 1.428 1 93 124 ILE B N 1
ATOM 2988 C CA . ILE B 1 124 ? -22.281 -20.406 1.099 1 93 124 ILE B CA 1
ATOM 2989 C C . ILE B 1 124 ? -20.797 -20.641 1.391 1 93 124 ILE B C 1
ATOM 2991 O O . ILE B 1 124 ? -20.422 -20.859 2.541 1 93 124 ILE B O 1
ATOM 2995 N N . GLN B 1 125 ? -20 -20.75 0.304 1 93.31 125 GLN B N 1
ATOM 2996 C CA . GLN B 1 125 ? -18.547 -20.812 0.385 1 93.31 125 GLN B CA 1
ATOM 2997 C C . GLN B 1 125 ? -17.906 -19.594 -0.261 1 93.31 125 GLN B C 1
ATOM 2999 O O . GLN B 1 125 ? -18 -19.406 -1.476 1 93.31 125 GLN B O 1
ATOM 3004 N N . LEU B 1 126 ? -17.234 -18.844 0.472 1 95.88 126 LEU B N 1
ATOM 3005 C CA . LEU B 1 126 ? -16.812 -17.516 0.021 1 95.88 126 LEU B CA 1
ATOM 3006 C C . LEU B 1 126 ? -15.438 -17.578 -0.646 1 95.88 126 LEU B C 1
ATOM 3008 O O . LEU B 1 126 ? -15.227 -16.984 -1.702 1 95.88 126 LEU B O 1
ATOM 3012 N N . PRO B 1 127 ? -14.422 -18.375 -0.114 1 95 127 PRO B N 1
ATOM 3013 C CA . PRO B 1 127 ? -13.117 -18.391 -0.772 1 95 127 PRO B CA 1
ATOM 3014 C C . PRO B 1 127 ? -13.203 -18.812 -2.24 1 95 127 PRO B C 1
ATOM 3016 O O . PRO B 1 127 ? -14.031 -19.656 -2.602 1 95 127 PRO B O 1
ATOM 3019 N N . PHE B 1 128 ? -12.445 -18.125 -3.109 1 96.25 128 PHE B N 1
ATOM 3020 C CA . PHE B 1 128 ? -12.273 -18.453 -4.523 1 96.25 128 PHE B CA 1
ATOM 3021 C C . PHE B 1 128 ? -13.523 -18.078 -5.312 1 96.25 128 PHE B C 1
ATOM 3023 O O . PHE B 1 128 ? -13.836 -18.703 -6.328 1 96.25 128 PHE B O 1
ATOM 3030 N N . THR B 1 129 ? -14.242 -17.125 -4.75 1 97.88 129 THR B N 1
ATOM 3031 C CA . THR B 1 129 ? -15.414 -16.609 -5.441 1 97.88 129 THR B CA 1
ATOM 3032 C C . THR B 1 129 ? -15.25 -15.117 -5.727 1 97.88 129 THR B C 1
ATOM 3034 O O . THR B 1 129 ? -14.359 -14.469 -5.184 1 97.88 129 THR B O 1
ATOM 3037 N N . PHE B 1 130 ? -16.125 -14.656 -6.562 1 98.5 130 PHE B N 1
ATOM 3038 C CA . PHE B 1 130 ? -16.172 -13.234 -6.883 1 98.5 130 PHE B CA 1
ATOM 3039 C C . PHE B 1 130 ? -16.406 -12.406 -5.625 1 98.5 130 PHE B C 1
ATOM 3041 O O . PHE B 1 130 ? -15.82 -11.336 -5.457 1 98.5 130 PHE B O 1
ATOM 3048 N N . ILE B 1 131 ? -17.203 -12.852 -4.758 1 98.25 131 ILE B N 1
ATOM 3049 C CA . ILE B 1 131 ? -17.516 -12.141 -3.527 1 98.25 131 ILE B CA 1
ATOM 3050 C C . ILE B 1 131 ? -16.281 -12.039 -2.65 1 98.25 131 ILE B C 1
ATOM 3052 O O . ILE B 1 131 ? -16.078 -11.047 -1.955 1 98.25 131 ILE B O 1
ATOM 3056 N N . ALA B 1 132 ? -15.422 -13.078 -2.695 1 98.56 132 ALA B N 1
ATOM 3057 C CA . ALA B 1 132 ? -14.172 -13.047 -1.945 1 98.56 132 ALA B CA 1
ATOM 3058 C C . ALA B 1 132 ? -13.266 -11.922 -2.438 1 98.56 132 ALA B C 1
ATOM 3060 O O . ALA B 1 132 ? -12.555 -11.297 -1.646 1 98.56 132 ALA B O 1
ATOM 3061 N N . VAL B 1 133 ? -13.281 -11.68 -3.795 1 98.75 133 VAL B N 1
ATOM 3062 C CA . VAL B 1 133 ? -12.531 -10.555 -4.348 1 98.75 133 VAL B CA 1
ATOM 3063 C C . VAL B 1 133 ? -13.031 -9.25 -3.732 1 98.75 133 VAL B C 1
ATOM 3065 O O . VAL B 1 133 ? -12.227 -8.438 -3.254 1 98.75 133 VAL B O 1
ATOM 3068 N N . VAL B 1 134 ? -14.297 -9.094 -3.664 1 98.88 134 VAL B N 1
ATOM 3069 C CA . VAL B 1 134 ? -14.93 -7.879 -3.148 1 98.88 134 VAL B CA 1
ATOM 3070 C C . VAL B 1 134 ? -14.594 -7.711 -1.669 1 98.88 134 VAL B C 1
ATOM 3072 O O . VAL B 1 134 ? -14.219 -6.621 -1.229 1 98.88 134 VAL B O 1
ATOM 3075 N N . ILE B 1 135 ? -14.68 -8.797 -0.917 1 98.62 135 ILE B N 1
ATOM 3076 C CA . ILE B 1 135 ? -14.406 -8.766 0.517 1 98.62 135 ILE B CA 1
ATOM 3077 C C . ILE B 1 135 ? -12.961 -8.352 0.762 1 98.62 135 ILE B C 1
ATOM 3079 O O . ILE B 1 135 ? -12.68 -7.52 1.627 1 98.62 135 ILE B O 1
ATOM 3083 N N . ALA B 1 136 ? -12.039 -8.953 0.005 1 98.5 136 ALA B N 1
ATOM 3084 C CA . ALA B 1 136 ? -10.633 -8.609 0.133 1 98.5 136 ALA B CA 1
ATOM 3085 C C . ALA B 1 136 ? -10.398 -7.133 -0.162 1 98.5 136 ALA B C 1
ATOM 3087 O O . ALA B 1 136 ? -9.695 -6.445 0.585 1 98.5 136 ALA B O 1
ATOM 3088 N N . GLN B 1 137 ? -11 -6.598 -1.202 1 98.56 137 GLN B N 1
ATOM 3089 C CA . GLN B 1 137 ? -10.867 -5.203 -1.608 1 98.56 137 GLN B CA 1
ATOM 3090 C C . GLN B 1 137 ? -11.438 -4.266 -0.552 1 98.56 137 GLN B C 1
ATOM 3092 O O . GLN B 1 137 ? -10.828 -3.248 -0.218 1 98.56 137 GLN B O 1
ATOM 3097 N N . VAL B 1 138 ? -12.594 -4.605 -0.014 1 98.69 138 VAL B N 1
ATOM 3098 C CA . VAL B 1 138 ? -13.227 -3.783 1.01 1 98.69 138 VAL B CA 1
ATOM 3099 C C . VAL B 1 138 ? -12.352 -3.744 2.26 1 98.69 138 VAL B C 1
ATOM 3101 O O . VAL B 1 138 ? -12.133 -2.68 2.842 1 98.69 138 VAL B O 1
ATOM 3104 N N . PHE B 1 139 ? -11.836 -4.891 2.66 1 98.25 139 PHE B N 1
ATOM 3105 C CA . PHE B 1 139 ? -11.023 -5.008 3.863 1 98.25 139 PHE B CA 1
ATOM 3106 C C . PHE B 1 139 ? -9.789 -4.125 3.766 1 98.25 139 PHE B C 1
ATOM 3108 O O . PHE B 1 139 ? -9.43 -3.439 4.727 1 98.25 139 PHE B O 1
ATOM 3115 N N . ILE B 1 140 ? -9.227 -4.121 2.602 1 96.81 140 ILE B N 1
ATOM 3116 C CA . ILE B 1 140 ? -7.941 -3.459 2.416 1 96.81 140 ILE B CA 1
ATOM 3117 C C . ILE B 1 140 ? -8.156 -1.967 2.18 1 96.81 140 ILE B C 1
ATOM 3119 O O . ILE B 1 140 ? -7.375 -1.138 2.646 1 96.81 140 ILE B O 1
ATOM 3123 N N . ALA B 1 141 ? -9.227 -1.53 1.554 1 97.69 141 ALA B N 1
ATOM 3124 C CA . ALA B 1 141 ? -9.367 -0.168 1.046 1 97.69 141 ALA B CA 1
ATOM 3125 C C . ALA B 1 141 ? -10.266 0.667 1.954 1 97.69 141 ALA B C 1
ATOM 3127 O O . ALA B 1 141 ? -10.195 1.897 1.946 1 97.69 141 ALA B O 1
ATOM 3128 N N . MET B 1 142 ? -11.047 0.08 2.766 1 98 142 MET B N 1
ATOM 3129 C CA . MET B 1 142 ? -12.07 0.769 3.549 1 98 142 MET B CA 1
ATOM 3130 C C . MET B 1 142 ? -11.43 1.771 4.508 1 98 142 MET B C 1
ATOM 3132 O O . MET B 1 142 ? -11.906 2.9 4.637 1 98 142 MET B O 1
ATOM 3136 N N . PRO B 1 143 ? -10.375 1.401 5.188 1 97.19 143 PRO B N 1
ATOM 3137 C CA . PRO B 1 143 ? -9.781 2.355 6.125 1 97.19 143 PRO B CA 1
ATOM 3138 C C . PRO B 1 143 ? -9.359 3.66 5.449 1 97.19 143 PRO B C 1
ATOM 3140 O O . PRO B 1 143 ? -9.43 4.727 6.066 1 97.19 143 PRO B O 1
ATOM 3143 N N . ILE B 1 144 ? -8.945 3.561 4.207 1 96.38 144 ILE B N 1
ATOM 3144 C CA . ILE B 1 144 ? -8.508 4.738 3.465 1 96.38 144 ILE B CA 1
ATOM 3145 C C . ILE B 1 144 ? -9.68 5.707 3.301 1 96.38 144 ILE B C 1
ATOM 3147 O O . ILE B 1 144 ? -9.539 6.902 3.574 1 96.38 144 ILE B O 1
ATOM 3151 N N . PHE B 1 145 ? -10.805 5.238 2.957 1 97.94 145 PHE B N 1
ATOM 3152 C CA . PHE B 1 145 ? -11.984 6.078 2.793 1 97.94 145 PHE B CA 1
ATOM 3153 C C . PHE B 1 145 ? -12.422 6.664 4.129 1 97.94 145 PHE B C 1
ATOM 3155 O O . PHE B 1 145 ? -12.734 7.852 4.223 1 97.94 145 PHE B O 1
ATOM 3162 N N . ILE B 1 146 ? -12.461 5.828 5.156 1 98.38 146 ILE B N 1
ATOM 3163 C CA . ILE B 1 146 ? -12.938 6.258 6.465 1 98.38 146 ILE B CA 1
ATOM 3164 C C . ILE B 1 146 ? -12.055 7.387 6.992 1 98.38 146 ILE B C 1
ATOM 3166 O O . ILE B 1 146 ? -12.555 8.383 7.523 1 98.38 146 ILE B O 1
ATOM 3170 N N . GLN B 1 147 ? -10.781 7.242 6.812 1 96.69 147 GLN B N 1
ATOM 3171 C CA . GLN B 1 147 ? -9.859 8.258 7.301 1 96.69 147 GLN B CA 1
ATOM 3172 C C . GLN B 1 147 ? -10.062 9.586 6.566 1 96.69 147 GLN B C 1
ATOM 3174 O O . GLN B 1 147 ? -10.156 10.641 7.195 1 96.69 147 GLN B O 1
ATOM 3179 N N . ALA B 1 148 ? -10.156 9.539 5.285 1 96 148 ALA B N 1
ATOM 3180 C CA . ALA B 1 148 ? -10.367 10.742 4.484 1 96 148 ALA B CA 1
ATOM 3181 C C . ALA B 1 148 ? -11.703 11.398 4.816 1 96 148 ALA B C 1
ATOM 3183 O O . ALA B 1 148 ? -11.773 12.609 5.02 1 96 148 ALA B O 1
ATOM 3184 N N . ALA B 1 149 ? -12.719 10.602 4.918 1 97.94 149 ALA B N 1
ATOM 3185 C CA . ALA B 1 149 ? -14.055 11.109 5.207 1 97.94 149 ALA B CA 1
ATOM 3186 C C . ALA B 1 149 ? -14.125 11.727 6.602 1 97.94 149 ALA B C 1
ATOM 3188 O O . ALA B 1 149 ? -14.703 12.797 6.781 1 97.94 149 ALA B O 1
ATOM 3189 N N . ARG B 1 150 ? -13.539 11.039 7.539 1 97.94 150 ARG B N 1
ATOM 3190 C CA . ARG B 1 150 ? -13.547 11.547 8.906 1 97.94 150 ARG B CA 1
ATOM 3191 C C . ARG B 1 150 ? -12.859 12.906 9 1 97.94 150 ARG B C 1
ATOM 3193 O O . ARG B 1 150 ? -13.391 13.828 9.617 1 97.94 150 ARG B O 1
ATOM 3200 N N . THR B 1 151 ? -11.711 12.992 8.383 1 96.38 151 THR B N 1
ATOM 3201 C CA . THR B 1 151 ? -10.984 14.258 8.367 1 96.38 151 THR B CA 1
ATOM 3202 C C . THR B 1 151 ? -11.82 15.359 7.719 1 96.38 151 THR B C 1
ATOM 3204 O O . THR B 1 151 ? -11.836 16.5 8.195 1 96.38 151 THR B O 1
ATOM 3207 N N . GLY B 1 152 ? -12.484 15.047 6.66 1 96.81 152 GLY B N 1
ATOM 3208 C CA . GLY B 1 152 ? -13.375 15.992 6.016 1 96.81 152 GLY B CA 1
ATOM 3209 C C . GLY B 1 152 ? -14.523 16.438 6.906 1 96.81 152 GLY B C 1
ATOM 3210 O O . GLY B 1 152 ? -14.828 17.625 6.98 1 96.81 152 GLY B O 1
ATOM 3211 N N . PHE B 1 153 ? -15.148 15.516 7.59 1 98.25 153 PHE B N 1
ATOM 3212 C CA . PHE B 1 153 ? -16.25 15.828 8.484 1 98.25 153 PHE B CA 1
ATOM 3213 C C . PHE B 1 153 ? -15.781 16.703 9.648 1 98.25 153 PHE B C 1
ATOM 3215 O O . PHE B 1 153 ? -16.5 17.609 10.078 1 98.25 153 PHE B O 1
ATOM 3222 N N . GLU B 1 154 ? -14.602 16.391 10.117 1 97.44 154 GLU B N 1
ATOM 3223 C CA . GLU B 1 154 ? -14.062 17.109 11.266 1 97.44 154 GLU B CA 1
ATOM 3224 C C . GLU B 1 154 ? -13.758 18.562 10.906 1 97.44 154 GLU B C 1
ATOM 3226 O O . GLU B 1 154 ? -13.773 19.438 11.781 1 97.44 154 GLU B O 1
ATOM 3231 N N . LYS B 1 155 ? -13.57 18.812 9.703 1 96.5 155 LYS B N 1
ATOM 3232 C CA . LYS B 1 155 ? -13.242 20.156 9.258 1 96.5 155 LYS B CA 1
ATOM 3233 C C . LYS B 1 155 ? -14.5 21.031 9.164 1 96.5 155 LYS B C 1
ATOM 3235 O O . LYS B 1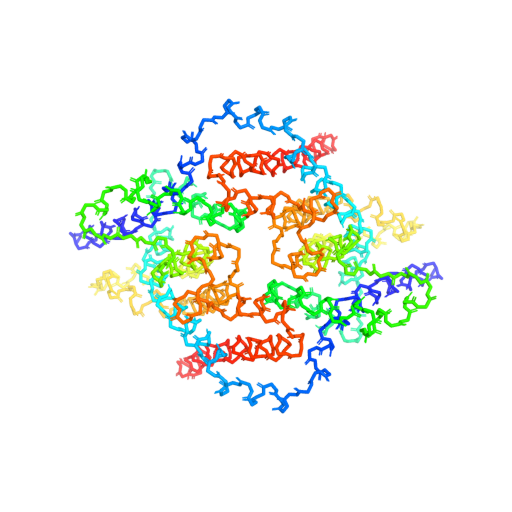 155 ? -14.414 22.25 9.109 1 96.5 155 LYS B O 1
ATOM 3240 N N . VAL B 1 156 ? -15.641 20.438 9.109 1 96.56 156 VAL B N 1
ATOM 3241 C CA . VAL B 1 156 ? -16.891 21.172 9.047 1 96.56 156 VAL B CA 1
ATOM 3242 C C . VAL B 1 156 ? -17.219 21.766 10.414 1 96.56 156 VAL B C 1
ATOM 3244 O O . VAL B 1 156 ? -17.234 21.062 11.422 1 96.56 156 VAL B O 1
ATOM 3247 N N . ASP B 1 157 ? -17.5 23.031 10.453 1 96.56 157 ASP B N 1
ATOM 3248 C CA . ASP B 1 157 ? -17.812 23.734 11.688 1 96.56 157 ASP B CA 1
ATOM 3249 C C . ASP B 1 157 ? -19.078 23.203 12.328 1 96.56 157 ASP B C 1
ATOM 3251 O O . ASP B 1 157 ? -20.156 23.234 11.727 1 96.56 157 ASP B O 1
ATOM 3255 N N . ARG B 1 158 ? -19 22.828 13.5 1 95.06 158 ARG B N 1
ATOM 3256 C CA . ARG B 1 158 ? -20.125 22.266 14.219 1 95.06 158 ARG B CA 1
ATOM 3257 C C . ARG B 1 158 ? -21.219 23.297 14.461 1 95.06 158 ARG B C 1
ATOM 3259 O O . ARG B 1 158 ? -22.375 22.953 14.648 1 95.06 158 ARG B O 1
ATOM 3266 N N . GLU B 1 159 ? -20.812 24.531 14.43 1 96.25 159 GLU B N 1
ATOM 3267 C CA . GLU B 1 159 ? -21.766 25.609 14.656 1 96.25 159 GLU B CA 1
ATOM 3268 C C . GLU B 1 159 ? -22.812 25.656 13.547 1 96.25 159 GLU B C 1
ATOM 3270 O O . GLU B 1 159 ? -23.969 26 13.797 1 96.25 159 GLU B O 1
ATOM 3275 N N . LEU B 1 160 ? -22.438 25.281 12.336 1 95.94 160 LEU B N 1
ATOM 3276 C CA . LEU B 1 160 ? -23.375 25.234 11.219 1 95.94 160 LEU B CA 1
ATOM 3277 C C . LEU B 1 160 ? -24.422 24.156 11.453 1 95.94 160 LEU B C 1
ATOM 3279 O O . LEU B 1 160 ? -25.609 24.375 11.203 1 95.94 160 LEU B O 1
ATOM 3283 N N . GLU B 1 161 ? -24 23.062 11.914 1 94.81 161 GLU B N 1
ATOM 3284 C CA . GLU B 1 161 ? -24.922 21.969 12.203 1 94.81 161 GLU B CA 1
ATOM 3285 C C . GLU B 1 161 ? -25.844 22.312 13.367 1 94.81 161 GLU B C 1
ATOM 3287 O O . GLU B 1 161 ? -27.047 22.031 13.312 1 94.81 161 GLU B O 1
ATOM 3292 N N . ASN B 1 162 ? -25.312 22.922 14.406 1 94.44 162 ASN B N 1
ATOM 3293 C CA . ASN B 1 162 ? -26.078 23.328 15.578 1 94.44 162 ASN B CA 1
ATOM 3294 C C . ASN B 1 162 ? -27.156 24.359 15.211 1 94.44 162 ASN B C 1
ATOM 3296 O O . ASN B 1 162 ? -28.281 24.281 15.688 1 94.44 162 ASN B O 1
ATOM 3300 N N . SER B 1 163 ? -26.781 25.328 14.43 1 95.94 163 SER B N 1
ATOM 3301 C CA . SER B 1 163 ? -27.719 26.344 13.984 1 95.94 163 SER B CA 1
ATOM 3302 C C . SER B 1 163 ? -28.875 25.734 13.195 1 95.94 163 SER B C 1
ATOM 3304 O O . SER B 1 163 ? -30.031 26.109 13.383 1 95.94 163 SER B O 1
ATOM 3306 N N . ALA B 1 164 ? -28.578 24.812 12.336 1 95.19 164 ALA B N 1
ATOM 3307 C CA . ALA B 1 164 ? -29.594 24.125 11.547 1 95.19 164 ALA B CA 1
ATOM 3308 C C . ALA B 1 164 ? -30.531 23.312 12.445 1 95.19 164 ALA B C 1
ATOM 3310 O O . ALA B 1 164 ? -31.734 23.219 12.18 1 95.19 164 ALA B O 1
ATOM 3311 N N . ALA B 1 165 ? -29.906 22.766 13.477 1 94 165 ALA B N 1
ATOM 3312 C CA . ALA B 1 165 ? -30.703 22 14.43 1 94 165 ALA B CA 1
ATOM 3313 C C . ALA B 1 165 ? -31.688 22.906 15.18 1 94 165 ALA B C 1
ATOM 3315 O O . ALA B 1 165 ? -32.812 22.516 15.43 1 94 165 ALA B O 1
ATOM 3316 N N . VAL B 1 166 ? -31.188 24.062 15.523 1 94.56 166 VAL B N 1
ATOM 3317 C CA . VAL B 1 166 ? -32 25.047 16.219 1 94.56 166 VAL B CA 1
ATOM 3318 C C . VAL B 1 166 ? -33.188 25.484 15.328 1 94.56 166 VAL B C 1
ATOM 3320 O O . VAL B 1 166 ? -34.281 25.719 15.812 1 94.56 166 VAL B O 1
ATOM 3323 N N . LEU B 1 167 ? -32.969 25.516 14.062 1 95.31 167 LEU B N 1
ATOM 3324 C CA . LEU B 1 167 ? -33.969 25.906 13.086 1 95.31 167 LEU B CA 1
ATOM 3325 C C . LEU B 1 167 ? -34.906 24.75 12.766 1 95.31 167 LEU B C 1
ATOM 3327 O O . LEU B 1 167 ? -35.812 24.875 11.93 1 95.31 167 LEU B O 1
ATOM 3331 N N . GLY B 1 168 ? -34.688 23.625 13.391 1 93.88 168 GLY B N 1
ATOM 3332 C CA . GLY B 1 168 ? -35.594 22.484 13.258 1 93.88 168 GLY B CA 1
ATOM 3333 C C . GLY B 1 168 ? -35.094 21.438 12.289 1 93.88 168 GLY B C 1
ATOM 3334 O O . GLY B 1 168 ? -35.812 20.516 11.938 1 93.88 168 GLY B O 1
ATOM 3335 N N . GLY B 1 169 ? -33.844 21.547 11.836 1 94.19 169 GLY B N 1
ATOM 3336 C CA . GLY B 1 169 ? -33.312 20.547 10.945 1 94.19 169 GLY B CA 1
ATOM 3337 C C . GLY B 1 169 ? -33.062 19.203 11.617 1 94.19 169 GLY B C 1
ATOM 3338 O O . GLY B 1 169 ? -32.562 19.141 12.734 1 94.19 169 GLY B O 1
ATOM 3339 N N . SER B 1 170 ? -33.438 18.141 10.883 1 95.25 170 SER B N 1
ATOM 3340 C CA . SER B 1 170 ? -33.188 16.797 11.391 1 95.25 170 SER B CA 1
ATOM 3341 C C . SER B 1 170 ? -31.719 16.406 11.148 1 95.25 170 SER B C 1
ATOM 3343 O O . SER B 1 170 ? -31.016 17.031 10.359 1 95.25 170 SER B O 1
ATOM 3345 N N . ASN B 1 171 ? -31.297 15.344 11.805 1 95 171 ASN B N 1
ATOM 3346 C CA . ASN B 1 171 ? -29.922 14.875 11.656 1 95 171 ASN B CA 1
ATOM 3347 C C . ASN B 1 171 ? -29.609 14.477 10.211 1 95 171 ASN B C 1
ATOM 3349 O O . ASN B 1 171 ? -28.531 14.773 9.703 1 95 171 ASN B O 1
ATOM 3353 N N . LEU B 1 172 ? -30.531 13.805 9.625 1 95.25 172 LEU B N 1
ATOM 3354 C CA . LEU B 1 172 ? -30.344 13.375 8.242 1 95.25 172 LEU B CA 1
ATOM 3355 C C . LEU B 1 172 ? -30.297 14.57 7.301 1 95.25 172 LEU B C 1
ATOM 3357 O O . LEU B 1 172 ? -29.516 14.586 6.344 1 95.25 172 LEU B O 1
ATOM 3361 N N . GLN B 1 173 ? -31.156 15.586 7.586 1 95.81 173 GLN B N 1
ATOM 3362 C CA . GLN B 1 173 ? -31.172 16.797 6.781 1 95.81 173 GLN B CA 1
ATOM 3363 C C . GLN B 1 173 ? -29.859 17.562 6.926 1 95.81 173 GLN B C 1
ATOM 3365 O O . GLN B 1 173 ? -29.297 18.047 5.938 1 95.81 173 GLN B O 1
ATOM 3370 N N . ILE B 1 174 ? -29.438 17.625 8.133 1 96.69 174 ILE B N 1
ATOM 3371 C CA . ILE B 1 174 ? -28.203 18.328 8.422 1 96.69 174 ILE B CA 1
ATOM 3372 C C . ILE B 1 174 ? -27.031 17.625 7.746 1 96.69 174 ILE B C 1
ATOM 3374 O O . ILE B 1 174 ? -26.188 18.266 7.125 1 96.69 174 ILE B O 1
ATOM 3378 N N . PHE B 1 175 ? -27.047 16.281 7.824 1 96.94 175 PHE B N 1
ATOM 3379 C CA . PHE B 1 175 ? -25.969 15.516 7.191 1 96.94 175 PHE B CA 1
ATOM 3380 C C . PHE B 1 175 ? -25.984 15.734 5.68 1 96.94 175 PHE B C 1
ATOM 3382 O O . PHE B 1 175 ? -24.938 16.062 5.094 1 96.94 175 PHE B O 1
ATOM 3389 N N . TYR B 1 176 ? -27.094 15.641 5.027 1 96.62 176 TYR B N 1
ATOM 3390 C CA . TYR B 1 176 ? -27.188 15.617 3.572 1 96.62 176 TYR B CA 1
ATOM 3391 C C . TYR B 1 176 ? -27.078 17.031 3 1 96.62 176 TYR B C 1
ATOM 3393 O O . TYR B 1 176 ? -26.562 17.219 1.892 1 96.62 176 TYR B O 1
ATOM 3401 N N . HIS B 1 177 ? -27.422 18.094 3.816 1 96.56 177 HIS B N 1
ATOM 3402 C CA . HIS B 1 177 ? -27.516 19.422 3.24 1 96.56 177 HIS B CA 1
ATOM 3403 C C . HIS B 1 177 ? -26.375 20.312 3.74 1 96.56 177 HIS B C 1
ATOM 3405 O O . HIS B 1 177 ? -26.109 21.375 3.164 1 96.56 177 HIS B O 1
ATOM 3411 N N . ILE B 1 178 ? -25.688 19.906 4.754 1 96.75 178 ILE B N 1
ATOM 3412 C CA . ILE B 1 178 ? -24.641 20.75 5.312 1 96.75 178 ILE B CA 1
ATOM 3413 C C . ILE B 1 178 ? -23.328 19.984 5.363 1 96.75 178 ILE B C 1
ATOM 3415 O O . ILE B 1 178 ? -22.406 20.266 4.598 1 96.75 178 ILE B O 1
ATOM 3419 N N . THR B 1 179 ? -23.266 18.906 6.117 1 97.5 179 THR B N 1
ATOM 3420 C CA . THR B 1 179 ? -22.016 18.234 6.414 1 97.5 179 THR B CA 1
ATOM 3421 C C . THR B 1 179 ? -21.438 17.578 5.156 1 97.5 179 THR B C 1
ATOM 3423 O O . THR B 1 179 ? -20.266 17.781 4.824 1 97.5 179 THR B O 1
ATOM 3426 N N . MET B 1 180 ? -22.266 16.812 4.453 1 97.19 180 MET B N 1
ATOM 3427 C CA . MET B 1 180 ? -21.812 16.062 3.287 1 97.19 180 MET B CA 1
ATOM 3428 C C . MET B 1 180 ? -21.359 17.016 2.178 1 97.19 180 MET B C 1
ATOM 3430 O O . MET B 1 180 ? -20.25 16.875 1.654 1 97.19 180 MET B O 1
ATOM 3434 N N . PRO B 1 181 ? -22.156 18.078 1.871 1 96.06 181 PRO B N 1
ATOM 3435 C CA . PRO B 1 181 ? -21.719 19 0.818 1 96.06 181 PRO B CA 1
ATOM 3436 C C . PRO B 1 181 ? -20.453 19.766 1.191 1 96.06 181 PRO B C 1
ATOM 3438 O O . PRO B 1 181 ? -19.594 20.016 0.332 1 96.06 181 PRO B O 1
ATOM 3441 N N . LEU B 1 182 ? -20.297 20.094 2.459 1 96.06 182 LEU B N 1
ATOM 3442 C CA . LEU B 1 182 ? -19.125 20.875 2.891 1 96.06 182 LEU B CA 1
ATOM 3443 C C . LEU B 1 182 ? -17.891 19.984 2.986 1 96.06 182 LEU B C 1
ATOM 3445 O O . LEU B 1 182 ? -16.766 20.5 3.041 1 96.06 182 LEU B O 1
ATOM 3449 N N . SER B 1 183 ? -18.031 18.656 2.988 1 96.75 183 SER B N 1
ATOM 3450 C CA . SER B 1 183 ? -16.922 17.719 3.062 1 96.75 183 SER B CA 1
ATOM 3451 C C . SER B 1 183 ? -16.75 16.969 1.753 1 96.75 183 SER B C 1
ATOM 3453 O O . SER B 1 183 ? -16.062 15.938 1.71 1 96.75 183 SER B O 1
ATOM 3455 N N . LYS B 1 184 ? -17.344 17.375 0.743 1 94.38 184 LYS B N 1
ATOM 3456 C CA . LYS B 1 184 ? -17.438 16.625 -0.507 1 94.38 184 LYS B CA 1
ATOM 3457 C C . LYS B 1 184 ? -16.047 16.344 -1.076 1 94.38 184 LYS B C 1
ATOM 3459 O O . LYS B 1 184 ? -15.805 15.266 -1.622 1 94.38 184 LYS B O 1
ATOM 3464 N N . ASN B 1 185 ? -15.141 17.312 -0.985 1 91.56 185 ASN B N 1
ATOM 3465 C CA . ASN B 1 185 ? -13.797 17.125 -1.529 1 91.56 185 ASN B CA 1
ATOM 3466 C C . ASN B 1 185 ? -13.055 15.992 -0.815 1 91.56 185 ASN B C 1
ATOM 3468 O O . ASN B 1 185 ? -12.398 15.164 -1.457 1 91.56 185 ASN B O 1
ATOM 3472 N N . SER B 1 186 ? -13.211 15.945 0.463 1 94.88 186 SER B N 1
ATOM 3473 C CA . SER B 1 186 ? -12.586 14.883 1.236 1 94.88 186 SER B CA 1
ATOM 3474 C C . SER B 1 186 ? -13.219 13.531 0.926 1 94.88 186 SER B C 1
ATOM 3476 O O . SER B 1 186 ? -12.523 12.516 0.853 1 94.88 186 SER B O 1
ATOM 3478 N N . LEU B 1 187 ? -14.531 13.5 0.722 1 95.88 187 LEU B N 1
ATOM 3479 C CA . LEU B 1 187 ? -15.234 12.266 0.403 1 95.88 187 LEU B CA 1
ATOM 3480 C C . LEU B 1 187 ? -14.82 11.734 -0.966 1 95.88 187 LEU B C 1
ATOM 3482 O O . LEU B 1 187 ? -14.555 10.539 -1.122 1 95.88 187 LEU B O 1
ATOM 3486 N N . ILE B 1 188 ? -14.703 12.609 -1.874 1 92.88 188 ILE B N 1
ATOM 3487 C CA . ILE B 1 188 ? -14.32 12.234 -3.232 1 92.88 188 ILE B CA 1
ATOM 3488 C C . ILE B 1 188 ? -12.875 11.742 -3.25 1 92.88 188 ILE B C 1
ATOM 3490 O O . ILE B 1 188 ? -12.57 10.711 -3.854 1 92.88 188 ILE B O 1
ATOM 3494 N N . THR B 1 189 ? -12 12.5 -2.57 1 91.75 189 THR B N 1
ATOM 3495 C CA . THR B 1 189 ? -10.602 12.094 -2.482 1 91.75 189 THR B CA 1
ATOM 3496 C C . THR B 1 189 ? -10.477 10.719 -1.845 1 91.75 189 THR B C 1
ATOM 3498 O O . THR B 1 189 ? -9.734 9.859 -2.34 1 91.75 189 THR B O 1
ATOM 3501 N N . GLY B 1 190 ? -11.242 10.539 -0.785 1 94.38 190 GLY B N 1
ATOM 3502 C CA . GLY B 1 190 ? -11.242 9.234 -0.144 1 94.38 190 GLY B CA 1
ATOM 3503 C C . GLY B 1 190 ? -11.75 8.125 -1.051 1 94.38 190 GLY B C 1
ATOM 3504 O O . GLY B 1 190 ? -11.18 7.031 -1.075 1 94.38 190 GLY B O 1
ATOM 3505 N N . ALA B 1 191 ? -12.781 8.406 -1.794 1 94.88 191 ALA B N 1
ATOM 3506 C CA . ALA B 1 191 ? -13.352 7.422 -2.711 1 94.88 191 ALA B CA 1
ATOM 3507 C C . ALA B 1 191 ? -12.359 7.055 -3.812 1 94.88 191 ALA B C 1
ATOM 3509 O O . ALA B 1 191 ? -12.195 5.879 -4.141 1 94.88 191 ALA B O 1
ATOM 3510 N N . ILE B 1 192 ? -11.703 8.016 -4.312 1 92.19 192 ILE B N 1
ATOM 3511 C CA . ILE B 1 192 ? -10.734 7.812 -5.391 1 92.19 192 ILE B CA 1
ATOM 3512 C C . ILE B 1 192 ? -9.562 6.984 -4.883 1 92.19 192 ILE B C 1
ATOM 3514 O O . ILE B 1 192 ? -9.164 6.004 -5.516 1 92.19 192 ILE B O 1
ATOM 3518 N N . LEU B 1 193 ? -9.039 7.375 -3.725 1 91.44 193 LEU B N 1
ATOM 3519 C CA . LEU B 1 193 ? -7.871 6.695 -3.178 1 91.44 193 LEU B CA 1
ATOM 3520 C C . LEU B 1 193 ? -8.211 5.258 -2.795 1 91.44 193 LEU B C 1
ATOM 3522 O O . LEU B 1 193 ? -7.41 4.344 -3.02 1 91.44 193 LEU B O 1
ATOM 3526 N N . SER B 1 194 ? -9.391 5.07 -2.213 1 95.5 194 SER B N 1
ATOM 3527 C CA . SER B 1 194 ? -9.797 3.723 -1.826 1 95.5 194 SER B CA 1
ATOM 3528 C C . SER B 1 194 ? -10.055 2.852 -3.051 1 95.5 194 SER B C 1
ATOM 3530 O O . SER B 1 194 ? -9.742 1.659 -3.051 1 95.5 194 SER B O 1
ATOM 3532 N N . TRP B 1 195 ? -10.648 3.406 -4.051 1 94.56 195 TRP B N 1
ATOM 3533 C CA . TRP B 1 195 ? -10.883 2.65 -5.277 1 94.56 195 TRP B CA 1
ATOM 3534 C C . TRP B 1 195 ? -9.562 2.244 -5.922 1 94.56 195 TRP B C 1
ATOM 3536 O O . TRP B 1 195 ? -9.406 1.103 -6.363 1 94.56 195 TRP B O 1
ATOM 3546 N N . ALA B 1 196 ? -8.648 3.188 -6.035 1 92.5 196 ALA B N 1
ATOM 3547 C CA . ALA B 1 196 ? -7.332 2.904 -6.598 1 92.5 196 ALA B CA 1
ATOM 3548 C C . ALA B 1 196 ? -6.637 1.778 -5.84 1 92.5 196 ALA B C 1
ATOM 3550 O O . ALA B 1 196 ? -6.02 0.9 -6.445 1 92.5 196 ALA B O 1
ATOM 3551 N N . ARG B 1 197 ? -6.766 1.855 -4.539 1 93.44 197 ARG B N 1
ATOM 3552 C CA . ARG B 1 197 ? -6.172 0.818 -3.701 1 93.44 197 ARG B CA 1
ATOM 3553 C C . ARG B 1 197 ? -6.816 -0.538 -3.969 1 93.44 197 ARG B C 1
ATOM 3555 O O . ARG B 1 197 ? -6.133 -1.562 -3.998 1 93.44 197 ARG B O 1
ATOM 3562 N N . ALA B 1 198 ? -8.102 -0.546 -4.148 1 96.69 198 ALA B N 1
ATOM 3563 C CA . ALA B 1 198 ? -8.836 -1.777 -4.43 1 96.69 198 ALA B CA 1
ATOM 3564 C C . ALA B 1 198 ? -8.453 -2.346 -5.793 1 96.69 198 ALA B C 1
ATOM 3566 O O . ALA B 1 198 ? -8.266 -3.555 -5.934 1 96.69 198 ALA B O 1
ATOM 3567 N N . LEU B 1 199 ? -8.352 -1.491 -6.727 1 95.56 199 LEU B N 1
ATOM 3568 C CA . LEU B 1 199 ? -8.031 -1.906 -8.086 1 95.56 199 LEU B CA 1
ATOM 3569 C C . LEU B 1 199 ? -6.629 -2.51 -8.156 1 95.56 199 LEU B C 1
ATOM 3571 O O . LEU B 1 199 ? -6.387 -3.439 -8.93 1 95.56 199 LEU B O 1
ATOM 3575 N N . ALA B 1 200 ? -5.758 -2.021 -7.336 1 94.56 200 ALA B N 1
ATOM 3576 C CA . ALA B 1 200 ? -4.352 -2.41 -7.375 1 94.56 200 ALA B CA 1
ATOM 3577 C C . ALA B 1 200 ? -4.09 -3.625 -6.492 1 94.56 200 ALA B C 1
ATOM 3579 O O . ALA B 1 200 ? -2.965 -4.125 -6.426 1 94.56 200 ALA B O 1
ATOM 3580 N N . GLU B 1 201 ? -5.141 -4.023 -5.809 1 95.88 201 GLU B N 1
ATOM 3581 C CA . GLU B 1 201 ? -4.965 -5.113 -4.855 1 95.88 201 GLU B CA 1
ATOM 3582 C C . GLU B 1 201 ? -4.492 -6.387 -5.555 1 95.88 201 GLU B C 1
ATOM 3584 O O . GLU B 1 201 ? -4.984 -6.734 -6.629 1 95.88 201 GLU B O 1
ATOM 3589 N N . PHE B 1 202 ? -3.537 -7.129 -4.977 1 96.38 202 PHE B N 1
ATOM 3590 C CA . PHE B 1 202 ? -2.936 -8.312 -5.57 1 96.38 202 PHE B CA 1
ATOM 3591 C C . PHE B 1 202 ? -2.812 -9.43 -4.543 1 96.38 202 PHE B C 1
ATOM 3593 O O . PHE B 1 202 ? -3.449 -10.477 -4.676 1 96.38 202 PHE B O 1
ATOM 3600 N N . GLY B 1 203 ? -2.137 -9.195 -3.461 1 95.69 203 GLY B N 1
ATOM 3601 C CA . GLY B 1 203 ? -1.756 -10.227 -2.516 1 95.69 203 GLY B CA 1
ATOM 3602 C C . GLY B 1 203 ? -2.939 -10.836 -1.788 1 95.69 203 GLY B C 1
ATOM 3603 O O . GLY B 1 203 ? -3.092 -12.062 -1.755 1 95.69 203 GLY B O 1
ATOM 3604 N N . ALA B 1 204 ? -3.787 -9.992 -1.213 1 97.19 204 ALA B N 1
ATOM 3605 C CA . ALA B 1 204 ? -4.941 -10.492 -0.469 1 97.19 204 ALA B CA 1
ATOM 3606 C C . ALA B 1 204 ? -5.906 -11.242 -1.384 1 97.19 204 ALA B C 1
ATOM 3608 O O . ALA B 1 204 ? -6.438 -12.289 -1.01 1 97.19 204 ALA B O 1
ATOM 3609 N N . THR B 1 205 ? -6.098 -10.711 -2.58 1 97.5 205 THR B N 1
ATOM 3610 C CA . THR B 1 205 ? -6.996 -11.336 -3.547 1 97.5 205 THR B CA 1
ATOM 3611 C C . THR B 1 205 ? -6.453 -12.688 -3.992 1 97.5 205 THR B C 1
ATOM 3613 O O . THR B 1 205 ? -7.195 -13.672 -4.066 1 97.5 205 THR B O 1
ATOM 3616 N N . MET B 1 206 ? -5.199 -12.734 -4.258 1 96.56 206 MET B N 1
ATOM 3617 C CA . MET B 1 206 ? -4.562 -13.977 -4.691 1 96.56 206 MET B CA 1
ATOM 3618 C C . MET B 1 206 ? -4.758 -15.086 -3.662 1 96.56 206 MET B C 1
ATOM 3620 O O . MET B 1 206 ? -5.062 -16.219 -4.02 1 96.56 206 MET B O 1
ATOM 3624 N N . LEU B 1 207 ? -4.566 -14.75 -2.402 1 96.25 207 LEU B N 1
ATOM 3625 C CA . LEU B 1 207 ? -4.562 -15.766 -1.362 1 96.25 207 LEU B CA 1
ATOM 3626 C C . LEU B 1 207 ? -5.988 -16.141 -0.963 1 96.25 207 LEU B C 1
ATOM 3628 O O . LEU B 1 207 ? -6.27 -17.297 -0.657 1 96.25 207 LEU B O 1
ATOM 3632 N N . PHE B 1 208 ? -6.926 -15.211 -1.004 1 97.44 208 PHE B N 1
ATOM 3633 C CA . PHE B 1 208 ? -8.266 -15.43 -0.48 1 97.44 208 PHE B CA 1
ATOM 3634 C C . PHE B 1 208 ? -9.234 -15.797 -1.602 1 97.44 208 PHE B C 1
ATOM 3636 O O . PHE B 1 208 ? -9.969 -16.781 -1.497 1 97.44 208 PHE B O 1
ATOM 3643 N N . ALA B 1 209 ? -9.227 -15.031 -2.703 1 97.62 209 ALA B N 1
ATOM 3644 C CA . ALA B 1 209 ? -10.172 -15.234 -3.797 1 97.62 209 ALA B CA 1
ATOM 3645 C C . ALA B 1 209 ? -9.578 -16.125 -4.879 1 97.62 209 ALA B C 1
ATOM 3647 O O . ALA B 1 209 ? -10.312 -16.734 -5.664 1 97.62 209 ALA B O 1
ATOM 3648 N N . GLY B 1 210 ? -8.289 -16.203 -4.957 1 96.44 210 GLY B N 1
ATOM 3649 C CA . GLY B 1 210 ? -7.648 -17.016 -5.977 1 96.44 210 GLY B CA 1
ATOM 3650 C C . GLY B 1 210 ? -7.527 -16.312 -7.316 1 96.44 210 GLY B C 1
ATOM 3651 O O . GLY B 1 210 ? -7.895 -15.148 -7.445 1 96.44 210 GLY B O 1
ATOM 3652 N N . ASN B 1 211 ? -6.961 -16.984 -8.242 1 96.69 211 ASN B N 1
ATOM 3653 C CA . ASN B 1 211 ? -6.66 -16.484 -9.578 1 96.69 211 ASN B CA 1
ATOM 3654 C C . ASN B 1 211 ? -7.328 -17.328 -10.656 1 96.69 211 ASN B C 1
ATOM 3656 O O . ASN B 1 211 ? -6.648 -17.969 -11.453 1 96.69 211 ASN B O 1
ATOM 3660 N N . LEU B 1 212 ? -8.641 -17.25 -10.695 1 97.12 212 LEU B N 1
ATOM 3661 C CA . LEU B 1 212 ? -9.438 -18.047 -11.617 1 97.12 212 LEU B CA 1
ATOM 3662 C C . LEU B 1 212 ? -9.992 -17.188 -12.742 1 97.12 212 LEU B C 1
ATOM 3664 O O . LEU B 1 212 ? -10.828 -16.312 -12.5 1 97.12 212 LEU B O 1
ATOM 3668 N N . ALA B 1 213 ? -9.617 -17.469 -13.945 1 95.69 213 ALA B N 1
ATOM 3669 C CA . ALA B 1 213 ? -10.031 -16.703 -15.109 1 95.69 213 ALA B CA 1
ATOM 3670 C C . ALA B 1 213 ? -11.555 -16.641 -15.219 1 95.69 213 ALA B C 1
ATOM 3672 O O . ALA B 1 213 ? -12.227 -17.672 -15.148 1 95.69 213 ALA B O 1
ATOM 3673 N N . GLY B 1 214 ? -12.047 -15.453 -15.32 1 95.69 214 GLY B N 1
ATOM 3674 C CA . GLY B 1 214 ? -13.477 -15.273 -15.508 1 95.69 214 GLY B CA 1
ATOM 3675 C C . GLY B 1 214 ? -14.258 -15.281 -14.211 1 95.69 214 GLY B C 1
ATOM 3676 O O . GLY B 1 214 ? -15.461 -15.016 -14.203 1 95.69 214 GLY B O 1
ATOM 3677 N N . LYS B 1 215 ? -13.539 -15.547 -13.164 1 97.19 215 LYS B N 1
ATOM 3678 C CA . LYS B 1 215 ? -14.25 -15.664 -11.898 1 97.19 215 LYS B CA 1
ATOM 3679 C C . LYS B 1 215 ? -13.641 -14.75 -10.836 1 97.19 215 LYS B C 1
ATOM 3681 O O . LYS B 1 215 ? -14.344 -13.938 -10.234 1 97.19 215 LYS B O 1
ATOM 3686 N N . THR B 1 216 ? -12.344 -14.844 -10.609 1 98.25 216 THR B N 1
ATOM 3687 C CA . THR B 1 216 ? -11.719 -14.055 -9.555 1 98.25 216 THR B CA 1
ATOM 3688 C C . THR B 1 216 ? -10.469 -13.352 -10.078 1 98.25 216 THR B C 1
ATOM 3690 O O . THR B 1 216 ? -9.836 -12.578 -9.359 1 98.25 216 THR B O 1
ATOM 3693 N N . GLN B 1 217 ? -10.094 -13.617 -11.32 1 98.44 217 GLN B N 1
ATOM 3694 C CA . GLN B 1 217 ? -8.859 -13.07 -11.891 1 98.44 217 GLN B CA 1
ATOM 3695 C C . GLN B 1 217 ? -9.031 -11.594 -12.242 1 98.44 217 GLN B C 1
ATOM 3697 O O . GLN B 1 217 ? -9.57 -11.266 -13.305 1 98.44 217 GLN B O 1
ATOM 3702 N N . THR B 1 218 ? -8.477 -10.734 -11.398 1 97.94 218 THR B N 1
ATOM 3703 C CA . THR B 1 218 ? -8.445 -9.297 -11.656 1 97.94 218 THR B CA 1
ATOM 3704 C C . THR B 1 218 ? -7.273 -8.938 -12.57 1 97.94 218 THR B C 1
ATOM 3706 O O . THR B 1 218 ? -6.441 -9.789 -12.883 1 97.94 218 THR B O 1
ATOM 3709 N N . LEU B 1 219 ? -7.199 -7.723 -13 1 96.5 219 LEU B N 1
ATOM 3710 C CA . LEU B 1 219 ? -6.16 -7.281 -13.922 1 96.5 219 LEU B CA 1
ATOM 3711 C C . LEU B 1 219 ? -4.773 -7.512 -13.336 1 96.5 219 LEU B C 1
ATOM 3713 O O . LEU B 1 219 ? -3.895 -8.062 -14 1 96.5 219 LEU B O 1
ATOM 3717 N N . PRO B 1 220 ? -4.516 -7.18 -12.039 1 97.06 220 PRO B N 1
ATOM 3718 C CA . PRO B 1 220 ? -3.193 -7.465 -11.477 1 97.06 220 PRO B CA 1
ATOM 3719 C C . PRO B 1 220 ? -2.846 -8.953 -11.508 1 97.06 220 PRO B C 1
ATOM 3721 O O . PRO B 1 220 ? -1.709 -9.312 -11.812 1 97.06 220 PRO B O 1
ATOM 3724 N N . LEU B 1 221 ? -3.814 -9.82 -11.242 1 97.56 221 LEU B N 1
ATOM 3725 C CA . LEU B 1 221 ? -3.588 -11.258 -11.258 1 97.56 221 LEU B CA 1
ATOM 3726 C C . LEU B 1 221 ? -3.373 -11.758 -12.68 1 97.56 221 LEU B C 1
ATOM 3728 O O . LEU B 1 221 ? -2.6 -12.695 -12.906 1 97.56 221 LEU B O 1
ATOM 3732 N N . ALA B 1 222 ? -4.078 -11.156 -13.641 1 97.06 222 ALA B N 1
ATOM 3733 C CA . ALA B 1 222 ? -3.904 -11.516 -15.039 1 97.06 222 ALA B CA 1
ATOM 3734 C C . ALA B 1 222 ? -2.492 -11.195 -15.523 1 97.06 222 ALA B C 1
ATOM 3736 O O . ALA B 1 222 ? -1.935 -11.906 -16.359 1 97.06 222 ALA B O 1
ATOM 3737 N N . ILE B 1 223 ? -1.928 -10.102 -15.055 1 95.94 223 ILE B N 1
ATOM 3738 C CA . ILE B 1 223 ? -0.547 -9.75 -15.367 1 95.94 223 ILE B CA 1
ATOM 3739 C C . ILE B 1 223 ? 0.382 -10.883 -14.938 1 95.94 223 ILE B C 1
ATOM 3741 O O . ILE B 1 223 ? 1.262 -11.297 -15.703 1 95.94 223 ILE B O 1
ATOM 3745 N N . TYR B 1 224 ? 0.133 -11.391 -13.773 1 95.31 224 TYR B N 1
ATOM 3746 C CA . TYR B 1 224 ? 0.944 -12.469 -13.234 1 95.31 224 TYR B CA 1
ATOM 3747 C C . TYR B 1 224 ? 0.812 -13.734 -14.078 1 95.31 224 TYR B C 1
ATOM 3749 O O . TYR B 1 224 ? 1.812 -14.367 -14.414 1 95.31 224 TYR B O 1
ATOM 3757 N N . THR B 1 225 ? -0.394 -14.078 -14.406 1 95.94 225 THR B N 1
ATOM 3758 C CA . THR B 1 225 ? -0.65 -15.266 -15.219 1 95.94 225 THR B CA 1
ATOM 3759 C C . THR B 1 225 ? -0.002 -15.125 -16.594 1 95.94 225 THR B C 1
ATOM 3761 O O . THR B 1 225 ? 0.652 -16.062 -17.078 1 95.94 225 THR B O 1
ATOM 3764 N N . ALA B 1 226 ? -0.142 -13.984 -17.203 1 93.75 226 ALA B N 1
ATOM 3765 C CA . ALA B 1 226 ? 0.348 -13.758 -18.562 1 93.75 226 ALA B CA 1
ATOM 3766 C C . ALA B 1 226 ? 1.873 -13.727 -18.594 1 93.75 226 ALA B C 1
ATOM 3768 O O . ALA B 1 226 ? 2.486 -14.133 -19.578 1 93.75 226 ALA B O 1
ATOM 3769 N N . MET B 1 227 ? 2.461 -13.25 -17.484 1 91.56 227 MET B N 1
ATOM 3770 C CA . MET B 1 227 ? 3.916 -13.125 -17.438 1 91.56 227 MET B CA 1
ATOM 3771 C C . MET B 1 227 ? 4.586 -14.492 -17.547 1 91.56 227 MET B C 1
ATOM 3773 O O . MET B 1 227 ? 5.684 -14.609 -18.094 1 91.56 227 MET B O 1
ATOM 3777 N N . GLU B 1 228 ? 3.932 -15.508 -17.078 1 89.75 228 GLU B N 1
ATOM 3778 C CA . GLU B 1 228 ? 4.461 -16.875 -17.094 1 89.75 228 GLU B CA 1
ATOM 3779 C C . GLU B 1 228 ? 4.395 -17.469 -18.5 1 89.75 228 GLU B C 1
ATOM 3781 O O . GLU B 1 228 ? 5.094 -18.438 -18.797 1 89.75 228 GLU B O 1
ATOM 3786 N N . VAL B 1 229 ? 3.592 -16.906 -19.359 1 89.06 229 VAL B N 1
ATOM 3787 C CA . VAL B 1 229 ? 3.369 -17.469 -20.688 1 89.06 229 VAL B CA 1
ATOM 3788 C C . VAL B 1 229 ? 4.02 -16.578 -21.75 1 89.06 229 VAL B C 1
ATOM 3790 O O . VAL B 1 229 ? 4.812 -17.047 -22.562 1 89.06 229 VAL B O 1
ATOM 3793 N N . ASP B 1 230 ? 3.678 -15.242 -21.672 1 89.88 230 ASP B N 1
ATOM 3794 C CA . ASP B 1 230 ? 4.156 -14.289 -22.656 1 89.88 230 ASP B CA 1
ATOM 3795 C C . ASP B 1 230 ? 4.32 -12.898 -22.047 1 89.88 230 ASP B C 1
ATOM 3797 O O . ASP B 1 230 ? 3.33 -12.242 -21.719 1 89.88 230 ASP B O 1
ATOM 3801 N N . LEU B 1 231 ? 5.52 -12.43 -22.094 1 88 231 LEU B N 1
ATOM 3802 C CA . LEU B 1 231 ? 5.848 -11.156 -21.469 1 88 231 LEU B CA 1
ATOM 3803 C C . LEU B 1 231 ? 5.184 -10 -22.203 1 88 231 LEU B C 1
ATOM 3805 O O . LEU B 1 231 ? 4.805 -9 -21.594 1 88 231 LEU B O 1
ATOM 3809 N N . ASN B 1 232 ? 5.02 -10.141 -23.469 1 86.25 232 ASN B N 1
ATOM 3810 C CA . ASN B 1 232 ? 4.406 -9.07 -24.25 1 86.25 232 ASN B CA 1
ATOM 3811 C C . ASN B 1 232 ? 2.924 -8.914 -23.922 1 86.25 232 ASN B C 1
ATOM 3813 O O . ASN B 1 232 ? 2.414 -7.797 -23.844 1 86.25 232 ASN B O 1
ATOM 3817 N N . ILE B 1 233 ? 2.301 -10.07 -23.75 1 88.12 233 ILE B N 1
ATOM 3818 C CA . ILE B 1 233 ? 0.893 -10.031 -23.375 1 88.12 233 ILE B CA 1
ATOM 3819 C C . ILE B 1 233 ? 0.749 -9.43 -21.969 1 88.12 233 ILE B C 1
ATOM 3821 O O . ILE B 1 233 ? -0.129 -8.594 -21.734 1 88.12 233 ILE B O 1
ATOM 3825 N N . SER B 1 234 ? 1.645 -9.82 -21.109 1 92.44 234 SER B N 1
ATOM 3826 C CA . SER B 1 234 ? 1.63 -9.289 -19.75 1 92.44 234 SER B CA 1
ATOM 3827 C C . SER B 1 234 ? 1.834 -7.773 -19.75 1 92.44 234 SER B C 1
ATOM 3829 O O . SER B 1 234 ? 1.164 -7.055 -19.016 1 92.44 234 SER B O 1
ATOM 3831 N N . MET B 1 235 ? 2.725 -7.277 -20.578 1 91 235 MET B N 1
ATOM 3832 C CA . MET B 1 235 ? 2.953 -5.84 -20.688 1 91 235 MET B CA 1
ATOM 3833 C C . MET B 1 235 ? 1.715 -5.133 -21.234 1 91 235 MET B C 1
ATOM 3835 O O . MET B 1 235 ? 1.369 -4.039 -20.781 1 91 235 MET B O 1
ATOM 3839 N N . GLY B 1 236 ? 1.117 -5.789 -22.172 1 90.75 236 GLY B N 1
ATOM 3840 C CA . GLY B 1 236 ? -0.126 -5.227 -22.672 1 90.75 236 GLY B CA 1
ATOM 3841 C C . GLY B 1 236 ? -1.192 -5.082 -21.609 1 90.75 236 GLY B C 1
ATOM 3842 O O . GLY B 1 236 ? -1.867 -4.051 -21.531 1 90.75 236 GLY B O 1
ATOM 3843 N N . ILE B 1 237 ? -1.342 -6.082 -20.797 1 93 237 ILE B N 1
ATOM 3844 C CA . ILE B 1 237 ? -2.318 -6.059 -19.719 1 93 237 ILE B CA 1
ATOM 3845 C C . ILE B 1 237 ? -1.936 -4.988 -18.688 1 93 237 ILE B C 1
ATOM 3847 O O . ILE B 1 237 ? -2.805 -4.309 -18.141 1 93 237 ILE B O 1
ATOM 3851 N N . SER B 1 238 ? -0.66 -4.84 -18.438 1 93 238 SER B N 1
ATOM 3852 C CA . SER B 1 238 ? -0.182 -3.814 -17.516 1 93 238 SER B CA 1
ATOM 3853 C C . SER B 1 238 ? -0.528 -2.416 -18.016 1 93 238 SER B C 1
ATOM 3855 O O . SER B 1 238 ? -0.931 -1.555 -17.234 1 93 238 SER B O 1
ATOM 3857 N N . VAL B 1 239 ? -0.371 -2.193 -19.281 1 89.06 239 VAL B N 1
ATOM 3858 C CA . VAL B 1 239 ? -0.746 -0.919 -19.891 1 89.06 239 VAL B CA 1
ATOM 3859 C C . VAL B 1 239 ? -2.246 -0.69 -19.719 1 89.06 239 VAL B C 1
ATOM 3861 O O . VAL B 1 239 ? -2.678 0.413 -19.375 1 89.06 239 VAL B O 1
ATOM 3864 N N . CYS B 1 240 ? -2.992 -1.729 -19.891 1 87.62 240 CYS B N 1
ATOM 3865 C CA . CYS B 1 240 ? -4.438 -1.641 -19.719 1 87.62 240 CYS B CA 1
ATOM 3866 C C . CYS B 1 240 ? -4.793 -1.259 -18.281 1 87.62 240 CYS B C 1
ATOM 3868 O O . CYS B 1 240 ? -5.648 -0.404 -18.062 1 87.62 240 CYS B O 1
ATOM 3870 N N . LEU B 1 241 ? -4.152 -1.909 -17.391 1 90.19 241 LEU B N 1
ATOM 3871 C CA . LEU B 1 241 ? -4.395 -1.613 -15.984 1 90.19 241 LEU B CA 1
ATOM 3872 C C . LEU B 1 241 ? -4.086 -0.153 -15.672 1 90.19 241 LEU B C 1
ATOM 3874 O O . LEU B 1 241 ? -4.871 0.527 -15.016 1 90.19 241 LEU B O 1
ATOM 3878 N N . VAL B 1 242 ? -2.963 0.341 -16.156 1 87.12 242 VAL B N 1
ATOM 3879 C CA . VAL B 1 242 ? -2.555 1.717 -15.891 1 87.12 242 VAL B CA 1
ATOM 3880 C C . VAL B 1 242 ? -3.543 2.684 -16.547 1 87.12 242 VAL B C 1
ATOM 3882 O O . VAL B 1 242 ? -3.967 3.658 -15.914 1 87.12 242 VAL B O 1
ATOM 3885 N N . VAL B 1 243 ? -3.947 2.393 -17.703 1 83.62 243 VAL B N 1
ATOM 3886 C CA . VAL B 1 243 ? -4.898 3.229 -18.422 1 83.62 243 VAL B CA 1
ATOM 3887 C C . VAL B 1 243 ? -6.234 3.248 -17.688 1 83.62 243 VAL B C 1
ATOM 3889 O O . VAL B 1 243 ? -6.82 4.312 -17.469 1 83.62 243 VAL B O 1
ATOM 3892 N N . VAL B 1 244 ? -6.648 2.082 -17.25 1 81.88 244 VAL B N 1
ATOM 3893 C CA . VAL B 1 244 ? -7.906 1.974 -16.516 1 81.88 244 VAL B CA 1
ATOM 3894 C C . VAL B 1 244 ? -7.797 2.723 -15.188 1 81.88 244 VAL B C 1
ATOM 3896 O O . VAL B 1 244 ? -8.719 3.443 -14.797 1 81.88 244 VAL B O 1
ATOM 3899 N N . SER B 1 245 ? -6.672 2.527 -14.57 1 84.19 245 SER B N 1
ATOM 3900 C CA . SER B 1 245 ? -6.449 3.188 -13.289 1 84.19 245 SER B CA 1
ATOM 3901 C C . SER B 1 245 ? -6.5 4.707 -13.43 1 84.19 245 SER B C 1
ATOM 3903 O O . SER B 1 245 ? -7.219 5.383 -12.695 1 84.19 245 SER B O 1
ATOM 3905 N N . ILE B 1 246 ? -5.852 5.281 -14.375 1 81.62 246 ILE B N 1
ATOM 3906 C CA . ILE B 1 246 ? -5.801 6.719 -14.602 1 81.62 246 ILE B CA 1
ATOM 3907 C C . ILE B 1 246 ? -7.16 7.215 -15.094 1 81.62 246 ILE B C 1
ATOM 3909 O O . ILE B 1 246 ? -7.633 8.266 -14.664 1 81.62 246 ILE B O 1
ATOM 3913 N N . GLY B 1 247 ? -7.738 6.48 -16.016 1 79.69 247 GLY B N 1
ATOM 3914 C CA . GLY B 1 247 ? -9.047 6.848 -16.531 1 79.69 247 GLY B CA 1
ATOM 3915 C C . GLY B 1 247 ? -10.102 6.996 -15.445 1 79.69 247 GLY B C 1
ATOM 3916 O O . GLY B 1 247 ? -10.789 8.016 -15.375 1 79.69 247 GLY B O 1
ATOM 3917 N N . VAL B 1 248 ? -10.133 6.039 -14.586 1 74.19 248 VAL B N 1
ATOM 3918 C CA . VAL B 1 248 ? -11.141 6.059 -13.531 1 74.19 248 VAL B CA 1
ATOM 3919 C C . VAL B 1 248 ? -10.828 7.172 -12.531 1 74.19 248 VAL B C 1
ATOM 3921 O O . VAL B 1 248 ? -11.734 7.855 -12.047 1 74.19 248 VAL B O 1
ATOM 3924 N N . LEU B 1 249 ? -9.516 7.375 -12.328 1 70.88 249 LEU B N 1
ATOM 3925 C CA . LEU B 1 249 ? -9.102 8.453 -11.438 1 70.88 249 LEU B CA 1
ATOM 3926 C C . LEU B 1 249 ? -9.523 9.812 -11.984 1 70.88 249 LEU B C 1
ATOM 3928 O O . LEU B 1 249 ? -10.031 10.656 -11.242 1 70.88 249 LEU B O 1
ATOM 3932 N N . VAL B 1 250 ? -9.375 10.023 -13.242 1 75.12 250 VAL B N 1
ATOM 3933 C CA . VAL B 1 250 ? -9.734 11.266 -13.898 1 75.12 250 VAL B CA 1
ATOM 3934 C C . VAL B 1 250 ? -11.25 11.453 -13.867 1 75.12 250 VAL B C 1
ATOM 3936 O O . VAL B 1 250 ? -11.75 12.547 -13.578 1 75.12 250 VAL B O 1
ATOM 3939 N N . ILE B 1 251 ? -11.961 10.398 -14.07 1 74 251 ILE B N 1
ATOM 3940 C CA . ILE B 1 251 ? -13.422 10.445 -14.055 1 74 251 ILE B CA 1
ATOM 3941 C C . ILE B 1 251 ? -13.914 10.812 -12.656 1 74 251 ILE B C 1
ATOM 3943 O O . ILE B 1 251 ? -14.758 11.695 -12.5 1 74 251 ILE B O 1
ATOM 3947 N N . LEU B 1 252 ? -13.352 10.219 -11.703 1 67.56 252 LEU B N 1
ATOM 3948 C CA . LEU B 1 252 ? -13.75 10.477 -10.328 1 67.56 252 LEU B CA 1
ATOM 3949 C C . LEU B 1 252 ? -13.406 11.906 -9.914 1 67.56 252 LEU B C 1
ATOM 3951 O O . LEU B 1 252 ? -14.18 12.555 -9.211 1 67.56 252 LEU B O 1
ATOM 3955 N N . LYS B 1 253 ? -12.312 12.445 -10.414 1 66.88 253 LYS B N 1
ATOM 3956 C CA . LYS B 1 253 ? -11.898 13.812 -10.109 1 66.88 253 LYS B CA 1
ATOM 3957 C C . LYS B 1 253 ? -12.789 14.836 -10.812 1 66.88 253 LYS B C 1
ATOM 3959 O O . LYS B 1 253 ? -13.117 15.875 -10.242 1 66.88 253 LYS B O 1
ATOM 3964 N N . CYS B 1 254 ? -13.109 14.586 -12.07 1 71.12 254 CYS B N 1
ATOM 3965 C CA . CYS B 1 254 ? -13.953 15.492 -12.852 1 71.12 254 CYS B CA 1
ATOM 3966 C C . CYS B 1 254 ? -15.359 15.57 -12.266 1 71.12 254 CYS B C 1
ATOM 3968 O O . CYS B 1 254 ? -15.961 16.641 -12.25 1 71.12 254 CYS B O 1
ATOM 3970 N N . ILE B 1 255 ? -15.812 14.492 -11.914 1 65.12 255 ILE B N 1
ATOM 3971 C CA . ILE B 1 255 ? -17.141 14.469 -11.305 1 65.12 255 ILE B CA 1
ATOM 3972 C C . ILE B 1 255 ? -17.156 15.359 -10.07 1 65.12 255 ILE B C 1
ATOM 3974 O O . ILE B 1 255 ? -18.125 16.094 -9.836 1 65.12 255 ILE B O 1
ATOM 3978 N N . VAL B 1 256 ? -16.062 15.391 -9.469 1 58.62 256 VAL B N 1
ATOM 3979 C CA . VAL B 1 256 ? -15.984 16.141 -8.219 1 58.62 256 VAL B CA 1
ATOM 3980 C C . VAL B 1 256 ? -15.742 17.625 -8.516 1 58.62 256 VAL B C 1
ATOM 3982 O O . VAL B 1 256 ? -16.297 18.484 -7.844 1 58.62 256 VAL B O 1
ATOM 3985 N N . ARG B 1 257 ? -14.727 17.922 -9.398 1 58.47 257 ARG B N 1
ATOM 3986 C CA . ARG B 1 257 ? -14.453 19.312 -9.766 1 58.47 257 ARG B CA 1
ATOM 3987 C C . ARG B 1 257 ? -15.703 19.984 -10.336 1 58.47 257 ARG B C 1
ATOM 3989 O O . ARG B 1 257 ? -15.953 21.156 -10.078 1 58.47 257 ARG B O 1
ATOM 3996 N N . SER B 1 258 ? -16.312 19.281 -11.195 1 52.41 258 SER B N 1
ATOM 3997 C CA . SER B 1 258 ? -17.484 19.875 -11.805 1 52.41 258 SER B CA 1
ATOM 3998 C C . SER B 1 258 ? -18.516 20.297 -10.75 1 52.41 258 SER B C 1
ATOM 4000 O O . SER B 1 258 ? -19.219 21.297 -10.914 1 52.41 258 SER B O 1
ATOM 4002 N N . GLU B 1 259 ? -18.469 19.562 -9.789 1 49.97 259 GLU B N 1
ATOM 4003 C CA . GLU B 1 259 ? -19.422 19.938 -8.75 1 49.97 259 GLU B CA 1
ATOM 4004 C C . GLU B 1 259 ? -18.969 21.172 -8 1 49.97 259 GLU B C 1
ATOM 4006 O O . GLU B 1 259 ? -19.797 21.953 -7.512 1 49.97 259 GLU B O 1
ATOM 4011 N N . GLU B 1 260 ? -17.641 21.281 -7.91 1 48.41 260 GLU B N 1
ATOM 4012 C CA . GLU B 1 260 ? -17.156 22.531 -7.316 1 48.41 260 GLU B CA 1
ATOM 4013 C C . GLU B 1 260 ? -17.484 23.734 -8.203 1 48.41 260 GLU B C 1
ATOM 4015 O O . GLU B 1 260 ? -17.734 24.828 -7.699 1 48.41 260 GLU B O 1
ATOM 4020 N N . ASP B 1 261 ? -17.297 23.547 -9.508 1 45.03 261 ASP B N 1
ATOM 4021 C CA . ASP B 1 261 ? -17.594 24.672 -10.383 1 45.03 261 ASP B CA 1
ATOM 4022 C C . ASP B 1 261 ? -19.094 24.984 -10.375 1 45.03 261 ASP B C 1
ATOM 4024 O O . ASP B 1 261 ? -19.5 26.125 -10.609 1 45.03 261 ASP B O 1
ATOM 4028 N N . ILE B 1 262 ? -19.859 24.016 -10.266 1 40.53 262 ILE B N 1
ATOM 4029 C CA . ILE B 1 262 ? -21.281 24.344 -10.328 1 40.53 262 ILE B CA 1
ATOM 4030 C C . ILE B 1 262 ? -21.719 25.047 -9.039 1 40.53 262 ILE B C 1
ATOM 4032 O O . ILE B 1 262 ? -22.625 25.875 -9.055 1 40.53 262 ILE B O 1
ATOM 4036 N N . ASN B 1 263 ? -21.188 24.547 -7.945 1 38.5 263 ASN B N 1
ATOM 4037 C CA . ASN B 1 263 ? -21.719 25.188 -6.746 1 38.5 263 ASN B CA 1
ATOM 4038 C C . ASN B 1 263 ? -21.094 26.562 -6.508 1 38.5 263 ASN B C 1
ATOM 4040 O O . ASN B 1 263 ? -21.328 27.172 -5.469 1 38.5 263 ASN B O 1
ATOM 4044 N N . VAL B 1 264 ? -20.094 26.938 -7.383 1 35.34 264 VAL B N 1
ATOM 4045 C CA . VAL B 1 264 ? -19.797 28.359 -7.332 1 35.34 264 VAL B CA 1
ATOM 4046 C C . VAL B 1 264 ? -20.656 29.109 -8.336 1 35.34 264 VAL B C 1
ATOM 4048 O O . VAL B 1 264 ? -20.844 28.656 -9.469 1 35.34 264 VAL B O 1
#

Sequence (528 aa):
MKDKGLFRIILALICGICVLFLITPIIALFTFPWGRSLNLILDSFVLKAIIISLKSTFLSLLIIIAVGMPTAYYMARYSFWGKRFVEIIMQLPLVLPPAVAGLLLLVTFGRNGLIGKHLAPFGIQLPFTFIAVVIAQVFIAMPIFIQAARTGFEKVDRELENSAAVLGGSNLQIFYHITMPLSKNSLITGAILSWARALAEFGATMLFAGNLAGKTQTLPLAIYTAMEVDLNISMGISVCLVVVSIGVLVILKCIVRSEEDINVMKDKGLFRIILALICGICVLFLITPIIALFTFPWGRSLNLILDSFVLKAIIISLKSTFLSLLIIIAVGMPTAYYMARYSFWGKRFVEIIMQLPLVLPPAVAGLLLLVTFGRNGLIGKHLAPFGIQLPFTFIAVVIAQVFIAMPIFIQAARTGFEKVDRELENSAAVLGGSNLQIFYHITMPLSKNSLITGAILSWARALAEFGATMLFAGNLAGKTQTLPLAIYTAMEVDLNISMGISVCLVVVSIGVLVILKCIVRSEEDINV

Solvent-accessible surface area (backbone atoms only — not comparable to full-atom values): 25785 Å² total; per-residue (Å²): 125,70,70,60,49,56,55,49,48,53,28,48,50,45,32,48,51,52,50,49,62,58,43,51,30,56,47,52,65,70,69,45,68,58,72,65,25,60,57,39,53,73,32,69,72,47,36,34,12,49,49,44,35,53,52,33,37,49,54,21,44,52,50,32,48,68,44,27,47,45,26,14,49,39,62,49,74,52,86,59,93,59,49,69,57,53,54,50,51,51,47,44,48,75,72,44,34,39,42,47,51,8,45,29,45,30,52,24,36,22,64,84,16,84,52,9,44,76,35,36,85,77,69,47,68,41,54,58,24,52,63,24,34,23,51,40,29,31,56,54,16,31,42,51,26,23,53,32,32,20,55,23,48,56,68,50,62,61,65,60,54,50,53,40,42,73,73,66,44,48,71,68,53,38,39,65,70,44,48,47,64,75,17,39,69,29,41,47,51,11,50,46,54,17,39,53,48,29,59,39,49,42,42,22,30,47,60,23,7,29,76,38,83,74,52,34,17,26,47,43,48,44,27,58,59,29,47,77,78,36,56,67,59,15,50,23,48,38,51,48,48,51,50,51,51,50,50,52,48,52,50,55,48,47,61,49,47,52,50,54,57,64,76,94,123,73,69,58,49,56,54,49,49,52,30,50,50,44,31,49,51,52,50,50,62,57,44,52,29,57,46,51,65,69,70,45,67,56,70,63,24,58,56,39,54,73,33,68,73,47,35,35,12,50,49,45,36,52,52,34,36,50,52,21,44,52,50,31,48,68,43,27,49,46,27,15,50,40,63,49,75,52,86,60,93,59,49,69,57,52,53,51,51,52,46,43,50,73,72,44,33,38,40,46,50,7,45,29,46,30,51,24,38,23,65,84,15,84,53,9,44,76,33,36,86,77,70,47,68,42,57,58,24,50,64,24,36,22,50,40,29,30,57,53,16,31,42,50,27,23,52,32,30,19,54,24,48,58,68,49,62,62,66,60,52,51,53,40,41,72,73,66,42,47,72,67,52,38,39,66,69,43,49,46,65,74,16,41,68,31,40,48,52,11,50,47,54,19,39,54,47,30,60,40,49,42,40,21,30,47,61,22,6,29,75,39,83,73,51,32,17,27,47,42,48,45,27,57,59,29,47,78,77,36,58,68,58,15,50,24,48,39,51,49,47,51,50,50,52,51,50,51,47,50,51,54,47,47,61,50,49,53,48,54,56,62,76,94

pLDDT: mean 90.78, std 11.64, range [35.34, 98.88]